Protein AF-A0A4V5NCV6-F1 (afdb_monomer)

Organism: NCBI:txid329884

Nearest PDB structures (foldseek):
  1dob-assembly1_A-2  TM=6.420E-01  e=1.462E-09  Pseudomonas aeruginosa
  6aio-assembly2_B  TM=6.677E-01  e=2.764E-09  Pseudomonas putida
  1pxc-assembly1_A  TM=6.414E-01  e=1.907E-09  Pseudomonas aeruginosa
  6aio-assembly1_A  TM=6.813E-01  e=8.884E-09  Pseudomonas putida
  8y2s-assembly1_A  TM=6.457E-01  e=1.358E-08  Pseudomonas aeruginosa

InterPro domains:
  IPR002938 FAD-binding domain [PF01494] (222-279)
  IPR036188 FAD/NAD(P)-binding domain superfamily [G3DSA:3.50.50.60] (24-85)
  IPR036188 FAD/NAD(P)-binding domain superfamily [G3DSA:3.50.50.60] (89-297)
  IPR036188 FAD/NAD(P)-binding domain superfamily [SSF51905] (24-339)
  IPR050631 PheA/TfdB FAD monooxygenase [PTHR43476] (141-435)

Structure (mmCIF, N/CA/C/O backbone):
data_AF-A0A4V5NCV6-F1
#
_entry.id   AF-A0A4V5NCV6-F1
#
loop_
_atom_site.group_PDB
_atom_site.id
_atom_site.type_symbol
_atom_site.label_atom_id
_atom_site.label_alt_id
_atom_site.label_comp_id
_atom_site.label_asym_id
_atom_site.label_entity_id
_atom_site.label_seq_id
_atom_site.pdbx_PDB_ins_code
_atom_site.Cartn_x
_atom_site.Cartn_y
_atom_site.Cartn_z
_atom_site.occupancy
_atom_site.B_iso_or_equiv
_atom_site.auth_seq_id
_atom_site.auth_comp_id
_atom_site.auth_asym_id
_atom_site.auth_atom_id
_atom_site.pdbx_PDB_model_num
ATOM 1 N N . MET A 1 1 ? 13.538 28.358 -4.215 1.00 24.34 1 MET A N 1
ATOM 2 C CA . MET A 1 1 ? 12.989 29.716 -4.429 1.00 24.34 1 MET A CA 1
ATOM 3 C C . MET A 1 1 ? 11.551 29.633 -4.976 1.00 24.34 1 MET A C 1
ATOM 5 O O . MET A 1 1 ? 11.257 30.224 -6.001 1.00 24.34 1 MET A O 1
ATOM 9 N N . TYR A 1 2 ? 10.649 28.896 -4.308 1.00 25.19 2 TYR A N 1
ATOM 10 C CA . TYR A 1 2 ? 9.294 28.574 -4.811 1.00 25.19 2 TYR A CA 1
ATOM 11 C C . TYR A 1 2 ? 8.187 28.970 -3.817 1.00 25.19 2 TYR A C 1
ATOM 13 O O . TYR A 1 2 ? 7.282 28.200 -3.530 1.00 25.19 2 TYR A O 1
ATOM 21 N N . PHE A 1 3 ? 8.270 30.179 -3.264 1.00 26.02 3 PHE A N 1
ATOM 22 C CA . PHE A 1 3 ? 7.189 30.779 -2.474 1.00 26.02 3 PHE A CA 1
ATOM 23 C C . PHE A 1 3 ? 7.068 32.256 -2.841 1.00 26.02 3 PHE A C 1
ATOM 25 O O . PHE A 1 3 ? 7.408 33.141 -2.063 1.00 26.02 3 PHE A O 1
ATOM 32 N N . LYS A 1 4 ? 6.630 32.543 -4.065 1.00 24.52 4 LYS A N 1
ATOM 33 C CA . LYS A 1 4 ? 6.089 33.859 -4.400 1.00 24.52 4 LYS A CA 1
ATOM 34 C C . LYS A 1 4 ? 4.805 33.650 -5.187 1.00 24.52 4 LYS A C 1
ATOM 36 O O . LYS A 1 4 ? 4.799 32.924 -6.174 1.00 24.52 4 LYS A O 1
ATOM 41 N N . THR A 1 5 ? 3.768 34.333 -4.710 1.00 28.39 5 THR A N 1
ATOM 42 C CA . THR A 1 5 ? 2.450 34.535 -5.329 1.00 28.39 5 THR A CA 1
ATOM 43 C C . THR A 1 5 ? 1.374 33.504 -4.976 1.00 28.39 5 THR A C 1
ATOM 45 O O . THR A 1 5 ? 1.089 32.613 -5.756 1.00 28.39 5 THR A O 1
ATOM 48 N N . PHE A 1 6 ? 0.699 33.695 -3.836 1.00 31.56 6 PHE A N 1
ATOM 49 C CA . PHE A 1 6 ? -0.704 33.283 -3.663 1.00 31.56 6 PHE A CA 1
ATOM 50 C C . PHE A 1 6 ? -1.428 34.300 -2.770 1.00 31.56 6 PHE A C 1
ATOM 52 O O . PHE A 1 6 ? -1.508 34.164 -1.553 1.00 31.56 6 PHE A O 1
ATOM 59 N N . SER A 1 7 ? -1.924 35.367 -3.396 1.00 27.92 7 SER A N 1
ATOM 60 C CA . SER A 1 7 ? -2.826 36.350 -2.795 1.00 27.92 7 SER A CA 1
ATOM 61 C C . SER A 1 7 ? -3.961 36.584 -3.774 1.00 27.92 7 SER A C 1
ATOM 63 O O . SER A 1 7 ? -3.787 37.348 -4.713 1.00 27.92 7 SER A O 1
ATOM 65 N N . LEU A 1 8 ? -5.081 35.901 -3.556 1.00 29.62 8 LEU A N 1
ATOM 66 C CA . LEU A 1 8 ? -6.450 36.294 -3.905 1.00 29.62 8 LEU A CA 1
ATOM 67 C C . LEU A 1 8 ? -7.317 35.069 -3.612 1.00 29.62 8 LEU A C 1
ATOM 69 O O . LEU A 1 8 ? -7.063 34.019 -4.181 1.00 29.62 8 LEU A O 1
ATOM 73 N N . ILE A 1 9 ? -8.244 35.185 -2.652 1.00 34.25 9 ILE A N 1
ATOM 74 C CA . ILE A 1 9 ? -9.545 34.487 -2.524 1.00 34.25 9 ILE A CA 1
ATOM 75 C C . ILE A 1 9 ? -10.047 34.694 -1.074 1.00 34.25 9 ILE A C 1
ATOM 77 O O . ILE A 1 9 ? -9.416 34.259 -0.105 1.00 34.25 9 ILE A O 1
ATOM 81 N N . SER A 1 10 ? -11.189 35.387 -0.973 1.00 32.47 10 SER A N 1
ATOM 82 C CA . SER A 1 10 ? -12.020 35.783 0.187 1.00 32.47 10 SER A CA 1
ATOM 83 C C . SER A 1 10 ? -11.757 35.105 1.546 1.00 32.47 10 SER A C 1
ATOM 85 O O . SER A 1 10 ? -11.764 33.883 1.650 1.00 32.47 10 SER A O 1
ATOM 87 N N . ARG A 1 11 ? -11.626 35.896 2.624 1.00 39.28 11 ARG A N 1
ATOM 88 C CA . ARG A 1 11 ? -11.422 35.451 4.024 1.00 39.28 11 ARG A CA 1
ATOM 89 C C . ARG A 1 11 ? -12.625 34.725 4.670 1.00 39.28 11 ARG A C 1
ATOM 91 O O . ARG A 1 11 ? -12.479 34.234 5.781 1.00 39.28 11 ARG A O 1
ATOM 98 N N . ASN A 1 12 ? -13.774 34.613 3.995 1.00 35.44 12 ASN A N 1
ATOM 99 C CA . ASN A 1 12 ? -15.045 34.192 4.616 1.00 35.44 12 ASN A CA 1
ATOM 100 C C . ASN A 1 12 ? -15.497 32.746 4.328 1.00 35.44 12 ASN A C 1
ATOM 102 O O . ASN A 1 12 ? -16.623 32.381 4.652 1.00 35.44 12 ASN A O 1
ATOM 106 N N . ALA A 1 13 ? -14.660 31.903 3.722 1.00 39.34 13 ALA A N 1
ATOM 107 C CA . ALA A 1 13 ? -15.074 30.561 3.308 1.00 39.34 13 ALA A CA 1
ATOM 108 C C . ALA A 1 13 ? -14.634 29.484 4.332 1.00 39.34 13 ALA A C 1
ATOM 110 O O . ALA A 1 13 ? -13.436 29.320 4.564 1.00 39.34 13 ALA A O 1
ATOM 111 N N . LYS A 1 14 ? -15.587 28.736 4.920 1.00 48.22 14 LYS A N 1
ATOM 112 C CA . LYS A 1 14 ? -15.362 27.598 5.848 1.00 48.22 14 LYS A CA 1
ATOM 113 C C . LYS A 1 14 ? -14.830 26.342 5.121 1.00 48.22 14 LYS A C 1
ATOM 115 O O . LYS A 1 14 ? -15.447 25.283 5.180 1.00 48.22 14 LYS A O 1
ATOM 120 N N . PHE A 1 15 ? -13.707 26.446 4.415 1.00 46.56 15 PHE A N 1
ATOM 121 C CA . PHE A 1 15 ? -13.070 25.305 3.742 1.00 46.56 15 PHE A CA 1
ATOM 122 C C . PHE A 1 15 ? -11.685 25.047 4.318 1.00 46.56 15 PHE A C 1
ATOM 124 O O . PHE A 1 15 ? -10.934 25.992 4.584 1.00 46.56 15 PHE A O 1
ATOM 131 N N . LEU A 1 16 ? -11.314 23.771 4.443 1.00 50.00 16 LEU A N 1
ATOM 132 C CA . LEU A 1 16 ? -9.915 23.417 4.619 1.00 50.00 16 LEU A CA 1
ATOM 133 C C . LEU A 1 16 ? -9.212 23.694 3.280 1.00 50.00 16 LEU A C 1
ATOM 135 O O . LEU A 1 16 ? -9.393 22.969 2.301 1.00 50.00 16 LEU A O 1
ATOM 139 N N . ARG A 1 17 ? -8.450 24.791 3.200 1.00 52.00 17 ARG A N 1
ATOM 140 C CA . ARG A 1 17 ? -7.651 25.100 2.005 1.00 52.00 17 ARG A CA 1
ATOM 141 C C . ARG A 1 17 ? -6.399 24.242 2.011 1.00 52.00 17 ARG A C 1
ATOM 143 O O . ARG A 1 17 ? -5.392 24.613 2.607 1.00 52.00 17 ARG A O 1
ATOM 150 N N . MET A 1 18 ? -6.482 23.095 1.355 1.00 50.41 18 MET A N 1
ATOM 151 C CA . MET A 1 18 ? -5.334 22.237 1.129 1.00 50.41 18 MET A CA 1
ATOM 152 C C . MET A 1 18 ? -4.724 22.568 -0.231 1.00 50.41 18 MET A C 1
ATOM 154 O O . MET A 1 18 ? -5.331 22.344 -1.268 1.00 50.41 18 MET A O 1
ATOM 158 N N . TYR A 1 19 ? -3.509 23.104 -0.237 1.00 47.44 19 TYR A N 1
ATOM 159 C CA . TYR A 1 19 ? -2.747 23.262 -1.472 1.00 47.44 19 TYR A CA 1
ATOM 160 C C . TYR A 1 19 ? -1.999 21.957 -1.710 1.00 47.44 19 TYR A C 1
ATOM 162 O O . TYR A 1 19 ? -0.898 21.761 -1.202 1.00 47.44 19 TYR A O 1
ATOM 170 N N . SER A 1 20 ? -2.640 21.032 -2.416 1.00 49.12 20 SER A N 1
ATOM 171 C CA . SER A 1 20 ? -2.007 19.790 -2.838 1.00 49.12 20 SER A CA 1
ATOM 172 C C . SER A 1 20 ? -1.888 19.789 -4.353 1.00 49.12 20 SER A C 1
ATOM 174 O O . SER A 1 20 ? -2.893 19.943 -5.039 1.00 49.12 20 SER A O 1
ATOM 176 N N . VAL A 1 21 ? -0.660 19.626 -4.844 1.00 55.72 21 VAL A N 1
ATOM 177 C CA . VAL A 1 21 ? -0.391 19.239 -6.234 1.00 55.72 21 VAL A CA 1
ATOM 178 C C . VAL A 1 21 ? -0.994 17.839 -6.415 1.00 55.72 21 VAL A C 1
ATOM 180 O O . VAL A 1 21 ? -0.779 16.984 -5.550 1.00 55.72 21 VAL A O 1
ATOM 183 N N . VAL A 1 22 ? -1.744 17.591 -7.493 1.00 62.59 22 VAL A N 1
ATOM 184 C CA . VAL A 1 22 ? -2.325 16.291 -7.892 1.00 62.59 22 VAL A CA 1
ATOM 185 C C . VAL A 1 22 ? -1.202 15.334 -8.294 1.00 62.59 22 VAL A C 1
ATOM 187 O O . VAL A 1 22 ? -1.005 14.920 -9.432 1.00 62.59 22 VAL A O 1
ATOM 190 N N . ARG A 1 23 ? -0.442 14.933 -7.285 1.00 81.25 23 ARG A N 1
ATOM 191 C CA . ARG A 1 23 ? 0.344 13.707 -7.263 1.00 81.25 23 ARG A CA 1
ATOM 192 C C . ARG A 1 23 ? -0.467 12.634 -6.535 1.00 81.25 23 ARG A C 1
ATOM 194 O O . ARG A 1 23 ? -1.403 12.981 -5.809 1.00 81.25 23 ARG A O 1
ATOM 201 N N . PRO A 1 24 ? -0.109 11.343 -6.659 1.00 88.25 24 PRO A N 1
ATOM 202 C CA . PRO A 1 24 ? -0.879 10.254 -6.057 1.00 88.25 24 PRO A CA 1
ATOM 203 C C . PRO A 1 24 ? -1.228 10.480 -4.576 1.00 88.25 24 PRO A C 1
ATOM 205 O O . PRO A 1 24 ? -2.366 10.260 -4.175 1.00 88.25 24 PRO A O 1
ATOM 208 N N . THR A 1 25 ? -0.287 10.998 -3.778 1.00 91.19 25 THR A N 1
ATOM 209 C CA . THR A 1 25 ? -0.503 11.339 -2.361 1.00 91.19 25 THR A CA 1
ATOM 210 C C . THR A 1 25 ? -1.607 12.376 -2.148 1.00 91.19 25 THR A C 1
ATOM 212 O O . THR A 1 25 ? -2.458 12.200 -1.280 1.00 91.19 25 THR A O 1
ATOM 215 N N . GLY A 1 26 ? -1.603 13.455 -2.936 1.00 90.50 26 GLY A N 1
ATOM 216 C CA . GLY A 1 26 ? -2.589 14.531 -2.841 1.00 90.50 26 GLY A CA 1
ATOM 217 C C . GLY A 1 26 ? -3.985 14.087 -3.262 1.00 90.50 26 GLY A C 1
ATOM 218 O O . GLY A 1 26 ? -4.964 14.377 -2.573 1.00 90.50 26 GLY A O 1
ATOM 219 N N . ALA A 1 27 ? -4.059 13.315 -4.350 1.00 91.06 27 ALA A N 1
ATOM 220 C CA . ALA A 1 27 ? -5.299 12.713 -4.826 1.00 91.06 27 ALA A CA 1
ATOM 221 C C . ALA A 1 27 ? -5.897 11.752 -3.786 1.00 91.06 27 ALA A C 1
ATOM 223 O O . ALA A 1 27 ? -7.088 11.835 -3.485 1.00 91.06 27 ALA A O 1
ATOM 224 N N . LEU A 1 28 ? -5.069 10.890 -3.182 1.00 93.31 28 LEU A N 1
ATOM 225 C CA . LEU A 1 28 ? -5.516 9.991 -2.120 1.00 93.31 28 LEU A CA 1
ATOM 226 C C . LEU A 1 28 ? -6.018 10.769 -0.899 1.00 93.31 28 LEU A C 1
ATOM 228 O O . LEU A 1 28 ? -7.102 10.481 -0.400 1.00 93.31 28 LEU A O 1
ATOM 232 N N . LEU A 1 29 ? -5.261 11.766 -0.430 1.00 94.25 29 LEU A N 1
ATOM 233 C CA . LEU A 1 29 ? -5.665 12.586 0.712 1.00 94.25 29 LEU A CA 1
ATOM 234 C C . LEU A 1 29 ? -7.011 13.276 0.457 1.00 94.25 29 LEU A C 1
ATOM 236 O O . LEU A 1 29 ? -7.884 13.239 1.318 1.00 94.25 29 LEU A O 1
ATOM 240 N N . SER A 1 30 ? -7.207 13.852 -0.731 1.00 92.94 30 SER A N 1
ATOM 241 C CA . SER A 1 30 ? -8.480 14.469 -1.120 1.00 92.94 30 SER A CA 1
ATOM 242 C C . SER A 1 30 ? -9.640 13.467 -1.119 1.00 92.94 30 SER A C 1
ATOM 244 O O . SER A 1 30 ? -10.702 13.768 -0.570 1.00 92.94 30 SER A O 1
ATOM 246 N N . ALA A 1 31 ? -9.429 12.258 -1.653 1.00 93.19 31 ALA A N 1
ATOM 247 C CA . ALA A 1 31 ? -10.435 11.198 -1.648 1.00 93.19 31 ALA A CA 1
ATOM 248 C C . ALA A 1 31 ? -10.821 10.774 -0.219 1.00 93.19 31 ALA A C 1
ATOM 250 O O . ALA A 1 31 ? -12.008 10.687 0.097 1.00 93.19 31 ALA A O 1
ATOM 251 N N . LEU A 1 32 ? -9.833 10.580 0.662 1.00 93.31 32 LEU A N 1
ATOM 252 C CA . LEU A 1 32 ? -10.060 10.236 2.070 1.00 93.31 32 LEU A CA 1
ATOM 253 C C . LEU A 1 32 ? -10.787 11.361 2.824 1.00 93.31 32 LEU A C 1
ATOM 255 O O . LEU A 1 32 ? -11.728 11.103 3.570 1.00 93.31 32 LEU A O 1
ATOM 259 N N . LEU A 1 33 ? -10.404 12.622 2.596 1.00 92.56 33 LEU A N 1
ATOM 260 C CA . LEU A 1 33 ? -11.105 13.780 3.158 1.00 92.56 33 LEU A CA 1
ATOM 261 C C . LEU A 1 33 ? -12.559 13.849 2.676 1.00 92.56 33 LEU A C 1
ATOM 263 O O . LEU A 1 33 ? -13.447 14.128 3.476 1.00 92.56 33 LEU A O 1
ATOM 267 N N . GLY A 1 34 ? -12.815 13.544 1.400 1.00 91.00 34 GLY A N 1
ATOM 268 C CA . GLY A 1 34 ? -14.167 13.458 0.848 1.00 91.00 34 GLY A CA 1
ATOM 269 C C . GLY A 1 34 ? -15.025 12.392 1.535 1.00 91.00 34 GLY A C 1
ATOM 270 O O . GLY A 1 34 ? -16.172 12.663 1.881 1.00 91.00 34 GLY A O 1
ATOM 271 N N . GLN A 1 35 ? -14.468 11.208 1.811 1.00 89.38 35 GLN A N 1
ATOM 272 C CA . GLN A 1 35 ? -15.169 10.150 2.557 1.00 89.38 35 GLN A CA 1
ATOM 273 C C . GLN A 1 35 ? -15.494 10.545 4.005 1.00 89.38 35 GLN A C 1
ATOM 275 O O . GLN A 1 35 ? -16.549 10.181 4.535 1.00 89.38 35 GLN A O 1
ATOM 280 N N . LEU A 1 36 ? -14.599 11.322 4.619 1.00 89.44 36 LEU A N 1
ATOM 281 C CA . LEU A 1 36 ? -14.749 11.890 5.958 1.00 89.44 36 LEU A CA 1
ATOM 282 C C . LEU A 1 36 ? -15.601 13.173 5.987 1.00 89.44 36 LEU A C 1
ATOM 284 O O . LEU A 1 36 ? -15.709 13.798 7.044 1.00 89.44 36 LEU A O 1
ATOM 288 N N . GLU A 1 37 ? -16.202 13.555 4.852 1.00 90.00 37 GLU A N 1
ATOM 289 C CA . GLU A 1 37 ? -17.057 14.740 4.686 1.00 90.00 37 GLU A CA 1
ATOM 290 C C . GLU A 1 37 ? -16.346 16.058 5.024 1.00 90.00 37 GLU A C 1
ATOM 292 O O . GLU A 1 37 ? -16.953 17.014 5.502 1.00 90.00 37 GLU A O 1
ATOM 297 N N . VAL A 1 38 ? -15.040 16.124 4.757 1.00 90.75 38 VAL A N 1
ATOM 298 C CA . VAL A 1 38 ? -14.230 17.332 4.928 1.00 90.75 38 VAL A CA 1
ATOM 299 C C . VAL A 1 38 ? -14.135 18.071 3.589 1.00 90.75 38 VAL A C 1
ATOM 301 O O . VAL A 1 38 ? -13.462 17.591 2.666 1.00 90.75 38 VAL A O 1
ATOM 304 N N . PRO A 1 39 ? -14.753 19.262 3.459 1.00 91.62 39 PRO A N 1
ATOM 305 C CA . PRO A 1 39 ? -14.677 20.052 2.238 1.00 91.62 39 PRO A CA 1
ATOM 306 C C . PRO A 1 39 ? -13.232 20.456 1.940 1.00 91.62 39 PRO A C 1
ATOM 308 O O . PRO A 1 39 ? -12.573 21.103 2.760 1.00 91.62 39 PRO A O 1
ATOM 311 N N . ASN A 1 40 ? -12.750 20.094 0.754 1.00 88.94 40 ASN A N 1
ATOM 312 C CA . ASN A 1 40 ? -11.390 20.369 0.306 1.00 88.94 40 ASN A CA 1
ATOM 313 C C . ASN A 1 40 ? -11.364 20.754 -1.180 1.00 88.94 40 ASN A C 1
ATOM 315 O O . ASN A 1 40 ? -12.279 20.435 -1.936 1.00 88.94 40 ASN A O 1
ATOM 319 N N . VAL A 1 41 ? -10.317 21.475 -1.574 1.00 88.00 41 VAL A N 1
ATOM 320 C CA . VAL A 1 41 ? -10.039 21.877 -2.958 1.00 88.00 41 VAL A CA 1
ATOM 321 C C . VAL A 1 41 ? -8.644 21.381 -3.298 1.00 88.00 41 VAL A C 1
ATOM 323 O O . VAL A 1 41 ? -7.758 21.455 -2.451 1.00 88.00 41 VAL A O 1
ATOM 326 N N . VAL A 1 42 ? -8.451 20.896 -4.520 1.00 84.81 42 VAL A N 1
ATOM 327 C CA . VAL A 1 42 ? -7.152 20.446 -5.024 1.00 84.81 42 VAL A CA 1
ATOM 328 C C . VAL A 1 42 ? -6.749 21.334 -6.195 1.00 84.81 42 VAL A C 1
ATOM 330 O O . VAL A 1 42 ? -7.588 21.667 -7.028 1.00 84.81 42 VAL A O 1
ATOM 333 N N . LEU A 1 43 ? -5.481 21.748 -6.235 1.00 84.44 43 LEU A N 1
ATOM 334 C CA . LEU A 1 43 ? -4.952 22.646 -7.258 1.00 84.44 43 LEU A CA 1
ATOM 335 C C . LEU A 1 43 ? -3.777 21.967 -7.959 1.00 84.44 43 LEU A C 1
ATOM 337 O O . LEU A 1 43 ? -2.726 21.762 -7.354 1.00 84.44 43 LEU A O 1
ATOM 341 N N . GLU A 1 44 ? -3.952 21.651 -9.238 1.00 83.62 44 GLU A N 1
ATOM 342 C CA . GLU A 1 44 ? -2.901 21.101 -10.093 1.00 83.62 44 GLU A CA 1
ATOM 343 C C . GLU A 1 44 ? -2.419 22.152 -11.085 1.00 83.62 44 GLU A C 1
ATOM 345 O O . GLU A 1 44 ? -3.203 22.954 -11.591 1.00 83.62 44 GLU A O 1
ATOM 350 N N . ARG A 1 45 ? -1.109 22.158 -11.329 1.00 84.88 45 ARG A N 1
ATOM 351 C CA . ARG A 1 45 ? -0.479 23.007 -12.331 1.00 84.88 45 ARG A CA 1
ATOM 352 C C . ARG A 1 45 ? -0.742 22.473 -13.736 1.00 84.88 45 ARG A C 1
ATOM 354 O O . ARG A 1 45 ? -1.005 23.266 -14.635 1.00 84.88 45 ARG A O 1
ATOM 361 N N . GLU A 1 46 ? -0.597 21.167 -13.922 1.00 86.00 46 GLU A N 1
ATOM 362 C CA . GLU A 1 46 ? -0.753 20.526 -15.224 1.00 86.00 46 GLU A CA 1
ATOM 363 C C . GLU A 1 46 ? -2.241 20.293 -15.560 1.00 86.00 46 GLU A C 1
ATOM 365 O O . GLU A 1 46 ? -3.015 19.854 -14.710 1.00 86.00 46 GLU A O 1
ATOM 370 N N . PRO A 1 47 ? -2.686 20.568 -16.797 1.00 86.12 47 PRO A N 1
ATOM 371 C CA . PRO A 1 47 ? -4.092 20.399 -17.167 1.00 86.12 47 PRO A CA 1
ATOM 372 C C . PRO A 1 47 ? -4.517 18.925 -17.275 1.00 86.12 47 PRO A C 1
ATOM 374 O O . PRO A 1 47 ? -5.707 18.625 -17.217 1.00 86.12 47 PRO A O 1
ATOM 377 N N . GLU A 1 48 ? -3.558 18.009 -17.429 1.00 88.06 48 GLU A N 1
ATOM 378 C CA . GLU A 1 48 ? -3.788 16.582 -17.652 1.00 88.06 48 GLU A CA 1
ATOM 379 C C . GLU A 1 48 ? -2.970 15.715 -16.687 1.00 88.06 48 GLU A C 1
ATOM 381 O O . GLU A 1 48 ? -1.943 16.130 -16.142 1.00 88.06 48 GLU A O 1
ATOM 386 N N . ILE A 1 49 ? -3.416 14.470 -16.490 1.00 85.06 49 ILE A N 1
ATOM 387 C CA . ILE A 1 49 ? -2.668 13.488 -15.702 1.00 85.06 49 ILE A CA 1
ATOM 388 C C . ILE A 1 49 ? -1.404 13.045 -16.444 1.00 85.06 49 ILE A C 1
ATOM 390 O O . ILE A 1 49 ? -1.393 12.856 -17.657 1.00 85.06 49 ILE A O 1
ATOM 394 N N . THR A 1 50 ? -0.329 12.793 -15.699 1.00 80.06 50 THR A N 1
ATOM 395 C CA . THR A 1 50 ? 0.840 12.112 -16.266 1.00 80.06 50 THR A CA 1
ATOM 396 C C . THR A 1 50 ? 0.503 10.638 -16.504 1.00 80.06 50 THR A C 1
ATOM 398 O O . THR A 1 50 ? 0.248 9.908 -15.550 1.00 80.06 50 THR A O 1
ATOM 401 N N . THR A 1 51 ? 0.549 10.191 -17.759 1.00 79.25 51 THR A N 1
ATOM 402 C CA . THR A 1 51 ? 0.297 8.792 -18.168 1.00 79.25 51 THR A CA 1
ATOM 403 C C . THR A 1 51 ? 1.544 7.905 -18.130 1.00 79.25 51 THR A C 1
ATOM 405 O O . THR A 1 51 ? 1.463 6.691 -18.284 1.00 79.25 51 THR A O 1
ATOM 408 N N . ASP A 1 52 ? 2.706 8.506 -17.896 1.00 75.44 52 ASP A N 1
ATOM 409 C CA . ASP A 1 52 ? 4.003 7.843 -17.844 1.00 75.44 52 ASP A CA 1
ATOM 410 C C . ASP A 1 52 ? 4.182 7.040 -16.529 1.00 75.44 52 ASP A C 1
ATOM 412 O O . ASP A 1 52 ? 4.210 7.639 -15.443 1.00 75.44 52 ASP A O 1
ATOM 416 N N . PRO A 1 53 ? 4.322 5.698 -16.589 1.00 74.81 53 PRO A N 1
ATOM 417 C CA . PRO A 1 53 ? 4.400 4.849 -15.405 1.00 74.81 53 PRO A CA 1
ATOM 418 C C . PRO A 1 53 ? 5.762 4.989 -14.709 1.00 74.81 53 PRO A C 1
ATOM 420 O O . PRO A 1 53 ? 6.781 4.428 -15.122 1.00 74.81 53 PRO A O 1
ATOM 423 N N . ARG A 1 54 ? 5.776 5.757 -13.610 1.00 79.25 54 ARG A N 1
ATOM 424 C CA . ARG A 1 54 ? 6.975 6.037 -12.794 1.00 79.25 54 ARG A CA 1
ATOM 425 C C . ARG A 1 54 ? 7.191 5.022 -11.678 1.00 79.25 54 ARG A C 1
ATOM 427 O O . ARG A 1 54 ? 8.312 4.546 -11.522 1.00 79.25 54 ARG A O 1
ATOM 434 N N . GLY A 1 55 ? 6.133 4.694 -10.941 1.00 76.75 55 GLY A N 1
ATOM 435 C CA . GLY A 1 55 ? 6.108 3.619 -9.950 1.00 76.75 55 GLY A CA 1
ATOM 436 C C . GLY A 1 55 ? 5.398 2.398 -10.523 1.00 76.75 55 GLY A C 1
ATOM 437 O O . GLY A 1 55 ? 4.347 2.541 -11.140 1.00 76.75 55 GLY A O 1
ATOM 438 N N . ILE A 1 56 ? 5.977 1.217 -10.328 1.00 76.38 56 ILE A N 1
ATOM 439 C CA . ILE A 1 56 ? 5.483 -0.045 -10.911 1.00 76.38 56 ILE A CA 1
ATOM 440 C C . ILE A 1 56 ? 4.983 -1.048 -9.863 1.00 76.38 56 ILE A C 1
ATOM 442 O O . ILE A 1 56 ? 4.521 -2.126 -10.220 1.00 76.38 56 ILE A O 1
ATOM 446 N N . ALA A 1 57 ? 5.084 -0.712 -8.575 1.00 78.69 57 ALA A N 1
ATOM 447 C CA . ALA A 1 57 ? 4.687 -1.585 -7.479 1.00 78.69 57 ALA A CA 1
ATOM 448 C C . ALA A 1 57 ? 4.110 -0.785 -6.305 1.00 78.69 57 ALA A C 1
ATOM 450 O O . ALA A 1 57 ? 4.535 0.339 -6.033 1.00 78.69 57 ALA A O 1
ATOM 451 N N . LEU A 1 58 ? 3.169 -1.414 -5.604 1.00 78.81 58 LEU A N 1
ATOM 452 C CA . LEU A 1 58 ? 2.628 -1.001 -4.313 1.00 78.81 58 LEU A CA 1
ATOM 453 C C . LEU A 1 58 ? 2.738 -2.188 -3.361 1.00 78.81 58 LEU A C 1
ATOM 455 O O . LEU A 1 58 ? 2.511 -3.326 -3.775 1.00 78.81 58 LEU A O 1
ATOM 459 N N . ASP A 1 59 ? 3.082 -1.928 -2.103 1.00 79.94 59 ASP A N 1
ATOM 460 C CA . ASP A 1 59 ? 3.045 -2.965 -1.072 1.00 79.94 59 ASP A CA 1
ATOM 461 C C . ASP A 1 59 ? 1.626 -3.146 -0.495 1.00 79.94 59 ASP A C 1
ATOM 463 O O . ASP A 1 59 ? 0.671 -2.476 -0.907 1.00 79.94 59 ASP A O 1
ATOM 467 N N . GLU A 1 60 ? 1.481 -4.079 0.452 1.00 80.12 60 GLU A N 1
ATOM 468 C CA . GLU A 1 60 ? 0.194 -4.405 1.080 1.00 80.12 60 GLU A CA 1
ATOM 469 C C . GLU A 1 60 ? -0.474 -3.170 1.718 1.00 80.12 60 GLU A C 1
ATOM 471 O O . GLU A 1 60 ? -1.682 -2.980 1.557 1.00 80.12 60 GLU A O 1
ATOM 476 N N . ASP A 1 61 ? 0.289 -2.279 2.361 1.00 84.62 61 ASP A N 1
ATOM 477 C CA . ASP A 1 61 ? -0.265 -1.053 2.947 1.00 84.62 61 ASP A CA 1
ATOM 478 C C . ASP A 1 61 ? -0.719 -0.071 1.866 1.00 84.62 61 ASP A C 1
ATOM 480 O O . ASP A 1 61 ? -1.768 0.561 2.005 1.00 84.62 61 ASP A O 1
ATOM 484 N N . GLY A 1 62 ? 0.047 0.059 0.780 1.00 88.00 62 GLY A N 1
ATOM 485 C CA . GLY A 1 62 ? -0.308 0.919 -0.349 1.00 88.00 62 GLY A CA 1
ATOM 486 C C . GLY A 1 62 ? -1.646 0.513 -0.963 1.00 88.00 62 GLY A C 1
ATOM 487 O O . GLY A 1 62 ? -2.520 1.356 -1.174 1.00 88.00 62 GLY A O 1
ATOM 488 N N . ILE A 1 63 ? -1.848 -0.791 -1.162 1.00 88.06 63 ILE A N 1
ATOM 489 C CA . ILE A 1 63 ? -3.123 -1.349 -1.628 1.00 88.06 63 ILE A CA 1
ATOM 490 C C . ILE A 1 63 ? -4.246 -1.101 -0.616 1.00 88.06 63 ILE A C 1
ATOM 492 O O . ILE A 1 63 ? -5.331 -0.656 -1.000 1.00 88.06 63 ILE A O 1
ATOM 496 N N . ARG A 1 64 ? -3.984 -1.310 0.678 1.00 90.75 64 ARG A N 1
ATOM 497 C CA . ARG A 1 64 ? -4.938 -1.027 1.761 1.00 90.75 64 ARG A CA 1
ATOM 498 C C . ARG A 1 64 ? -5.328 0.453 1.836 1.00 90.75 64 ARG A C 1
ATOM 500 O O . ARG A 1 64 ? -6.466 0.753 2.200 1.00 90.75 64 ARG A O 1
ATOM 507 N N . CYS A 1 65 ? -4.437 1.383 1.494 1.00 92.31 65 CYS A N 1
ATOM 508 C CA . CYS A 1 65 ? -4.756 2.813 1.418 1.00 92.31 65 CYS A CA 1
ATOM 509 C C . CYS A 1 65 ? -5.716 3.111 0.257 1.00 92.31 65 CYS A C 1
ATOM 511 O O . CYS A 1 65 ? -6.684 3.853 0.422 1.00 92.31 65 CYS A O 1
ATOM 513 N N . ILE A 1 66 ? -5.507 2.488 -0.907 1.00 91.75 66 ILE A N 1
ATOM 514 C CA . ILE A 1 66 ? -6.421 2.654 -2.044 1.00 91.75 66 ILE A CA 1
ATOM 515 C C . ILE A 1 66 ? -7.787 2.003 -1.772 1.00 91.75 66 ILE A C 1
ATOM 517 O O . ILE A 1 66 ? -8.830 2.523 -2.182 1.00 91.75 66 ILE A O 1
ATOM 521 N N . GLN A 1 67 ? -7.796 0.884 -1.045 1.00 92.44 67 GLN A N 1
ATOM 522 C CA . GLN A 1 67 ? -9.026 0.276 -0.551 1.00 92.44 67 GLN A CA 1
ATOM 523 C C . GLN A 1 67 ? -9.788 1.209 0.384 1.00 92.44 67 GLN A C 1
ATOM 525 O O . GLN A 1 67 ? -10.990 1.367 0.191 1.00 92.44 67 GLN A O 1
ATOM 530 N N . ALA A 1 68 ? -9.100 1.884 1.314 1.00 92.06 68 ALA A N 1
ATOM 531 C CA . ALA A 1 68 ? -9.731 2.875 2.183 1.00 92.06 68 ALA A CA 1
ATOM 532 C C . ALA A 1 68 ? -10.431 3.963 1.354 1.00 92.06 68 ALA A C 1
ATOM 534 O O . ALA A 1 68 ? -11.602 4.233 1.581 1.00 92.06 68 ALA A O 1
ATOM 535 N N . ALA A 1 69 ? -9.800 4.458 0.283 1.00 91.44 69 ALA A N 1
ATOM 536 C CA . ALA A 1 69 ? -10.412 5.398 -0.665 1.00 91.44 69 ALA A CA 1
ATOM 537 C C . ALA A 1 69 ? -11.558 4.812 -1.527 1.00 91.44 69 ALA A C 1
ATOM 539 O O . ALA A 1 69 ? -12.124 5.503 -2.375 1.00 91.44 69 ALA A O 1
ATOM 540 N N . GLY A 1 70 ? -11.941 3.549 -1.321 1.00 89.81 70 GLY A N 1
ATOM 541 C CA . GLY A 1 70 ? -13.081 2.907 -1.971 1.00 89.81 70 GLY A CA 1
ATOM 542 C C . GLY A 1 70 ? -12.840 2.526 -3.431 1.00 89.81 70 GLY A C 1
ATOM 543 O O . GLY A 1 70 ? -13.808 2.310 -4.161 1.00 89.81 70 GLY A O 1
ATOM 544 N N . MET A 1 71 ? -11.578 2.454 -3.864 1.00 88.88 71 MET A N 1
ATOM 545 C CA . MET A 1 71 ? -11.212 2.194 -5.261 1.00 88.88 71 MET A CA 1
ATOM 546 C C . MET A 1 71 ? -10.772 0.752 -5.529 1.00 88.88 71 MET A C 1
ATOM 548 O O . MET A 1 71 ? -10.572 0.400 -6.690 1.00 88.88 71 MET A O 1
ATOM 552 N N . TYR A 1 72 ? -10.658 -0.094 -4.500 1.00 87.38 72 TYR A N 1
ATOM 553 C CA . TYR A 1 72 ? -10.175 -1.473 -4.641 1.00 87.38 72 TYR A CA 1
ATOM 554 C C . TYR A 1 72 ? -10.923 -2.267 -5.719 1.00 87.38 72 TYR A C 1
ATOM 556 O O . TYR A 1 72 ? -10.297 -2.807 -6.626 1.00 87.38 72 TYR A O 1
ATOM 564 N N . ASP A 1 73 ? -12.259 -2.247 -5.698 1.00 83.56 73 ASP A N 1
ATOM 565 C CA . ASP A 1 73 ? -13.104 -2.937 -6.683 1.00 83.56 73 ASP A CA 1
ATOM 566 C C . ASP A 1 73 ? -12.780 -2.560 -8.138 1.00 83.56 73 ASP A C 1
ATOM 568 O O . ASP A 1 73 ? -12.935 -3.387 -9.030 1.00 83.56 73 ASP A O 1
ATOM 572 N N . ARG A 1 74 ? -12.289 -1.341 -8.390 1.00 82.94 74 ARG A N 1
ATOM 573 C CA . ARG A 1 74 ? -11.927 -0.877 -9.738 1.00 82.94 74 ARG A CA 1
ATOM 574 C C . ARG A 1 74 ? -10.514 -1.272 -10.152 1.00 82.94 74 ARG A C 1
ATOM 576 O O . ARG A 1 74 ? -10.273 -1.467 -11.336 1.00 82.94 74 ARG A O 1
ATOM 583 N N . ILE A 1 75 ? -9.589 -1.355 -9.196 1.00 81.00 75 ILE A N 1
ATOM 584 C CA . ILE A 1 75 ? -8.160 -1.518 -9.494 1.00 81.00 75 ILE A CA 1
ATOM 585 C C . ILE A 1 75 ? -7.645 -2.936 -9.261 1.00 81.00 75 ILE A C 1
ATOM 587 O O . ILE A 1 75 ? -6.612 -3.303 -9.804 1.00 81.00 75 ILE A O 1
ATOM 591 N N . HIS A 1 76 ? -8.327 -3.749 -8.452 1.00 78.81 76 HIS A N 1
ATOM 592 C CA . HIS A 1 76 ? -7.810 -5.047 -8.017 1.00 78.81 76 HIS A CA 1
ATOM 593 C C . HIS A 1 76 ? -7.577 -6.021 -9.189 1.00 78.81 76 HIS A C 1
ATOM 595 O O . HIS A 1 76 ? -6.667 -6.847 -9.099 1.00 78.81 76 HIS A O 1
ATOM 601 N N . SER A 1 77 ? -8.348 -5.890 -10.274 1.00 75.38 77 SER A N 1
ATOM 602 C CA . SER A 1 77 ? -8.201 -6.629 -11.534 1.00 75.38 77 SER A CA 1
ATOM 603 C C . SER A 1 77 ? -7.181 -6.013 -12.498 1.00 75.38 77 SER A C 1
ATOM 605 O O . SER A 1 77 ? -6.755 -6.683 -13.431 1.00 75.38 77 SER A O 1
ATOM 607 N N . GLN A 1 78 ? -6.779 -4.760 -12.270 1.00 75.12 78 GLN A N 1
ATOM 608 C CA . GLN A 1 78 ? -5.766 -4.029 -13.044 1.00 75.12 78 GLN A CA 1
ATOM 609 C C . GLN A 1 78 ? -4.372 -4.107 -12.403 1.00 75.12 78 GLN A C 1
ATOM 611 O O . GLN A 1 78 ? -3.374 -3.726 -13.008 1.00 75.12 78 GLN A O 1
ATOM 616 N N . ILE A 1 79 ? -4.287 -4.603 -11.167 1.00 72.00 79 ILE A N 1
ATOM 617 C CA . ILE A 1 79 ? -3.025 -4.853 -10.478 1.00 72.00 79 ILE A CA 1
ATOM 618 C C . ILE A 1 79 ? -2.531 -6.237 -10.878 1.00 72.00 79 ILE A C 1
ATOM 620 O O . ILE A 1 79 ? -3.076 -7.256 -10.446 1.00 72.00 79 ILE A O 1
ATOM 624 N N . ALA A 1 80 ? -1.463 -6.274 -11.668 1.00 61.31 80 ALA A N 1
ATOM 625 C CA . ALA A 1 80 ? -0.760 -7.517 -11.910 1.00 61.31 80 ALA A CA 1
ATOM 626 C C . ALA A 1 80 ? -0.118 -8.034 -10.625 1.00 61.31 80 ALA A C 1
ATOM 628 O O . ALA A 1 80 ? 0.470 -7.294 -9.833 1.00 61.31 80 ALA A O 1
ATOM 629 N N . LEU A 1 81 ? -0.224 -9.341 -10.430 1.00 58.22 81 LEU A N 1
ATOM 630 C CA . LEU A 1 81 ? 0.421 -10.005 -9.318 1.00 58.22 81 LEU A CA 1
ATOM 631 C C . LEU A 1 81 ? 1.868 -10.289 -9.681 1.00 58.22 81 LEU A C 1
ATOM 633 O O . LEU A 1 81 ? 2.161 -11.058 -10.600 1.00 58.22 81 LEU A O 1
ATOM 637 N N . CYS A 1 82 ? 2.777 -9.722 -8.898 1.00 51.25 82 CYS A N 1
ATOM 638 C CA . CYS A 1 82 ? 4.142 -10.208 -8.853 1.00 51.25 82 CYS A CA 1
ATOM 639 C C . CYS A 1 82 ? 4.110 -11.586 -8.172 1.00 51.25 82 CYS A C 1
ATOM 641 O O . CYS A 1 82 ? 4.137 -11.687 -6.947 1.00 51.25 82 CYS A O 1
ATOM 643 N N . HIS A 1 83 ? 3.963 -12.649 -8.974 1.00 40.19 83 HIS A N 1
ATOM 644 C CA . HIS A 1 83 ? 3.786 -14.025 -8.492 1.00 40.19 83 HIS A CA 1
ATOM 645 C C . HIS A 1 83 ? 4.952 -14.454 -7.594 1.00 40.19 83 HIS A C 1
ATOM 647 O O . HIS A 1 83 ? 4.745 -15.171 -6.615 1.00 40.19 83 HIS A O 1
ATOM 653 N N . LYS A 1 84 ? 6.159 -13.971 -7.917 1.00 41.06 84 LYS A N 1
ATOM 654 C CA . LYS A 1 84 ? 7.365 -13.949 -7.089 1.00 41.06 84 LYS A CA 1
ATOM 655 C C . LYS A 1 84 ? 8.218 -12.772 -7.567 1.00 41.06 84 LYS A C 1
ATOM 657 O O . LYS A 1 84 ? 8.525 -12.695 -8.753 1.00 41.06 84 LYS A O 1
ATOM 662 N N . MET A 1 85 ? 8.703 -11.906 -6.680 1.00 39.38 85 MET A N 1
ATOM 663 C CA . MET A 1 85 ? 9.999 -11.289 -6.980 1.00 39.38 85 MET A CA 1
ATOM 664 C C . MET A 1 85 ? 10.985 -12.451 -6.916 1.00 39.38 85 MET A C 1
ATOM 666 O O . MET A 1 85 ? 11.144 -13.065 -5.860 1.00 39.38 85 MET A O 1
ATOM 670 N N . PHE A 1 86 ? 11.583 -12.827 -8.050 1.00 3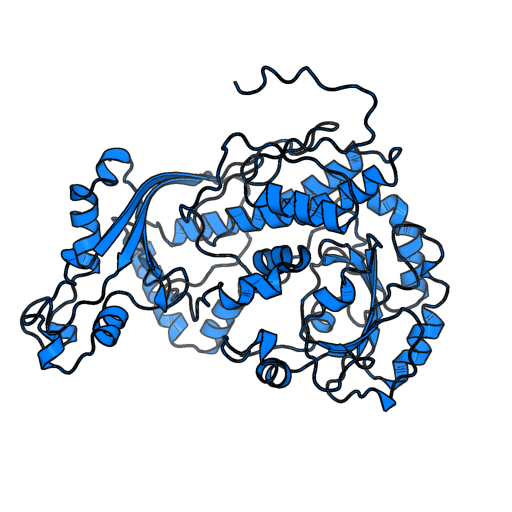0.16 86 PHE A N 1
ATOM 671 C CA . PHE A 1 86 ? 12.703 -13.763 -8.024 1.00 30.16 86 PHE A CA 1
ATOM 672 C C . PHE A 1 86 ? 13.898 -12.971 -7.517 1.00 30.16 86 PHE A C 1
ATOM 674 O O . PHE A 1 86 ? 14.743 -12.461 -8.248 1.00 30.16 86 PHE A O 1
ATOM 681 N N . PHE A 1 87 ? 13.892 -12.825 -6.206 1.00 42.50 87 PHE A N 1
ATOM 682 C CA . PHE A 1 87 ? 15.019 -12.426 -5.428 1.00 42.50 87 PHE A CA 1
ATOM 683 C C . PHE A 1 87 ? 16.064 -13.522 -5.591 1.00 42.50 87 PHE A C 1
ATOM 685 O O . PHE A 1 87 ? 15.962 -14.583 -4.979 1.00 42.50 87 PHE A O 1
ATOM 692 N N . ILE A 1 88 ? 17.107 -13.264 -6.380 1.00 32.38 88 ILE A N 1
ATOM 693 C CA . ILE A 1 88 ? 18.380 -13.891 -6.030 1.00 32.38 88 ILE A CA 1
ATOM 694 C C . ILE A 1 88 ? 18.711 -13.450 -4.595 1.00 32.38 88 ILE A C 1
ATOM 696 O O . ILE A 1 88 ? 19.216 -14.257 -3.851 1.00 32.38 88 ILE A O 1
ATOM 700 N N . SER A 1 89 ? 18.264 -12.274 -4.139 1.00 32.28 89 SER A N 1
ATOM 701 C CA . SER A 1 89 ? 18.575 -11.620 -2.867 1.00 32.28 89 SER A CA 1
ATOM 702 C C . SER A 1 89 ? 17.432 -11.548 -1.837 1.00 32.28 89 SER A C 1
ATOM 704 O O . SER A 1 89 ? 16.504 -10.758 -2.002 1.00 32.28 89 SER A O 1
ATOM 706 N N . ALA A 1 90 ? 17.511 -12.292 -0.732 1.00 30.22 90 ALA A N 1
ATOM 707 C CA . ALA A 1 90 ? 16.623 -12.105 0.419 1.00 30.22 90 ALA A CA 1
ATOM 708 C C . ALA A 1 90 ? 16.546 -10.623 0.843 1.00 30.22 90 ALA A C 1
ATOM 710 O O . ALA A 1 90 ? 17.580 -9.983 1.031 1.00 30.22 90 ALA A O 1
ATOM 711 N N . PHE A 1 91 ? 15.335 -10.089 1.031 1.00 35.50 91 PHE A N 1
ATOM 712 C CA . PHE A 1 91 ? 15.140 -8.818 1.730 1.00 35.50 91 PHE A CA 1
ATOM 713 C C . PHE A 1 91 ? 15.693 -8.989 3.150 1.00 35.50 91 PHE A C 1
ATOM 715 O O . PHE A 1 91 ? 15.138 -9.737 3.959 1.00 35.50 91 PHE A O 1
ATOM 722 N N . LEU A 1 92 ? 16.808 -8.328 3.457 1.00 34.69 92 LEU A N 1
ATOM 723 C CA . LEU A 1 92 ? 17.310 -8.236 4.823 1.00 34.69 92 LEU A CA 1
ATOM 724 C C . LEU A 1 92 ? 16.452 -7.211 5.565 1.00 34.69 92 LEU A C 1
ATOM 726 O O . LEU A 1 92 ? 16.835 -6.054 5.723 1.00 34.69 92 LEU A O 1
ATOM 730 N N . VAL A 1 93 ? 15.281 -7.643 6.035 1.00 37.59 93 VAL A N 1
ATOM 731 C CA . VAL A 1 93 ? 14.507 -6.895 7.032 1.00 37.59 93 VAL A CA 1
ATOM 732 C C . VAL A 1 93 ? 15.164 -7.137 8.389 1.00 37.59 93 VAL A C 1
ATOM 734 O O . VAL A 1 93 ? 14.748 -7.976 9.179 1.00 37.59 93 VAL A O 1
ATOM 737 N N . GLY A 1 94 ? 16.281 -6.449 8.601 1.00 34.34 94 GLY A N 1
ATOM 738 C CA . GLY A 1 94 ? 16.925 -6.290 9.896 1.00 34.34 94 GLY A CA 1
ATOM 739 C C . GLY A 1 94 ? 17.156 -4.803 10.103 1.00 34.34 94 GLY A C 1
ATOM 740 O O . GLY A 1 94 ? 18.038 -4.223 9.464 1.00 34.34 94 GLY A O 1
ATOM 741 N N . ALA A 1 95 ? 16.329 -4.184 10.939 1.00 37.03 95 ALA A N 1
ATOM 742 C CA . ALA A 1 95 ? 16.330 -2.752 11.205 1.00 37.03 95 ALA A CA 1
ATOM 743 C C . ALA A 1 95 ? 17.275 -2.389 12.360 1.00 37.03 95 ALA A C 1
ATOM 745 O O . ALA A 1 95 ? 16.880 -1.706 13.291 1.00 37.03 95 ALA A O 1
ATOM 746 N N . ASP A 1 96 ? 18.535 -2.809 12.265 1.00 37.91 96 ASP A N 1
ATOM 747 C CA . ASP A 1 96 ? 19.600 -2.320 13.146 1.00 37.91 96 ASP A CA 1
ATOM 748 C C . ASP A 1 96 ? 20.562 -1.478 12.299 1.00 37.91 96 ASP A C 1
ATOM 750 O O . ASP A 1 96 ? 21.677 -1.885 11.974 1.00 37.91 96 ASP A O 1
ATOM 754 N N . GLY A 1 97 ? 20.074 -0.331 11.822 1.00 35.31 97 GLY A N 1
ATOM 755 C CA . GLY A 1 97 ? 20.818 0.590 10.965 1.00 35.31 97 GLY A CA 1
ATOM 756 C C . GLY A 1 97 ? 20.854 1.985 11.573 1.00 35.31 97 GLY A C 1
ATOM 757 O O . GLY A 1 97 ? 19.815 2.551 11.897 1.00 35.31 97 GLY A O 1
ATOM 758 N N . LYS A 1 98 ? 22.058 2.543 11.733 1.00 36.12 98 LYS A N 1
ATOM 759 C CA . LYS A 1 98 ? 22.275 3.914 12.213 1.00 36.12 98 LYS A CA 1
ATOM 760 C C . LYS A 1 98 ? 21.529 4.916 11.323 1.00 36.12 98 LYS A C 1
ATOM 762 O O . LYS A 1 98 ? 21.659 4.882 10.102 1.00 36.12 98 LYS A O 1
ATOM 767 N N . THR A 1 99 ? 20.806 5.845 11.940 1.00 40.22 99 THR A N 1
ATOM 768 C CA . THR A 1 99 ? 20.221 7.015 11.273 1.00 40.22 99 THR A CA 1
ATOM 769 C C . THR A 1 99 ? 21.337 7.870 10.660 1.00 40.22 99 THR A C 1
ATOM 771 O O . THR A 1 99 ? 22.198 8.346 11.402 1.00 40.22 99 THR A O 1
ATOM 774 N N . GLY A 1 100 ? 21.332 8.076 9.337 1.00 49.09 100 GLY A N 1
ATOM 775 C CA . GLY A 1 100 ? 22.225 9.043 8.675 1.00 49.09 100 GLY A CA 1
ATOM 776 C C . GLY A 1 100 ? 23.076 8.542 7.503 1.00 49.09 100 GLY A C 1
ATOM 777 O O . GLY A 1 100 ? 24.148 9.096 7.277 1.00 49.09 100 GLY A O 1
ATOM 778 N N . THR A 1 101 ? 22.652 7.530 6.746 1.00 53.22 101 THR A N 1
ATOM 779 C CA . THR A 1 101 ? 23.315 7.185 5.477 1.00 53.22 101 THR A CA 1
ATOM 780 C C . THR A 1 101 ? 22.718 7.995 4.322 1.00 53.22 101 THR A C 1
ATOM 782 O O . THR A 1 101 ? 21.508 8.003 4.102 1.00 53.22 101 THR A O 1
ATOM 785 N N . ASN A 1 102 ? 23.571 8.713 3.587 1.00 67.88 102 ASN A N 1
ATOM 786 C CA . ASN A 1 102 ? 23.177 9.402 2.360 1.00 67.88 102 ASN A CA 1
ATOM 787 C C . ASN A 1 102 ? 23.209 8.392 1.211 1.00 67.88 102 ASN A C 1
ATOM 789 O O . ASN A 1 102 ? 24.267 7.851 0.902 1.00 67.88 102 ASN A O 1
ATOM 793 N N . TYR A 1 103 ? 22.064 8.156 0.579 1.00 79.12 103 TYR A N 1
ATOM 794 C CA . TYR A 1 103 ? 22.004 7.508 -0.728 1.00 79.12 103 TYR A CA 1
ATOM 795 C C . TYR A 1 103 ? 21.820 8.588 -1.791 1.00 79.12 103 TYR A C 1
ATOM 797 O O . TYR A 1 103 ? 20.905 9.409 -1.677 1.00 79.12 103 TYR A O 1
ATOM 805 N N . GLU A 1 104 ? 22.691 8.582 -2.793 1.00 85.94 104 GLU A N 1
ATOM 806 C CA . GLU A 1 104 ? 22.644 9.467 -3.952 1.00 85.94 104 GLU A CA 1
ATOM 807 C C . GLU A 1 104 ? 23.212 8.712 -5.154 1.00 85.94 104 GLU A C 1
ATOM 809 O O . GLU A 1 104 ? 24.420 8.515 -5.264 1.00 85.94 104 GLU A O 1
ATOM 814 N N . GLU A 1 105 ? 22.331 8.253 -6.039 1.00 87.69 105 GLU A N 1
ATOM 815 C CA . GLU A 1 105 ? 22.713 7.574 -7.276 1.00 87.69 105 GLU A CA 1
ATOM 816 C C . GLU A 1 105 ? 21.806 8.029 -8.416 1.00 87.69 105 GLU A C 1
ATOM 818 O O . GLU A 1 105 ? 20.620 8.313 -8.230 1.00 87.69 105 GLU A O 1
ATOM 823 N N . THR A 1 106 ? 22.359 8.064 -9.626 1.00 91.44 106 THR A N 1
ATOM 824 C CA . THR A 1 106 ? 21.578 8.313 -10.838 1.00 91.44 106 THR A CA 1
ATOM 825 C C . THR A 1 106 ? 21.353 7.009 -11.580 1.00 91.44 106 THR A C 1
ATOM 827 O O . THR A 1 106 ? 22.279 6.227 -11.769 1.00 91.44 106 THR A O 1
ATOM 830 N N . TRP A 1 107 ? 20.119 6.781 -12.009 1.00 92.81 107 TRP A N 1
ATOM 831 C CA . TRP A 1 107 ? 19.707 5.604 -12.762 1.00 92.81 107 TRP A CA 1
ATOM 832 C C . TRP A 1 107 ? 19.085 6.034 -14.080 1.00 92.81 107 TRP A C 1
ATOM 834 O O . TRP A 1 107 ? 18.362 7.025 -14.122 1.00 92.81 107 TRP A O 1
ATOM 844 N N . VAL A 1 108 ? 19.302 5.279 -15.149 1.00 94.56 108 VAL A N 1
ATOM 845 C CA . VAL A 1 108 ? 18.453 5.372 -16.341 1.00 94.56 108 VAL A CA 1
ATOM 846 C C . VAL A 1 108 ? 17.349 4.345 -16.187 1.00 94.56 108 VAL A C 1
ATOM 848 O O . VAL A 1 108 ? 17.644 3.187 -15.909 1.00 94.56 108 VAL A O 1
ATOM 851 N N . ALA A 1 109 ? 16.095 4.754 -16.375 1.00 92.75 109 ALA A N 1
ATOM 852 C CA . ALA A 1 109 ? 14.966 3.833 -16.423 1.00 92.75 109 ALA A CA 1
ATOM 853 C C . ALA A 1 109 ? 14.265 3.902 -17.782 1.00 92.75 109 ALA A C 1
ATOM 855 O O . ALA A 1 109 ? 13.936 4.985 -18.288 1.00 92.75 109 ALA A O 1
ATOM 856 N N . LEU A 1 110 ? 14.036 2.716 -18.337 1.00 93.06 110 LEU A N 1
ATOM 857 C CA . LEU A 1 110 ? 13.403 2.470 -19.614 1.00 93.06 110 LEU A CA 1
ATOM 858 C C . LEU A 1 110 ? 12.109 1.696 -19.424 1.00 93.06 110 LEU A C 1
ATOM 860 O O . LEU A 1 110 ? 12.055 0.742 -18.645 1.00 93.06 110 LEU A O 1
ATOM 864 N N . ASN A 1 111 ? 11.100 2.082 -20.196 1.00 93.81 111 ASN A N 1
ATOM 865 C CA . ASN A 1 111 ? 9.857 1.338 -20.326 1.00 93.81 111 ASN A CA 1
ATOM 866 C C . ASN A 1 111 ? 9.690 0.942 -21.790 1.00 93.81 111 ASN A C 1
ATOM 868 O O . ASN A 1 111 ? 9.729 1.801 -22.674 1.00 93.81 111 ASN A O 1
ATOM 872 N N . TRP A 1 112 ? 9.485 -0.345 -22.024 1.00 93.94 112 TRP A N 1
ATOM 873 C CA . TRP A 1 112 ? 9.289 -0.933 -23.338 1.00 93.94 112 TRP A CA 1
ATOM 874 C C . TRP A 1 112 ? 7.893 -1.523 -23.459 1.00 93.94 112 TRP A C 1
ATOM 876 O O . TRP A 1 112 ? 7.376 -2.093 -22.497 1.00 93.94 112 TRP A O 1
ATOM 886 N N . HIS A 1 113 ? 7.321 -1.422 -24.652 1.00 95.44 113 HIS A N 1
ATOM 887 C CA . HIS A 1 113 ? 6.202 -2.243 -25.084 1.00 95.44 113 HIS A CA 1
ATOM 888 C C . HIS A 1 113 ? 6.728 -3.306 -26.051 1.00 95.44 113 HIS A C 1
ATOM 890 O O . HIS A 1 113 ? 7.465 -2.995 -26.989 1.00 95.44 113 HIS A O 1
ATOM 896 N N . ILE A 1 114 ? 6.396 -4.571 -25.789 1.00 96.50 114 ILE A N 1
ATOM 897 C CA . ILE A 1 114 ? 6.909 -5.705 -26.558 1.00 96.50 114 ILE A CA 1
ATOM 898 C C . ILE A 1 114 ? 5.821 -6.237 -27.489 1.00 96.50 114 ILE A C 1
ATOM 900 O O . ILE A 1 114 ? 4.757 -6.680 -27.049 1.00 96.50 114 ILE A O 1
ATOM 904 N N . THR A 1 115 ? 6.119 -6.249 -28.784 1.00 97.31 115 THR A N 1
ATOM 905 C CA . THR A 1 115 ? 5.328 -6.961 -29.790 1.00 97.31 115 THR A CA 1
ATOM 906 C C . THR A 1 115 ? 5.860 -8.384 -29.937 1.00 97.31 115 THR A C 1
ATOM 908 O O . THR A 1 115 ? 7.059 -8.625 -29.837 1.00 97.31 115 THR A O 1
ATOM 911 N N . LEU A 1 116 ? 4.974 -9.359 -30.137 1.00 96.88 116 LEU A N 1
ATOM 912 C CA . LEU A 1 116 ? 5.393 -10.753 -30.255 1.00 96.88 116 LEU A CA 1
ATOM 913 C C . LEU A 1 116 ? 5.912 -11.040 -31.674 1.00 96.88 116 LEU A C 1
ATOM 915 O O . LEU A 1 116 ? 5.158 -10.841 -32.634 1.00 96.88 116 LEU A O 1
ATOM 919 N N . PRO A 1 117 ? 7.151 -11.541 -31.840 1.00 97.12 117 PRO A N 1
ATOM 920 C CA . PRO A 1 117 ? 7.589 -12.052 -33.127 1.00 97.12 117 PRO A CA 1
ATOM 921 C C . PRO A 1 117 ? 6.789 -13.311 -33.464 1.00 97.12 117 PRO A C 1
ATOM 923 O O . PRO A 1 117 ? 6.442 -14.104 -32.591 1.00 97.12 117 PRO A O 1
ATOM 926 N N . THR A 1 118 ? 6.498 -13.512 -34.745 1.00 97.12 118 THR A N 1
ATOM 927 C CA . THR A 1 118 ? 5.738 -14.672 -35.226 1.00 97.12 118 THR A CA 1
ATOM 928 C C . THR A 1 118 ? 6.500 -15.367 -36.349 1.00 97.12 118 THR A C 1
ATOM 930 O O . THR A 1 118 ? 7.309 -14.713 -37.011 1.00 97.12 118 THR A O 1
ATOM 933 N N . PRO A 1 119 ? 6.190 -16.635 -36.672 1.00 96.88 119 PRO A N 1
ATOM 934 C CA . PRO A 1 119 ? 6.751 -17.300 -37.850 1.00 96.88 119 PRO A CA 1
ATOM 935 C C . PRO A 1 119 ? 6.489 -16.568 -39.177 1.00 96.88 119 PRO A C 1
ATOM 937 O O . PRO A 1 119 ? 7.173 -16.821 -40.160 1.00 96.88 119 PRO A O 1
ATOM 940 N N . LYS A 1 120 ? 5.504 -15.657 -39.226 1.00 96.25 120 LYS A N 1
ATOM 941 C CA . LYS A 1 120 ? 5.222 -14.827 -40.407 1.00 96.25 120 LYS A CA 1
ATOM 942 C 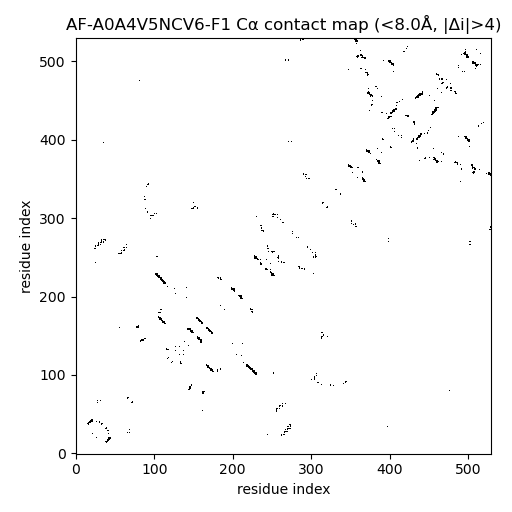C . LYS A 1 120 ? 6.086 -13.569 -40.467 1.00 96.25 120 LYS A C 1
ATOM 944 O O . LYS A 1 120 ? 6.515 -13.193 -41.548 1.00 96.25 120 LYS A O 1
ATOM 949 N N . THR A 1 121 ? 6.298 -12.901 -39.331 1.00 96.94 121 THR A N 1
ATOM 950 C CA . THR A 1 121 ? 7.076 -11.650 -39.273 1.00 96.94 121 THR A CA 1
ATOM 951 C C . THR A 1 121 ? 8.579 -11.907 -39.191 1.00 96.94 121 THR A C 1
ATOM 953 O O . THR A 1 121 ? 9.352 -11.153 -39.763 1.00 96.94 121 THR A O 1
ATOM 956 N N . HIS A 1 122 ? 8.979 -12.990 -38.521 1.00 97.69 122 HIS A N 1
ATOM 957 C CA . HIS A 1 122 ? 10.368 -13.377 -38.269 1.00 97.69 122 HIS A CA 1
ATOM 958 C C . HIS A 1 122 ? 10.567 -14.867 -38.593 1.00 97.69 122 HIS A C 1
ATOM 960 O O . HIS A 1 122 ? 10.785 -15.660 -37.674 1.00 97.69 122 HIS A O 1
ATOM 966 N N . PRO A 1 123 ? 10.445 -15.286 -39.866 1.00 96.62 123 PRO A N 1
ATOM 967 C CA . PRO A 1 123 ? 10.461 -16.704 -40.246 1.00 96.62 123 PRO A CA 1
ATOM 968 C C . PRO A 1 123 ? 11.758 -17.424 -39.857 1.00 96.62 123 PRO A C 1
ATOM 970 O O . PRO A 1 123 ? 11.724 -18.601 -39.503 1.00 96.62 123 PRO A O 1
ATOM 973 N N . ASP A 1 124 ? 12.879 -16.702 -39.840 1.00 94.94 124 ASP A N 1
ATOM 974 C CA . ASP A 1 124 ? 14.208 -17.257 -39.570 1.00 94.94 124 ASP A CA 1
ATOM 975 C C . ASP A 1 124 ? 14.556 -17.339 -38.073 1.00 94.94 124 ASP A C 1
ATOM 977 O O . ASP A 1 124 ? 15.672 -17.723 -37.714 1.00 94.94 124 ASP A O 1
ATOM 981 N N . PHE A 1 125 ? 13.636 -16.975 -37.168 1.00 96.31 125 PHE A N 1
ATOM 982 C CA . PHE A 1 125 ? 13.922 -17.024 -35.735 1.00 96.31 125 PHE A CA 1
ATOM 983 C C . PHE A 1 125 ? 14.088 -18.487 -35.261 1.00 96.31 125 PHE A C 1
ATOM 985 O O . PHE A 1 125 ? 13.151 -19.283 -35.383 1.00 96.31 125 PHE A O 1
ATOM 992 N N . PRO A 1 126 ? 15.243 -18.877 -34.679 1.00 95.00 126 PRO A N 1
ATOM 993 C CA . PRO A 1 126 ? 15.588 -20.294 -34.516 1.00 95.00 126 PRO A CA 1
ATOM 994 C C . PRO A 1 126 ? 14.640 -21.109 -33.628 1.00 95.00 126 PRO A C 1
ATOM 996 O O . PRO A 1 126 ? 14.500 -22.316 -33.820 1.00 95.00 126 PRO A O 1
ATOM 999 N N . LEU A 1 127 ? 13.975 -20.473 -32.655 1.00 96.06 127 LEU A N 1
ATOM 1000 C CA . LEU A 1 127 ? 13.119 -21.186 -31.700 1.00 96.06 127 LEU A CA 1
ATOM 1001 C C . LEU A 1 127 ? 11.837 -21.748 -32.337 1.00 96.06 127 LEU A C 1
ATOM 1003 O O . LEU A 1 127 ? 11.267 -22.695 -31.794 1.00 96.06 127 LEU A O 1
ATOM 1007 N N . TRP A 1 128 ? 11.424 -21.259 -33.513 1.00 97.12 128 TRP A N 1
ATOM 1008 C CA . TRP A 1 128 ? 10.289 -21.832 -34.250 1.00 97.12 128 TRP A CA 1
ATOM 1009 C C . TRP A 1 128 ? 10.534 -23.286 -34.646 1.00 97.12 128 TRP A C 1
ATOM 1011 O O . TRP A 1 128 ? 9.635 -24.116 -34.540 1.00 97.12 128 TRP A O 1
ATOM 1021 N N . GLN A 1 129 ? 11.769 -23.619 -35.032 1.00 93.50 129 GLN A N 1
ATOM 1022 C CA . GLN A 1 129 ? 12.152 -24.986 -35.400 1.00 93.50 129 GLN A CA 1
ATOM 1023 C C . GLN A 1 129 ? 12.133 -25.940 -34.196 1.00 93.50 129 GLN A C 1
ATOM 1025 O O . GLN A 1 129 ? 12.049 -27.152 -34.370 1.00 93.50 129 GLN A O 1
ATOM 1030 N N . LEU A 1 130 ? 12.178 -25.391 -32.978 1.00 94.81 130 LEU A N 1
ATOM 1031 C CA . LEU A 1 130 ? 12.087 -26.128 -31.718 1.00 94.81 130 LEU A CA 1
ATOM 1032 C C . LEU A 1 130 ? 10.648 -26.196 -31.175 1.00 94.81 130 LEU A C 1
ATOM 1034 O O . LEU A 1 130 ? 10.441 -26.688 -30.069 1.00 94.81 130 LEU A O 1
ATOM 1038 N N . GLY A 1 131 ? 9.660 -25.703 -31.931 1.00 95.62 131 GLY A N 1
ATOM 1039 C CA . GLY A 1 131 ? 8.243 -25.760 -31.569 1.00 95.62 131 GLY A CA 1
ATOM 1040 C C . GLY A 1 131 ? 7.777 -24.685 -30.586 1.00 95.62 131 GLY A C 1
ATOM 1041 O O . GLY A 1 131 ? 6.685 -24.818 -30.041 1.00 95.62 131 GLY A O 1
ATOM 1042 N N . TYR A 1 132 ? 8.567 -23.632 -30.351 1.00 97.12 132 TYR A N 1
ATOM 1043 C CA . TYR A 1 132 ? 8.147 -22.521 -29.492 1.00 97.12 132 TYR A CA 1
ATOM 1044 C C . TYR A 1 132 ? 7.006 -21.729 -30.139 1.00 97.12 132 TYR A C 1
ATOM 1046 O O . TYR A 1 132 ? 7.035 -21.436 -31.335 1.00 97.12 132 TYR A O 1
ATOM 1054 N N . THR A 1 133 ? 6.031 -21.319 -29.333 1.00 97.44 133 THR A N 1
ATOM 1055 C CA . THR A 1 133 ? 5.024 -20.322 -29.720 1.00 97.44 133 THR A CA 1
ATOM 1056 C C . THR A 1 133 ? 5.555 -18.891 -29.533 1.00 97.44 133 THR A C 1
ATOM 1058 O O . THR A 1 133 ? 6.548 -18.691 -28.823 1.00 97.44 133 THR A O 1
ATOM 1061 N N . PRO A 1 134 ? 4.932 -17.865 -30.147 1.00 97.19 134 PRO A N 1
ATOM 1062 C CA . PRO A 1 134 ? 5.259 -16.461 -29.872 1.00 97.19 134 PRO A CA 1
ATOM 1063 C C . PRO A 1 134 ? 5.252 -16.117 -28.376 1.00 97.19 134 PRO A C 1
ATOM 1065 O O . PRO A 1 134 ? 6.132 -15.402 -27.891 1.00 97.19 134 PRO A O 1
ATOM 1068 N N . GLU A 1 135 ? 4.294 -16.668 -27.635 1.00 95.44 135 GLU A N 1
ATOM 1069 C CA . GLU A 1 135 ? 4.172 -16.536 -26.188 1.00 95.44 135 GLU A CA 1
ATOM 1070 C C . GLU A 1 135 ? 5.333 -17.220 -25.454 1.00 95.44 135 GLU A C 1
ATOM 1072 O O . GLU A 1 135 ? 5.932 -16.598 -24.577 1.00 95.44 135 GLU A O 1
ATOM 1077 N N . ASP A 1 136 ? 5.728 -18.437 -25.851 1.00 95.75 136 ASP A N 1
ATOM 1078 C CA . ASP A 1 136 ? 6.879 -19.130 -25.249 1.00 95.75 136 ASP A CA 1
ATOM 1079 C C . ASP A 1 136 ? 8.181 -18.349 -25.453 1.00 95.75 136 ASP A C 1
ATOM 1081 O O . ASP A 1 136 ? 9.029 -18.286 -24.559 1.00 95.75 136 ASP A O 1
ATOM 1085 N N . VAL A 1 137 ? 8.356 -17.734 -26.627 1.00 96.00 137 VAL A N 1
ATOM 1086 C CA . VAL A 1 137 ? 9.502 -16.854 -26.891 1.00 96.00 137 VAL A CA 1
ATOM 1087 C C . VAL A 1 137 ? 9.451 -15.646 -25.960 1.00 96.00 137 VAL A C 1
ATOM 1089 O O . VAL A 1 137 ? 10.440 -15.344 -25.292 1.00 96.00 137 VAL A O 1
ATOM 1092 N N . TYR A 1 138 ? 8.307 -14.979 -25.838 1.00 95.25 138 TYR A N 1
ATOM 1093 C CA . TYR A 1 138 ? 8.168 -13.846 -24.925 1.00 95.25 138 TYR A CA 1
ATOM 1094 C C . TYR A 1 138 ? 8.432 -14.215 -23.461 1.00 95.25 138 TYR A C 1
ATOM 1096 O O . TYR A 1 138 ? 9.181 -13.519 -22.773 1.00 95.25 138 TYR A O 1
ATOM 1104 N N . ASP A 1 139 ? 7.893 -15.334 -22.985 1.00 93.31 139 ASP A N 1
ATOM 1105 C CA . ASP A 1 139 ? 8.125 -15.853 -21.635 1.00 93.31 139 ASP A CA 1
ATOM 1106 C C . ASP A 1 139 ? 9.580 -16.265 -21.397 1.00 93.31 139 ASP A C 1
ATOM 1108 O O . ASP A 1 139 ? 10.110 -16.059 -20.298 1.00 93.31 139 ASP A O 1
ATOM 1112 N N . ALA A 1 140 ? 10.265 -16.768 -22.425 1.00 93.50 140 ALA A N 1
ATOM 1113 C CA . ALA A 1 140 ? 11.670 -17.127 -22.326 1.00 93.50 140 ALA A CA 1
ATOM 1114 C C . ALA A 1 140 ? 12.585 -15.902 -22.159 1.00 93.50 140 ALA A C 1
ATOM 1116 O O . ALA A 1 140 ? 13.510 -15.965 -21.341 1.00 93.50 140 ALA A O 1
ATOM 1117 N N . PHE A 1 141 ? 12.361 -14.833 -22.935 1.00 94.56 141 PHE A N 1
ATOM 1118 C CA . PHE A 1 141 ? 13.202 -13.621 -22.965 1.00 94.56 141 PHE A CA 1
ATOM 1119 C C . PHE A 1 141 ? 12.805 -12.571 -21.924 1.00 94.56 141 PHE A C 1
ATOM 1121 O O . PHE A 1 141 ? 13.674 -11.928 -21.338 1.00 94.56 141 PHE A O 1
ATOM 1128 N N . PHE A 1 142 ? 11.516 -12.441 -21.622 1.00 93.56 142 PHE A N 1
ATOM 1129 C CA . PHE A 1 142 ? 10.985 -11.437 -20.702 1.00 93.56 142 PHE A CA 1
ATOM 1130 C C . PHE A 1 142 ? 10.218 -12.096 -19.564 1.00 93.56 142 PHE A C 1
ATOM 1132 O O . PHE A 1 142 ? 9.024 -11.904 -19.473 1.00 93.56 142 PHE A O 1
ATOM 1139 N N . PRO A 1 143 ? 10.828 -12.889 -18.686 1.00 88.81 143 PRO A N 1
ATOM 1140 C CA . PRO A 1 143 ? 10.110 -13.719 -17.716 1.00 88.81 143 PRO A CA 1
ATOM 1141 C C . PRO A 1 143 ? 9.225 -12.913 -16.742 1.00 88.81 143 PRO A C 1
ATOM 1143 O O . PRO A 1 143 ? 9.533 -11.763 -16.431 1.00 88.81 143 PRO A O 1
ATOM 1146 N N . PRO A 1 144 ? 8.160 -13.517 -16.178 1.00 79.38 144 PRO A N 1
ATOM 1147 C CA . PRO A 1 144 ? 7.125 -12.796 -15.423 1.00 79.38 144 PRO A CA 1
ATOM 1148 C C . PRO A 1 144 ? 7.580 -12.217 -14.077 1.00 79.38 144 PRO A C 1
ATOM 1150 O O . PRO A 1 144 ? 6.879 -11.400 -13.487 1.00 79.38 144 PRO A O 1
ATOM 1153 N N . ASN A 1 145 ? 8.735 -12.641 -13.568 1.00 76.94 145 ASN A N 1
ATOM 1154 C CA . ASN A 1 145 ? 9.236 -12.196 -12.274 1.00 76.94 145 ASN A CA 1
ATOM 1155 C C . ASN A 1 145 ? 10.117 -10.956 -12.430 1.00 76.94 145 ASN A C 1
ATOM 1157 O O . ASN A 1 145 ? 10.974 -10.911 -13.312 1.00 76.94 145 ASN A O 1
ATOM 1161 N N . PHE A 1 146 ? 9.977 -10.008 -11.506 1.00 80.25 146 PHE A N 1
ATOM 1162 C CA . PHE A 1 146 ? 10.882 -8.866 -11.391 1.00 80.25 146 PHE A CA 1
ATOM 1163 C C . PHE A 1 146 ? 12.247 -9.310 -10.833 1.00 80.25 146 PHE A C 1
ATOM 1165 O O . PHE A 1 146 ? 12.298 -10.132 -9.910 1.00 80.25 146 PHE A O 1
ATOM 1172 N N . ARG A 1 147 ? 13.348 -8.802 -11.400 1.00 83.44 147 ARG A N 1
ATOM 1173 C CA . ARG A 1 147 ? 14.723 -9.276 -11.173 1.00 83.44 147 ARG A CA 1
ATOM 1174 C C . ARG A 1 147 ? 15.672 -8.132 -10.859 1.00 83.44 147 ARG A C 1
ATOM 1176 O O . ARG A 1 147 ? 15.780 -7.191 -11.635 1.00 83.44 147 ARG A O 1
ATOM 1183 N N . PHE A 1 148 ? 16.439 -8.285 -9.785 1.00 82.56 148 PHE A N 1
ATOM 1184 C CA . PHE A 1 148 ? 17.617 -7.461 -9.517 1.00 82.56 148 PHE A CA 1
ATOM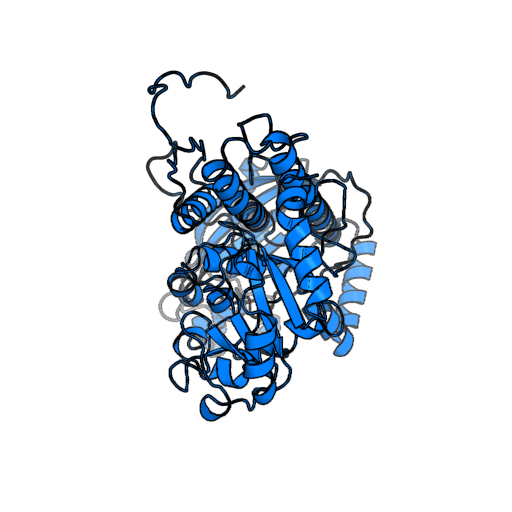 1185 C C . PHE A 1 148 ? 18.857 -8.158 -10.074 1.00 82.56 148 PHE A C 1
ATOM 1187 O O . PHE A 1 148 ? 19.164 -9.295 -9.716 1.00 82.56 148 PHE A O 1
ATOM 1194 N N . LEU A 1 149 ? 19.544 -7.473 -10.978 1.00 84.50 149 LEU A N 1
ATOM 1195 C CA . LEU A 1 149 ? 20.757 -7.911 -11.648 1.00 84.50 149 LEU A CA 1
ATOM 1196 C C . LEU A 1 149 ? 21.939 -7.275 -10.917 1.00 84.50 149 LEU A C 1
ATOM 1198 O O . LEU A 1 149 ? 22.368 -6.161 -11.219 1.00 84.50 149 LEU A O 1
ATOM 1202 N N . CYS A 1 150 ? 22.454 -7.984 -9.919 1.00 82.94 150 CYS A N 1
ATOM 1203 C CA . CYS A 1 150 ? 23.483 -7.480 -9.015 1.00 82.94 150 CYS A CA 1
ATOM 1204 C C . CYS A 1 150 ? 24.905 -7.561 -9.610 1.00 82.94 150 CYS A C 1
ATOM 1206 O O . CYS A 1 150 ? 25.830 -8.052 -8.954 1.00 82.94 150 CYS A O 1
ATOM 1208 N N . ASN A 1 151 ? 25.058 -7.128 -10.865 1.00 82.44 151 ASN A N 1
ATOM 1209 C CA . ASN A 1 151 ? 26.333 -7.043 -11.571 1.00 82.44 151 ASN A CA 1
ATOM 1210 C C . ASN A 1 151 ? 27.198 -5.936 -10.933 1.00 82.44 151 ASN A C 1
ATOM 1212 O O . ASN A 1 151 ? 26.794 -4.774 -10.997 1.00 82.44 151 ASN A O 1
ATOM 1216 N N . PRO A 1 152 ? 28.387 -6.247 -10.378 1.00 78.88 152 PRO A N 1
ATOM 1217 C CA . PRO A 1 152 ? 29.232 -5.256 -9.704 1.00 78.88 152 PRO A CA 1
ATOM 1218 C C . PRO A 1 152 ? 29.655 -4.070 -10.580 1.00 78.88 152 PRO A C 1
ATOM 1220 O O . PRO A 1 152 ? 29.904 -2.988 -10.058 1.00 78.88 152 PRO A O 1
ATOM 1223 N N . ALA A 1 153 ? 29.743 -4.261 -11.901 1.00 83.62 153 ALA A N 1
ATOM 1224 C CA . ALA A 1 153 ? 30.111 -3.203 -12.841 1.00 83.62 153 ALA A CA 1
ATOM 1225 C C . ALA A 1 153 ? 28.918 -2.325 -13.250 1.00 83.62 153 ALA A C 1
ATOM 1227 O O . ALA A 1 153 ? 29.097 -1.161 -13.602 1.00 83.62 153 ALA A O 1
ATOM 1228 N N . ARG A 1 154 ? 27.705 -2.889 -13.249 1.00 88.50 154 ARG A N 1
ATOM 1229 C CA . ARG A 1 154 ? 26.480 -2.203 -13.677 1.00 88.50 154 ARG A CA 1
ATOM 1230 C C . ARG A 1 154 ? 25.251 -2.799 -12.991 1.00 88.50 154 ARG A C 1
ATOM 1232 O O . ARG A 1 154 ? 24.529 -3.588 -13.612 1.00 88.50 154 ARG A O 1
ATOM 1239 N N . PRO A 1 155 ? 24.990 -2.443 -11.726 1.00 89.12 155 PRO A N 1
ATOM 1240 C CA . PRO A 1 155 ? 23.779 -2.880 -11.057 1.00 89.12 155 PRO A CA 1
ATOM 1241 C C . PRO A 1 155 ? 22.560 -2.455 -11.871 1.00 89.12 155 PRO A C 1
ATOM 1243 O O . PRO A 1 155 ? 22.472 -1.313 -12.328 1.00 89.12 155 PRO A O 1
ATOM 1246 N N . SER A 1 156 ? 21.665 -3.404 -12.115 1.00 90.38 156 SER A N 1
ATOM 1247 C CA . SER A 1 156 ? 20.494 -3.195 -12.961 1.00 90.38 156 SER A CA 1
ATOM 1248 C C . SER A 1 156 ? 19.282 -3.902 -12.370 1.00 90.38 156 SER A C 1
ATOM 1250 O O . SER A 1 156 ? 19.404 -4.787 -11.522 1.00 90.38 156 SER A O 1
ATOM 1252 N N . VAL A 1 157 ? 18.092 -3.531 -12.814 1.00 88.62 157 VAL A N 1
ATOM 1253 C CA . VAL A 1 157 ? 16.843 -4.173 -12.417 1.00 88.62 157 VAL A CA 1
ATOM 1254 C C . VAL A 1 157 ? 15.914 -4.237 -13.617 1.00 88.62 157 VAL A C 1
ATOM 1256 O O . VAL A 1 157 ? 15.862 -3.308 -14.417 1.00 88.62 157 VAL A O 1
ATOM 1259 N N . CYS A 1 158 ? 15.200 -5.344 -13.783 1.00 90.38 158 CYS A N 1
ATOM 1260 C CA . CYS A 1 158 ? 14.281 -5.492 -14.899 1.00 90.38 158 CYS A CA 1
ATOM 1261 C C . CYS A 1 158 ? 13.109 -6.418 -14.591 1.00 90.38 158 CYS A C 1
ATOM 1263 O O . CYS A 1 158 ? 13.190 -7.289 -13.724 1.00 90.38 158 CYS A O 1
ATOM 1265 N N . GLY A 1 159 ? 12.007 -6.244 -15.312 1.00 90.31 159 GLY A N 1
ATOM 1266 C CA . GLY A 1 159 ? 10.860 -7.134 -15.190 1.00 90.31 159 GLY A CA 1
ATOM 1267 C C . GLY A 1 159 ? 9.602 -6.621 -15.871 1.00 90.31 159 GLY A C 1
ATOM 1268 O O . GLY A 1 159 ? 9.518 -5.460 -16.277 1.00 90.31 159 GLY A O 1
ATOM 1269 N N . ARG A 1 160 ? 8.605 -7.507 -15.963 1.00 89.44 160 ARG A N 1
ATOM 1270 C CA . ARG A 1 160 ? 7.264 -7.149 -16.434 1.00 89.44 160 ARG A CA 1
ATOM 1271 C C . ARG A 1 160 ? 6.574 -6.217 -15.444 1.00 89.44 160 ARG A C 1
ATOM 1273 O O . ARG A 1 160 ? 6.740 -6.356 -14.232 1.00 89.44 160 ARG A O 1
ATOM 1280 N N . PHE A 1 161 ? 5.758 -5.314 -15.970 1.00 86.69 161 PHE A N 1
ATOM 1281 C CA . PHE A 1 161 ? 4.790 -4.540 -15.198 1.00 86.69 161 PHE A CA 1
ATOM 1282 C C . PHE A 1 161 ? 3.499 -4.377 -16.008 1.00 86.69 161 PHE A C 1
ATOM 1284 O O . PHE A 1 161 ? 3.470 -4.710 -17.189 1.00 86.69 161 PHE A O 1
ATOM 1291 N N . GLY A 1 162 ? 2.428 -3.898 -15.374 1.00 84.19 162 GLY A N 1
ATOM 1292 C CA . GLY A 1 162 ? 1.100 -3.915 -15.998 1.00 84.19 162 GLY A CA 1
ATOM 1293 C C . GLY A 1 162 ? 0.540 -5.333 -16.128 1.00 84.19 162 GLY A C 1
ATOM 1294 O O . GLY A 1 162 ? 1.134 -6.297 -15.638 1.00 84.19 162 GLY A O 1
ATOM 1295 N N . LEU A 1 163 ? -0.633 -5.462 -16.744 1.00 84.12 163 LEU A N 1
ATOM 1296 C CA . LEU A 1 163 ? -1.284 -6.752 -16.951 1.00 84.12 163 LEU A CA 1
ATOM 1297 C C . LEU A 1 163 ? -0.461 -7.637 -17.898 1.00 84.12 163 LEU A C 1
ATOM 1299 O O . LEU A 1 163 ? 0.230 -7.121 -18.775 1.00 84.12 163 LEU A O 1
ATOM 1303 N N . PRO A 1 164 ? -0.559 -8.979 -17.791 1.00 81.31 164 PRO A N 1
ATOM 1304 C CA . PRO A 1 164 ? 0.188 -9.885 -18.667 1.00 81.31 164 PRO A CA 1
ATOM 1305 C C . PRO A 1 164 ? 0.008 -9.597 -20.167 1.00 81.31 164 PRO A C 1
ATOM 1307 O O . PRO A 1 164 ? 0.955 -9.750 -20.934 1.00 81.31 164 PRO A O 1
ATOM 1310 N N . GLY A 1 165 ? -1.186 -9.148 -20.574 1.00 85.88 165 GLY A N 1
ATOM 1311 C CA . GLY A 1 165 ? -1.495 -8.781 -21.958 1.00 85.88 165 GLY A CA 1
ATOM 1312 C C . GLY A 1 165 ? -0.914 -7.439 -22.417 1.00 85.88 165 GLY A C 1
ATOM 1313 O O . GLY A 1 165 ? -0.762 -7.247 -23.620 1.00 85.88 165 GLY A O 1
ATOM 1314 N N . ASP A 1 166 ? -0.542 -6.546 -21.493 1.00 89.69 166 ASP A N 1
ATOM 1315 C CA . ASP A 1 166 ? 0.014 -5.226 -21.829 1.00 89.69 166 ASP A CA 1
ATOM 1316 C C . ASP A 1 166 ? 1.434 -5.344 -22.397 1.00 89.69 166 ASP A C 1
ATOM 1318 O O . ASP A 1 166 ? 1.916 -4.434 -23.065 1.00 89.69 166 ASP A O 1
ATOM 1322 N N . ARG A 1 167 ? 2.120 -6.465 -22.118 1.00 92.94 167 ARG A N 1
ATOM 1323 C CA . ARG A 1 167 ? 3.485 -6.770 -22.578 1.00 92.94 167 ARG A CA 1
ATOM 1324 C C . ARG A 1 167 ? 4.490 -5.648 -22.302 1.00 92.94 167 ARG A C 1
ATOM 1326 O O . ARG A 1 167 ? 5.412 -5.414 -23.087 1.00 92.94 167 ARG A O 1
ATOM 1333 N N . LEU A 1 168 ? 4.335 -4.975 -21.164 1.00 92.50 168 LEU A N 1
ATOM 1334 C CA . LEU A 1 168 ? 5.241 -3.915 -20.746 1.00 92.50 168 LEU A CA 1
ATOM 1335 C C . LEU A 1 168 ? 6.442 -4.492 -19.999 1.00 92.50 168 LEU A C 1
ATOM 1337 O O . LEU A 1 168 ? 6.319 -5.392 -19.162 1.00 92.50 168 LEU A O 1
ATOM 1341 N N . TRP A 1 169 ? 7.616 -3.944 -20.285 1.00 92.69 169 TRP A N 1
ATOM 1342 C CA . TRP A 1 169 ? 8.872 -4.342 -19.667 1.00 92.69 169 TRP A CA 1
ATOM 1343 C C . TRP A 1 169 ? 9.625 -3.121 -19.160 1.00 92.69 169 TRP A C 1
ATOM 1345 O O . TRP A 1 169 ? 9.790 -2.140 -19.883 1.00 92.69 169 TRP A O 1
ATOM 1355 N N . ARG A 1 170 ? 10.083 -3.174 -17.911 1.00 92.56 170 ARG A N 1
ATOM 1356 C CA . ARG A 1 170 ? 10.920 -2.133 -17.320 1.00 92.56 170 ARG A CA 1
ATOM 1357 C C . ARG A 1 170 ? 12.352 -2.613 -17.221 1.00 92.56 170 ARG A C 1
ATOM 1359 O O . ARG A 1 170 ? 12.590 -3.753 -16.823 1.00 92.56 170 ARG A O 1
ATOM 1366 N N . PHE A 1 171 ? 13.288 -1.730 -17.538 1.00 92.88 171 PHE A N 1
ATOM 1367 C CA . PHE A 1 171 ? 14.712 -1.942 -17.322 1.00 92.88 171 PHE A CA 1
ATOM 1368 C C . PHE A 1 171 ? 15.318 -0.682 -16.712 1.00 92.88 171 PHE A C 1
ATOM 1370 O O . PHE A 1 171 ? 15.108 0.412 -17.225 1.00 92.88 171 PHE A O 1
ATOM 1377 N N . GLU A 1 172 ? 16.075 -0.817 -15.632 1.00 92.81 172 GLU A N 1
ATOM 1378 C CA . GLU A 1 172 ? 16.820 0.288 -15.038 1.00 92.81 172 GLU A CA 1
ATOM 1379 C C . GLU A 1 172 ? 18.261 -0.121 -14.764 1.00 92.81 172 GLU A C 1
ATOM 1381 O O . GLU A 1 172 ? 18.529 -1.278 -14.439 1.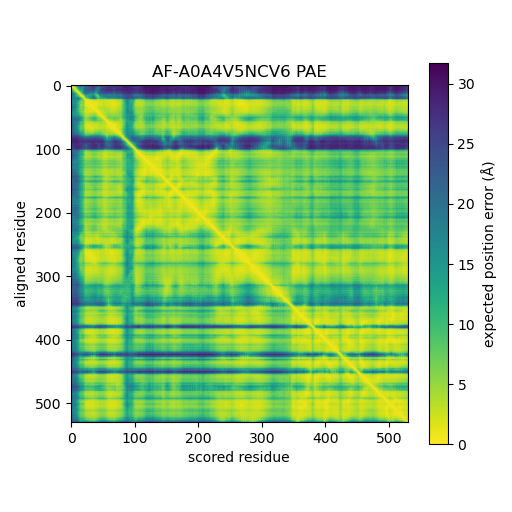00 92.81 172 GLU A O 1
ATOM 1386 N N . PHE A 1 173 ? 19.186 0.828 -14.864 1.00 92.88 173 PHE A N 1
ATOM 1387 C CA . PHE A 1 173 ? 20.590 0.609 -14.528 1.00 92.88 173 PHE A CA 1
ATOM 1388 C C . PHE A 1 173 ? 21.234 1.848 -13.915 1.00 92.88 173 PHE A C 1
ATOM 1390 O O . PHE A 1 173 ? 20.872 2.980 -14.245 1.00 92.88 173 PHE A O 1
ATOM 1397 N N . VAL A 1 174 ? 22.223 1.619 -13.051 1.00 92.12 174 VAL A N 1
ATOM 1398 C CA . VAL A 1 174 ? 23.031 2.677 -12.430 1.00 92.12 174 VAL A CA 1
ATOM 1399 C C . VAL A 1 174 ? 23.918 3.360 -13.474 1.00 92.12 174 VAL A C 1
ATOM 1401 O O . VAL A 1 174 ? 24.620 2.704 -14.252 1.00 92.12 174 VAL A O 1
ATOM 1404 N N . VAL A 1 175 ? 23.929 4.690 -13.455 1.00 92.88 175 VAL A N 1
ATOM 1405 C CA . VAL A 1 175 ? 24.873 5.533 -14.198 1.00 92.88 175 VAL A CA 1
ATOM 1406 C C . VAL A 1 175 ? 26.148 5.683 -13.374 1.00 92.88 175 VAL A C 1
ATOM 1408 O O . VAL A 1 175 ? 26.102 6.024 -12.192 1.00 92.88 175 VAL A O 1
ATOM 1411 N N . GLY A 1 176 ? 27.293 5.409 -13.993 1.00 89.88 176 GLY A N 1
ATOM 1412 C CA . GLY A 1 176 ? 28.598 5.555 -13.363 1.00 89.88 176 GLY A CA 1
ATOM 1413 C C . GLY A 1 176 ? 28.908 7.021 -13.069 1.00 89.88 176 GLY A C 1
ATOM 1414 O O . GLY A 1 176 ? 28.497 7.916 -13.800 1.00 89.88 176 GLY A O 1
ATOM 1415 N N . SER A 1 177 ? 29.685 7.287 -12.019 1.00 86.38 177 SER A N 1
ATOM 1416 C CA . SER A 1 177 ? 29.961 8.656 -11.551 1.00 86.38 177 SER A CA 1
ATOM 1417 C C . SER A 1 177 ? 30.666 9.562 -12.570 1.00 86.38 177 SER A C 1
ATOM 1419 O O . SER A 1 177 ? 30.638 10.778 -12.415 1.00 86.38 177 SER A O 1
ATOM 1421 N N . ALA A 1 178 ? 31.325 8.984 -13.580 1.00 90.44 178 ALA A N 1
ATOM 1422 C CA . ALA A 1 178 ? 32.014 9.706 -14.653 1.00 90.44 178 ALA A CA 1
ATOM 1423 C C . ALA A 1 178 ? 31.220 9.749 -15.974 1.00 90.44 178 ALA A C 1
ATOM 1425 O O . ALA A 1 178 ? 31.711 10.279 -16.968 1.00 90.44 178 ALA A O 1
ATOM 1426 N N . GLU A 1 179 ? 30.024 9.163 -16.012 1.00 93.50 179 GLU A N 1
ATOM 1427 C CA . GLU A 1 179 ? 29.185 9.107 -17.206 1.00 93.50 179 GLU A CA 1
ATOM 1428 C C . GLU A 1 179 ? 28.164 10.244 -17.206 1.00 93.50 179 GLU A C 1
ATOM 1430 O O . GLU A 1 179 ? 27.682 10.667 -16.157 1.00 93.50 179 GLU A O 1
ATOM 1435 N N . ASP A 1 180 ? 27.798 10.719 -18.397 1.00 95.19 180 ASP A N 1
ATOM 1436 C CA . ASP A 1 180 ? 26.698 11.669 -18.547 1.00 95.19 180 ASP A CA 1
ATOM 1437 C C . ASP A 1 180 ? 25.348 10.926 -18.529 1.00 95.19 180 ASP A C 1
ATOM 1439 O O . ASP A 1 180 ? 25.076 10.145 -19.449 1.00 95.19 180 ASP A O 1
ATOM 1443 N N . PRO A 1 181 ? 24.462 11.177 -17.544 1.00 94.69 181 PRO A N 1
ATOM 1444 C CA . PRO A 1 181 ? 23.166 10.511 -17.466 1.00 94.69 181 PRO A CA 1
ATOM 1445 C C . PRO A 1 181 ? 22.276 10.718 -18.694 1.00 94.69 181 PRO A C 1
ATOM 1447 O O . PRO A 1 181 ? 21.500 9.826 -19.037 1.00 94.69 181 PRO A O 1
ATOM 1450 N N . ALA A 1 182 ? 22.357 11.881 -19.350 1.00 95.25 182 ALA A N 1
ATOM 1451 C CA . ALA A 1 182 ? 21.540 12.168 -20.526 1.00 95.25 182 ALA A CA 1
ATOM 1452 C C . ALA A 1 182 ? 22.004 11.334 -21.725 1.00 95.25 182 ALA A C 1
ATOM 1454 O O . ALA A 1 182 ? 21.185 10.681 -22.374 1.00 95.25 182 ALA A O 1
ATOM 1455 N N . ARG A 1 183 ? 23.321 11.280 -21.962 1.00 95.88 183 ARG A N 1
ATOM 1456 C CA . ARG A 1 183 ? 23.923 10.385 -22.954 1.00 95.88 183 ARG A CA 1
ATOM 1457 C C . ARG A 1 183 ? 23.615 8.916 -22.667 1.00 95.88 183 ARG A C 1
ATOM 1459 O O . ARG A 1 183 ? 23.227 8.197 -23.583 1.00 95.88 183 ARG A O 1
ATOM 1466 N N . MET A 1 184 ? 23.723 8.473 -21.414 1.00 96.06 184 MET A N 1
ATOM 1467 C CA . MET A 1 184 ? 23.429 7.083 -21.041 1.00 96.06 184 MET A CA 1
ATOM 1468 C C . MET A 1 184 ? 21.967 6.683 -21.278 1.00 96.06 184 MET A C 1
ATOM 1470 O O . MET A 1 184 ? 21.684 5.497 -21.379 1.00 96.06 184 MET A O 1
ATOM 1474 N N . ALA A 1 185 ? 21.043 7.642 -21.390 1.00 95.69 185 ALA A N 1
ATOM 1475 C CA . ALA A 1 185 ? 19.642 7.391 -21.720 1.00 95.69 185 ALA A CA 1
ATOM 1476 C C . ALA A 1 185 ? 19.356 7.324 -23.234 1.00 95.69 185 ALA A C 1
ATOM 1478 O O . ALA A 1 185 ? 18.217 7.061 -23.622 1.00 95.69 185 ALA A O 1
ATOM 1479 N N . THR A 1 186 ? 20.353 7.556 -24.093 1.00 95.50 186 THR A N 1
ATOM 1480 C CA . THR A 1 186 ? 20.204 7.442 -25.553 1.00 95.50 186 THR A CA 1
ATOM 1481 C C . THR A 1 186 ? 20.068 5.993 -26.009 1.00 95.50 186 THR A C 1
ATOM 1483 O O . THR A 1 186 ? 20.551 5.069 -25.354 1.00 95.50 186 THR A O 1
ATOM 1486 N N . ASP A 1 187 ? 19.438 5.791 -27.165 1.00 92.62 187 ASP A N 1
ATOM 1487 C CA . ASP A 1 187 ? 19.282 4.464 -27.768 1.00 92.62 187 ASP A CA 1
ATOM 1488 C C . ASP A 1 187 ? 20.634 3.760 -27.989 1.00 92.62 187 ASP A C 1
ATOM 1490 O O . ASP A 1 187 ? 20.775 2.574 -27.705 1.00 92.62 187 ASP A O 1
ATOM 1494 N N . GLU A 1 188 ? 21.670 4.511 -28.378 1.00 93.81 188 GLU A N 1
ATOM 1495 C CA . GLU A 1 188 ? 23.012 3.972 -28.616 1.00 93.81 188 GLU A CA 1
ATOM 1496 C C . GLU A 1 188 ? 23.633 3.354 -27.350 1.00 93.81 188 GLU A C 1
ATOM 1498 O O . GLU A 1 188 ? 24.098 2.212 -27.375 1.00 93.81 188 GLU A O 1
ATOM 1503 N N . GLU A 1 189 ? 23.653 4.090 -26.232 1.00 94.56 189 GLU A N 1
ATOM 1504 C CA . GLU A 1 189 ? 24.266 3.598 -24.990 1.00 94.56 189 GLU A CA 1
ATOM 1505 C C . GLU A 1 189 ? 23.387 2.548 -24.300 1.00 94.56 189 GLU A C 1
ATOM 1507 O O . GLU A 1 189 ? 23.888 1.532 -23.809 1.00 94.56 189 GLU A O 1
ATOM 1512 N N . THR A 1 190 ? 22.066 2.741 -24.308 1.00 93.44 190 THR A N 1
ATOM 1513 C CA . THR A 1 190 ? 21.127 1.769 -23.728 1.00 93.44 190 THR A CA 1
ATOM 1514 C C . THR A 1 190 ? 21.168 0.438 -24.478 1.00 93.44 190 THR A C 1
ATOM 1516 O O . THR A 1 190 ? 21.192 -0.612 -23.837 1.00 93.44 190 THR A O 1
ATOM 1519 N N . SER A 1 191 ? 21.307 0.450 -25.807 1.00 91.62 191 SER A N 1
ATOM 1520 C CA . SER A 1 191 ? 21.495 -0.752 -26.628 1.00 91.62 191 SER A CA 1
ATOM 1521 C C . SER A 1 191 ? 22.728 -1.561 -26.219 1.00 91.62 191 SER A C 1
ATOM 1523 O O . SER A 1 191 ? 22.647 -2.785 -26.089 1.00 91.62 191 SER A O 1
ATOM 1525 N N . LYS A 1 192 ? 23.867 -0.902 -25.950 1.00 92.44 192 LYS A N 1
ATOM 1526 C CA . LYS A 1 192 ? 25.103 -1.577 -25.497 1.00 92.44 192 LYS A CA 1
ATOM 1527 C C . LYS A 1 192 ? 24.900 -2.311 -24.170 1.00 92.44 192 LYS A C 1
ATOM 1529 O O . LYS A 1 192 ? 25.505 -3.358 -23.952 1.00 92.44 192 LYS A O 1
ATOM 1534 N N . ILE A 1 193 ? 24.044 -1.773 -23.302 1.00 91.25 193 ILE A N 1
ATOM 1535 C CA . ILE A 1 193 ? 23.741 -2.354 -21.993 1.00 91.25 193 ILE A CA 1
ATOM 1536 C C . ILE A 1 193 ? 22.682 -3.448 -22.106 1.00 91.25 193 ILE A C 1
ATOM 1538 O O . ILE A 1 193 ? 22.858 -4.502 -21.503 1.00 91.25 193 ILE A O 1
ATOM 1542 N N . ILE A 1 194 ? 21.596 -3.226 -22.853 1.00 89.38 194 ILE A N 1
ATOM 1543 C CA . ILE A 1 194 ? 20.401 -4.079 -22.793 1.00 89.38 194 ILE A CA 1
ATOM 1544 C C . ILE A 1 194 ? 20.444 -5.234 -23.801 1.00 89.38 194 ILE A C 1
ATOM 1546 O O . ILE A 1 194 ? 19.974 -6.326 -23.480 1.00 89.38 194 ILE A O 1
ATOM 1550 N N . HIS A 1 195 ? 21.054 -5.062 -24.981 1.00 91.12 195 HIS A N 1
ATOM 1551 C CA . HIS A 1 195 ? 21.152 -6.136 -25.983 1.00 91.12 195 HIS A CA 1
ATOM 1552 C C . HIS A 1 195 ? 21.772 -7.438 -25.450 1.00 91.12 195 HIS A C 1
ATOM 1554 O O . HIS A 1 195 ? 21.250 -8.505 -25.784 1.00 91.12 195 HIS A O 1
ATOM 1560 N N . PRO A 1 196 ? 22.813 -7.406 -24.595 1.00 90.94 196 PRO A N 1
ATOM 1561 C CA . PRO A 1 196 ? 23.302 -8.606 -23.923 1.00 90.94 196 PRO A CA 1
ATOM 1562 C C . PRO A 1 196 ? 22.236 -9.335 -23.089 1.00 90.94 196 PRO A C 1
ATOM 1564 O O . PRO A 1 196 ? 22.220 -10.559 -23.081 1.00 90.94 196 PRO A O 1
ATOM 1567 N N . TYR A 1 197 ? 21.315 -8.623 -22.428 1.00 88.06 197 TYR A N 1
ATOM 1568 C CA . TYR A 1 197 ? 20.279 -9.243 -21.585 1.00 88.06 197 TYR A CA 1
ATOM 1569 C C . TYR A 1 197 ? 19.164 -9.912 -22.386 1.00 88.06 197 TYR A C 1
ATOM 1571 O O . TYR A 1 197 ? 18.577 -10.882 -21.914 1.00 88.06 197 TYR A O 1
ATOM 1579 N N . ILE A 1 198 ? 18.886 -9.414 -23.590 1.00 92.94 198 ILE A N 1
ATOM 1580 C CA . ILE A 1 198 ? 17.938 -10.031 -24.529 1.00 92.94 198 ILE A CA 1
ATOM 1581 C C . ILE A 1 198 ? 18.635 -10.957 -25.536 1.00 92.94 198 ILE A C 1
ATOM 1583 O O . ILE A 1 198 ? 18.025 -11.354 -26.528 1.00 92.94 198 ILE A O 1
ATOM 1587 N N . THR A 1 199 ? 19.907 -11.294 -25.301 1.00 95.69 199 THR A N 1
ATOM 1588 C CA . THR A 1 199 ? 20.660 -12.295 -26.063 1.00 95.69 199 THR A CA 1
ATOM 1589 C C . THR A 1 199 ? 20.884 -13.512 -25.177 1.00 95.69 199 THR A C 1
ATOM 1591 O O . THR A 1 199 ? 21.534 -13.440 -24.139 1.00 95.69 199 THR A O 1
ATOM 1594 N N . HIS A 1 200 ? 20.329 -14.649 -25.572 1.00 95.12 200 HIS A N 1
ATOM 1595 C CA . HIS A 1 200 ? 20.507 -15.903 -24.861 1.00 95.12 200 HIS A CA 1
ATOM 1596 C C . HIS A 1 200 ? 21.584 -16.760 -25.522 1.00 95.12 200 HIS A C 1
ATOM 1598 O O . HIS A 1 200 ? 21.638 -16.815 -26.754 1.00 95.12 200 HIS A O 1
ATOM 1604 N N . PRO A 1 201 ? 22.382 -17.494 -24.726 1.00 95.88 201 PRO A N 1
ATOM 1605 C CA . PRO A 1 201 ? 23.350 -18.418 -25.278 1.00 95.88 201 PRO A CA 1
ATOM 1606 C C . PRO A 1 201 ? 22.634 -19.535 -26.035 1.00 95.88 201 PRO A C 1
ATOM 1608 O O . PRO A 1 201 ? 21.670 -20.113 -25.522 1.00 95.88 201 PRO A O 1
ATOM 1611 N N . GLY A 1 202 ? 23.119 -19.871 -27.231 1.00 94.06 202 GLY A N 1
ATOM 1612 C CA . GLY A 1 202 ? 22.507 -20.915 -28.064 1.00 94.06 202 GLY A CA 1
ATOM 1613 C C . GLY A 1 202 ? 22.404 -22.259 -27.338 1.00 94.06 202 GLY A C 1
ATOM 1614 O O . GLY A 1 202 ? 21.396 -22.960 -27.441 1.00 94.06 202 GLY A O 1
ATOM 1615 N N . SER A 1 203 ? 23.400 -22.566 -26.502 1.00 95.44 203 SER A N 1
ATOM 1616 C CA . SER A 1 203 ? 23.478 -23.787 -25.693 1.00 95.44 203 SER A CA 1
ATOM 1617 C C . SER A 1 203 ? 22.280 -23.996 -24.764 1.00 95.44 203 SER A C 1
ATOM 1619 O O . SER A 1 203 ? 21.901 -25.142 -24.532 1.00 95.44 203 SER A O 1
ATOM 1621 N N . LYS A 1 204 ? 21.622 -22.920 -24.300 1.00 93.38 204 LYS A N 1
ATOM 1622 C CA . LYS A 1 204 ? 20.380 -22.990 -23.503 1.00 93.38 204 LYS A CA 1
ATOM 1623 C C . LYS A 1 204 ? 19.254 -23.720 -24.244 1.00 93.38 204 LYS A C 1
ATOM 1625 O O . LYS A 1 204 ? 18.387 -24.306 -23.606 1.00 93.38 204 LYS A O 1
ATOM 1630 N N . TYR A 1 205 ? 19.281 -23.673 -25.573 1.00 93.81 205 TYR A N 1
ATOM 1631 C CA . TYR A 1 205 ? 18.271 -24.236 -26.465 1.00 93.81 205 TYR A CA 1
ATOM 1632 C C . TYR A 1 205 ? 18.819 -25.366 -27.349 1.00 93.81 205 TYR A C 1
ATOM 1634 O O . TYR A 1 205 ? 18.141 -25.800 -28.273 1.00 93.81 205 TYR A O 1
ATOM 1642 N N . GLY A 1 206 ? 20.054 -25.824 -27.111 1.00 93.62 206 GLY A N 1
ATOM 1643 C CA . GLY A 1 206 ? 20.716 -26.811 -27.972 1.00 93.62 206 GLY A CA 1
ATOM 1644 C C . GLY A 1 206 ? 21.164 -26.268 -29.337 1.00 93.62 206 GLY A C 1
ATOM 1645 O O . GLY A 1 206 ? 21.384 -27.042 -30.265 1.00 93.62 206 GLY A O 1
ATOM 1646 N N . LEU A 1 207 ? 21.307 -24.947 -29.476 1.00 93.69 207 LEU A N 1
ATOM 1647 C CA . LEU A 1 207 ? 21.707 -24.269 -30.709 1.00 93.69 207 LEU A CA 1
ATOM 1648 C C . LEU A 1 207 ? 23.193 -23.877 -30.686 1.00 93.69 207 LEU A C 1
ATOM 1650 O O . LEU A 1 207 ? 23.783 -23.653 -29.630 1.00 93.69 207 LEU A O 1
ATOM 1654 N N . ARG A 1 208 ? 23.811 -23.798 -31.873 1.00 92.62 208 ARG A N 1
ATOM 1655 C CA . ARG A 1 208 ? 25.250 -23.489 -32.027 1.00 92.62 208 ARG A CA 1
ATOM 1656 C C . ARG A 1 208 ? 25.590 -22.013 -31.837 1.00 92.62 208 ARG A C 1
ATOM 1658 O O . ARG A 1 208 ? 26.729 -21.697 -31.509 1.00 92.62 208 ARG A O 1
ATOM 1665 N N . HIS A 1 209 ? 24.627 -21.133 -32.083 1.00 93.62 209 HIS A N 1
ATOM 1666 C CA . HIS A 1 209 ? 24.811 -19.688 -32.049 1.00 93.62 209 HIS A CA 1
ATOM 1667 C C . HIS A 1 209 ? 23.840 -19.057 -31.062 1.00 93.62 209 HIS A C 1
ATOM 1669 O O . HIS A 1 209 ? 22.727 -19.553 -30.870 1.00 93.62 209 HIS A O 1
ATOM 1675 N N . ASP A 1 210 ? 24.279 -17.960 -30.460 1.00 96.19 210 ASP A N 1
ATOM 1676 C CA . ASP A 1 210 ? 23.461 -17.154 -29.567 1.00 96.19 210 ASP A CA 1
ATOM 1677 C C . ASP A 1 210 ? 22.292 -16.524 -30.318 1.00 96.19 210 ASP A C 1
ATOM 1679 O O . ASP A 1 210 ? 22.370 -16.226 -31.511 1.00 96.19 210 ASP A O 1
ATOM 1683 N N . ILE A 1 211 ? 21.192 -16.323 -29.600 1.00 96.00 211 ILE A N 1
ATOM 1684 C CA . ILE A 1 211 ? 19.929 -15.865 -30.170 1.00 96.00 211 ILE A CA 1
ATOM 1685 C C . ILE A 1 211 ? 19.524 -14.599 -29.447 1.00 96.00 211 ILE A C 1
ATOM 1687 O O . ILE A 1 211 ? 19.399 -14.591 -28.221 1.00 96.00 211 ILE A O 1
ATOM 1691 N N . ARG A 1 212 ? 19.277 -13.537 -30.207 1.00 96.38 212 ARG A N 1
ATOM 1692 C CA . ARG A 1 212 ? 18.769 -12.274 -29.680 1.00 96.38 212 ARG A CA 1
ATOM 1693 C C . ARG A 1 212 ? 17.294 -12.122 -29.995 1.00 96.38 212 ARG A C 1
ATOM 1695 O O . ARG A 1 212 ? 16.877 -12.439 -31.105 1.00 96.38 212 ARG A O 1
ATOM 1702 N N . PHE A 1 213 ? 16.528 -11.609 -29.038 1.00 97.06 213 PHE A N 1
ATOM 1703 C CA . PHE A 1 213 ? 15.158 -11.189 -29.303 1.00 97.06 213 PHE A CA 1
ATOM 1704 C C . PHE A 1 213 ? 15.135 -10.091 -30.389 1.00 97.06 213 PHE A C 1
ATOM 1706 O O . PHE A 1 213 ? 15.965 -9.179 -30.318 1.00 97.06 213 PHE A O 1
ATOM 1713 N N . PRO A 1 214 ? 14.229 -10.147 -31.381 1.00 96.25 214 PRO A N 1
ATOM 1714 C CA . PRO A 1 214 ? 14.180 -9.147 -32.447 1.00 96.25 214 PRO A CA 1
ATOM 1715 C C . PRO A 1 214 ? 13.953 -7.732 -31.902 1.00 96.25 214 PRO A C 1
ATOM 1717 O O . PRO A 1 214 ? 13.008 -7.486 -31.154 1.00 96.25 214 PRO A O 1
ATOM 1720 N N . THR A 1 215 ? 14.839 -6.795 -32.236 1.00 94.75 215 THR A N 1
ATOM 1721 C CA . THR A 1 215 ? 14.820 -5.436 -31.666 1.00 94.75 215 THR A CA 1
ATOM 1722 C C . THR A 1 215 ? 13.733 -4.553 -32.269 1.00 94.75 215 THR A C 1
ATOM 1724 O O . THR A 1 215 ? 13.249 -3.647 -31.607 1.00 94.75 215 THR A O 1
ATOM 1727 N N . ASP A 1 216 ? 13.299 -4.836 -33.495 1.00 95.50 216 ASP A N 1
ATOM 1728 C CA . ASP A 1 216 ? 12.154 -4.197 -34.156 1.00 95.50 216 ASP A CA 1
ATOM 1729 C C . ASP A 1 216 ? 10.805 -4.574 -33.513 1.00 95.50 216 ASP A C 1
ATOM 1731 O O . ASP A 1 216 ? 9.804 -3.891 -33.714 1.00 95.50 216 ASP A O 1
ATOM 1735 N N . CYS A 1 217 ? 10.784 -5.616 -32.675 1.00 96.69 217 CYS A N 1
ATOM 1736 C CA . CYS A 1 217 ? 9.647 -5.966 -31.825 1.00 96.69 217 CYS A CA 1
ATOM 1737 C C . CYS A 1 217 ? 9.608 -5.185 -30.495 1.00 96.69 217 CYS A C 1
ATOM 1739 O O . CYS A 1 217 ? 8.725 -5.437 -29.670 1.00 96.69 217 CYS A O 1
ATOM 1741 N N . ILE A 1 218 ? 10.556 -4.273 -30.258 1.00 95.69 218 ILE A N 1
ATOM 1742 C CA . ILE A 1 218 ? 10.683 -3.508 -29.015 1.00 95.69 218 ILE A CA 1
ATOM 1743 C C . ILE A 1 218 ? 10.401 -2.033 -29.296 1.00 95.69 218 ILE A C 1
ATOM 1745 O O . ILE A 1 218 ? 11.158 -1.357 -29.987 1.00 95.69 218 ILE A O 1
ATOM 1749 N N . GLU A 1 219 ? 9.332 -1.512 -28.704 1.00 95.12 219 GLU A N 1
ATOM 1750 C CA . GLU A 1 219 ? 9.012 -0.089 -28.747 1.00 95.12 219 GLU A CA 1
ATOM 1751 C C . GLU A 1 219 ? 9.444 0.586 -27.441 1.00 95.12 219 GLU A C 1
ATOM 1753 O O . GLU A 1 219 ? 8.934 0.271 -26.360 1.00 95.12 219 GLU A O 1
ATOM 1758 N N . THR A 1 220 ? 10.368 1.546 -27.525 1.00 93.38 220 THR A N 1
ATOM 1759 C CA . THR A 1 220 ? 10.772 2.342 -26.360 1.00 93.38 220 THR A CA 1
ATOM 1760 C C . THR A 1 220 ? 9.744 3.432 -26.074 1.00 93.38 220 THR A C 1
ATOM 1762 O O . THR A 1 220 ? 9.763 4.499 -26.679 1.00 93.38 220 THR A O 1
ATOM 1765 N N . LEU A 1 221 ? 8.886 3.194 -25.081 1.00 92.00 221 LEU A N 1
ATOM 1766 C CA . LEU A 1 221 ? 7.920 4.181 -24.588 1.00 92.00 221 LEU A CA 1
ATOM 1767 C C . LEU A 1 221 ? 8.616 5.331 -23.848 1.00 92.00 221 LEU A C 1
ATOM 1769 O O . LEU A 1 221 ? 8.145 6.468 -23.829 1.00 92.00 221 LEU A O 1
ATOM 1773 N N . ARG A 1 222 ? 9.732 5.019 -23.180 1.00 90.38 222 ARG A N 1
ATOM 1774 C CA . ARG A 1 222 ? 10.522 5.975 -22.404 1.00 90.38 222 ARG A CA 1
ATOM 1775 C C . ARG A 1 222 ? 11.946 5.479 -22.194 1.00 90.38 222 ARG A C 1
ATOM 1777 O O . ARG A 1 222 ? 12.139 4.308 -21.897 1.00 90.38 222 ARG A O 1
ATOM 1784 N N . SER A 1 223 ? 12.898 6.411 -22.186 1.00 93.50 223 SER A N 1
ATOM 1785 C CA . SER A 1 223 ? 14.231 6.252 -21.593 1.00 93.50 223 SER A CA 1
ATOM 1786 C C . SER A 1 223 ? 14.661 7.578 -20.964 1.00 93.50 223 SER A C 1
ATOM 1788 O O . SER A 1 223 ? 14.721 8.592 -21.663 1.00 93.50 223 SER A O 1
ATOM 1790 N N . ARG A 1 224 ? 14.854 7.635 -19.637 1.00 92.12 224 ARG A N 1
ATOM 1791 C CA . ARG A 1 224 ? 15.236 8.884 -18.941 1.00 92.12 224 ARG A CA 1
ATOM 1792 C C . ARG A 1 224 ? 16.132 8.634 -17.727 1.00 92.12 224 ARG A C 1
ATOM 1794 O O . ARG A 1 224 ? 15.897 7.654 -17.017 1.00 92.12 224 ARG A O 1
ATOM 1801 N N . PRO A 1 225 ? 17.071 9.551 -17.430 1.00 93.31 225 PRO A N 1
ATOM 1802 C CA . PRO A 1 225 ? 17.803 9.531 -16.176 1.00 93.31 225 PRO A CA 1
ATOM 1803 C C . PRO A 1 225 ? 16.938 10.034 -15.012 1.00 93.31 225 PRO A C 1
ATOM 1805 O O . PRO A 1 225 ? 16.110 10.938 -15.161 1.00 93.31 225 PRO A O 1
ATOM 1808 N N . PHE A 1 226 ? 17.171 9.466 -13.836 1.00 88.75 226 PHE A N 1
ATOM 1809 C CA . PHE A 1 226 ? 16.548 9.804 -12.567 1.00 88.75 226 PHE A CA 1
ATOM 1810 C C . PHE A 1 226 ? 17.608 9.868 -11.481 1.00 88.75 226 PHE A C 1
ATOM 1812 O O . PHE A 1 226 ? 18.353 8.912 -11.286 1.00 88.75 226 PHE A O 1
ATOM 1819 N N . ASN A 1 227 ? 17.644 10.979 -10.753 1.00 88.19 227 ASN A N 1
ATOM 1820 C CA . ASN A 1 227 ? 18.467 11.097 -9.559 1.00 88.19 227 ASN A CA 1
ATOM 1821 C C . ASN A 1 227 ? 17.646 10.643 -8.347 1.00 88.19 227 ASN A C 1
ATOM 1823 O O . ASN A 1 227 ? 16.600 11.228 -8.044 1.00 88.19 227 ASN A O 1
ATOM 1827 N N . PHE A 1 228 ? 18.115 9.591 -7.686 1.00 86.31 228 PHE A N 1
ATOM 1828 C CA . PHE A 1 228 ? 17.511 9.044 -6.487 1.00 86.31 228 PHE A CA 1
ATOM 1829 C C . PHE A 1 228 ? 18.303 9.466 -5.257 1.00 86.31 228 PHE A C 1
ATOM 1831 O O . PHE A 1 228 ? 19.499 9.207 -5.139 1.00 86.31 228 PHE A O 1
ATOM 1838 N N . LEU A 1 229 ? 17.590 10.079 -4.316 1.00 84.88 229 LEU A N 1
ATOM 1839 C CA . LEU A 1 229 ? 18.131 10.632 -3.083 1.00 84.88 229 LEU A CA 1
ATOM 1840 C C . LEU A 1 229 ? 17.382 10.043 -1.889 1.00 84.88 229 LEU A C 1
ATOM 1842 O O . LEU A 1 229 ? 16.168 9.855 -1.951 1.00 84.88 229 LEU A O 1
ATOM 1846 N N . ALA A 1 230 ? 18.084 9.835 -0.778 1.00 86.00 230 ALA A N 1
ATOM 1847 C CA . ALA A 1 230 ? 17.470 9.636 0.532 1.00 86.00 230 ALA A CA 1
ATOM 1848 C C . ALA A 1 230 ? 17.503 10.955 1.314 1.00 86.00 230 ALA A C 1
ATOM 1850 O O . ALA A 1 230 ? 18.538 11.330 1.864 1.00 86.00 230 ALA A O 1
ATOM 1851 N N . ARG A 1 231 ? 16.388 11.698 1.340 1.00 85.25 231 ARG A N 1
ATOM 1852 C CA . ARG A 1 231 ? 16.289 12.982 2.063 1.00 85.25 231 ARG A CA 1
ATOM 1853 C C . ARG A 1 231 ? 14.910 13.165 2.685 1.00 85.25 231 ARG A C 1
ATOM 1855 O O . ARG A 1 231 ? 13.918 12.667 2.169 1.00 85.25 231 ARG A O 1
ATOM 1862 N N . SER A 1 232 ? 14.853 13.927 3.773 1.00 88.44 232 SER A N 1
ATOM 1863 C CA . SER A 1 232 ? 13.612 14.327 4.438 1.00 88.44 232 SER A CA 1
ATOM 1864 C C . SER A 1 232 ? 13.724 15.762 4.944 1.00 88.44 232 SER A C 1
ATOM 1866 O O . SER A 1 232 ? 14.798 16.200 5.365 1.00 88.44 232 SER A O 1
ATOM 1868 N N . CYS A 1 233 ? 12.620 16.500 4.903 1.00 87.06 233 CYS A N 1
ATOM 1869 C CA . CYS A 1 233 ? 12.503 17.800 5.540 1.00 87.06 233 CYS A CA 1
ATOM 1870 C C . CYS A 1 233 ? 12.558 17.654 7.066 1.00 87.06 233 CYS A C 1
ATOM 1872 O O . CYS A 1 233 ? 11.996 16.731 7.650 1.00 87.06 233 CYS A O 1
ATOM 1874 N N . ASN A 1 234 ? 13.185 18.627 7.720 1.00 83.19 234 ASN A N 1
ATOM 1875 C CA . ASN A 1 234 ? 13.263 18.731 9.177 1.00 83.19 234 ASN A CA 1
ATOM 1876 C C . ASN A 1 234 ? 11.902 18.997 9.847 1.00 83.19 234 ASN A C 1
ATOM 1878 O O . ASN A 1 234 ? 11.702 18.601 10.995 1.00 83.19 234 ASN A O 1
ATOM 1882 N N . TYR A 1 235 ? 10.974 19.640 9.132 1.00 80.25 235 TYR A N 1
ATOM 1883 C CA . TYR A 1 235 ? 9.614 19.917 9.591 1.00 80.25 235 TYR A CA 1
ATOM 1884 C C . TYR A 1 235 ? 8.606 19.592 8.494 1.00 80.25 235 TYR A C 1
ATOM 1886 O O . TYR A 1 235 ? 8.730 20.090 7.378 1.00 80.25 235 TYR A O 1
ATOM 1894 N N . TRP A 1 236 ? 7.599 18.778 8.816 1.00 88.62 236 TRP A N 1
ATOM 1895 C CA . TRP A 1 236 ? 6.527 18.417 7.876 1.00 88.62 236 TRP A CA 1
ATOM 1896 C C . TRP 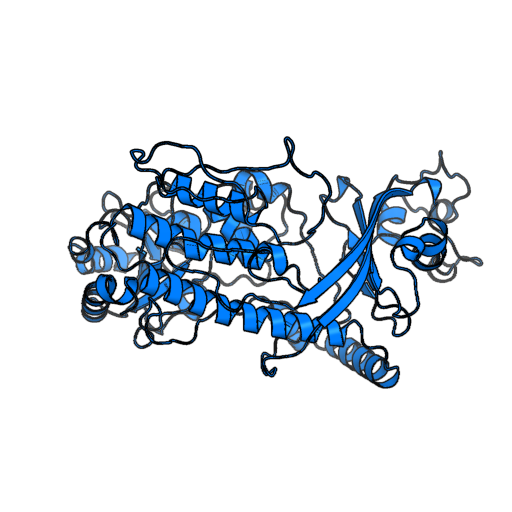A 1 236 ? 5.238 19.207 8.102 1.00 88.62 236 TRP A C 1
ATOM 1898 O O . TRP A 1 236 ? 4.367 19.263 7.237 1.00 88.62 236 TRP A O 1
ATOM 1908 N N . ALA A 1 237 ? 5.128 19.836 9.268 1.00 85.19 237 ALA A N 1
ATOM 1909 C CA . ALA A 1 237 ? 4.018 20.680 9.659 1.00 85.19 237 ALA A CA 1
ATOM 1910 C C . ALA A 1 237 ? 4.569 21.945 10.318 1.00 85.19 237 ALA A C 1
ATOM 1912 O O . ALA A 1 237 ? 5.353 21.867 11.264 1.00 85.19 237 ALA A O 1
ATOM 1913 N N . LEU A 1 238 ? 4.140 23.107 9.832 1.00 81.62 238 LEU A N 1
ATOM 1914 C CA . LEU A 1 238 ? 4.417 24.396 10.450 1.00 81.62 238 LEU A CA 1
ATOM 1915 C C . LEU A 1 238 ? 3.126 25.212 10.479 1.00 81.62 238 LEU A C 1
ATOM 1917 O O . LEU A 1 238 ? 2.611 25.646 9.446 1.00 81.62 238 LEU A O 1
ATOM 1921 N N . ASN A 1 239 ? 2.592 25.432 11.680 1.00 79.62 239 ASN A N 1
ATOM 1922 C CA . ASN A 1 239 ? 1.295 26.072 11.894 1.00 79.62 239 ASN A CA 1
ATOM 1923 C C . ASN A 1 239 ? 0.161 25.365 11.131 1.00 79.62 239 ASN A C 1
ATOM 1925 O O . ASN A 1 239 ? -0.286 24.299 11.543 1.00 79.62 239 ASN A O 1
ATOM 1929 N N . ARG A 1 240 ? -0.330 25.980 10.050 1.00 82.19 240 ARG A N 1
ATOM 1930 C CA . ARG A 1 240 ? -1.431 25.486 9.205 1.00 82.19 240 ARG A CA 1
ATOM 1931 C C . ARG A 1 240 ? -0.955 25.093 7.804 1.00 82.19 240 ARG A C 1
ATOM 1933 O O . ARG A 1 240 ? -1.769 24.961 6.897 1.00 82.19 240 ARG A O 1
ATOM 1940 N N . VAL A 1 241 ? 0.357 24.954 7.623 1.00 84.81 241 VAL A N 1
ATOM 1941 C CA . VAL A 1 241 ? 0.987 24.532 6.370 1.00 84.81 241 VAL A CA 1
ATOM 1942 C C . VAL A 1 241 ? 1.649 23.182 6.598 1.00 84.81 241 VAL A C 1
ATOM 1944 O O . VAL A 1 241 ? 2.354 22.982 7.587 1.00 84.81 241 VAL A O 1
ATOM 1947 N N . LEU A 1 242 ? 1.386 22.257 5.683 1.00 88.94 242 LEU A N 1
ATOM 1948 C CA . LEU A 1 242 ? 1.791 20.860 5.747 1.00 88.94 242 LEU A CA 1
ATOM 1949 C C . LEU A 1 242 ? 2.456 20.473 4.428 1.00 88.94 242 LEU A C 1
ATOM 1951 O O . LEU A 1 242 ? 2.048 20.950 3.369 1.00 88.94 242 LEU A O 1
ATOM 1955 N N . ILE A 1 243 ? 3.438 19.582 4.497 1.00 89.62 243 ILE A N 1
ATOM 1956 C CA . ILE A 1 243 ? 4.047 18.925 3.339 1.00 89.62 243 ILE A CA 1
ATOM 1957 C C . ILE A 1 243 ? 3.947 17.409 3.520 1.00 89.62 243 ILE A C 1
ATOM 1959 O O . ILE A 1 243 ? 4.092 16.906 4.630 1.00 89.62 243 ILE A O 1
ATOM 1963 N N . VAL A 1 244 ? 3.663 16.684 2.435 1.00 90.88 244 VAL A N 1
ATOM 1964 C CA . VAL A 1 244 ? 3.412 15.230 2.435 1.00 90.88 244 VAL A CA 1
ATOM 1965 C C . VAL A 1 244 ? 3.999 14.569 1.186 1.00 90.88 244 VAL A C 1
ATOM 1967 O O . VAL A 1 244 ? 4.129 15.223 0.146 1.00 90.88 244 VAL A O 1
ATOM 1970 N N . GLY A 1 245 ? 4.317 13.272 1.262 1.00 89.75 245 GLY A N 1
ATOM 1971 C CA . GLY A 1 245 ? 4.926 12.519 0.160 1.00 89.75 245 GLY A CA 1
ATOM 1972 C C . GLY A 1 245 ? 6.252 13.127 -0.300 1.00 89.75 245 GLY A C 1
ATOM 1973 O O . GLY A 1 245 ? 6.995 13.670 0.513 1.00 89.75 245 GLY A O 1
ATOM 1974 N N . ASP A 1 246 ? 6.498 13.124 -1.613 1.00 87.31 246 ASP A N 1
ATOM 1975 C CA . ASP A 1 246 ? 7.720 13.661 -2.240 1.00 87.31 246 ASP A CA 1
ATOM 1976 C C . ASP A 1 246 ? 8.065 15.113 -1.862 1.00 87.31 246 ASP A C 1
ATOM 1978 O O . ASP A 1 246 ? 9.207 15.544 -2.014 1.00 87.31 246 ASP A O 1
ATOM 1982 N N . ALA A 1 247 ? 7.084 15.902 -1.406 1.00 87.62 247 ALA A N 1
ATOM 1983 C CA . ALA A 1 247 ? 7.334 17.261 -0.927 1.00 87.62 247 ALA A CA 1
ATOM 1984 C C . ALA A 1 247 ? 8.034 17.288 0.443 1.00 87.62 247 ALA A C 1
ATOM 1986 O O . ALA A 1 247 ? 8.685 18.276 0.770 1.00 87.62 247 ALA A O 1
ATOM 1987 N N . ALA A 1 248 ? 7.873 16.229 1.237 1.00 89.31 248 ALA A N 1
ATOM 1988 C CA . ALA A 1 248 ? 8.414 16.087 2.581 1.00 89.31 248 ALA A CA 1
ATOM 1989 C C . ALA A 1 248 ? 9.619 15.143 2.638 1.00 89.31 248 ALA A C 1
ATOM 1991 O O . ALA A 1 248 ? 10.517 15.351 3.452 1.00 89.31 248 ALA A O 1
ATOM 1992 N N . HIS A 1 249 ? 9.660 14.113 1.795 1.00 88.94 249 HIS A N 1
ATOM 1993 C CA . HIS A 1 249 ? 10.728 13.115 1.784 1.00 88.94 249 HIS A CA 1
ATOM 1994 C C . HIS A 1 249 ? 10.865 12.446 0.422 1.00 88.94 249 HIS A C 1
ATOM 1996 O O . HIS A 1 249 ? 9.909 12.353 -0.333 1.00 88.94 249 HIS A O 1
ATOM 2002 N N . VAL A 1 250 ? 12.067 11.973 0.114 1.00 86.25 250 VAL A N 1
ATOM 2003 C CA . VAL A 1 250 ? 12.384 11.230 -1.109 1.00 86.25 250 VAL A CA 1
ATOM 2004 C C . VAL A 1 250 ? 13.128 9.950 -0.750 1.00 86.25 250 VAL A C 1
ATOM 2006 O O . VAL A 1 250 ? 13.907 9.919 0.209 1.00 86.25 250 VAL A O 1
ATOM 2009 N N . PHE A 1 251 ? 12.856 8.894 -1.516 1.00 81.19 251 PHE A N 1
ATOM 2010 C CA . PHE A 1 251 ? 13.395 7.556 -1.302 1.00 81.19 251 PHE A CA 1
ATOM 2011 C C . PHE A 1 251 ? 14.309 7.119 -2.452 1.00 81.19 251 PHE A C 1
ATOM 2013 O O . PHE A 1 251 ? 14.055 7.473 -3.608 1.00 81.19 251 PHE A O 1
ATOM 2020 N N . PRO A 1 252 ? 15.296 6.251 -2.166 1.00 80.81 252 PRO A N 1
ATOM 2021 C CA . PRO A 1 252 ? 15.907 5.415 -3.192 1.00 80.81 252 PRO A CA 1
ATOM 2022 C C . PRO A 1 252 ? 14.865 4.516 -3.896 1.00 80.81 252 PRO A C 1
ATOM 2024 O O . PRO A 1 252 ? 13.792 4.263 -3.338 1.00 80.81 252 PRO A O 1
ATOM 2027 N N . PRO A 1 253 ? 15.165 3.973 -5.089 1.00 73.38 253 PRO A N 1
ATOM 2028 C CA . PRO A 1 253 ? 14.179 3.276 -5.923 1.00 73.38 253 PRO A CA 1
ATOM 2029 C C . PRO A 1 253 ? 13.780 1.884 -5.401 1.00 73.38 253 PRO A C 1
ATOM 2031 O O . PRO A 1 253 ? 12.905 1.228 -5.971 1.00 73.38 253 PRO A O 1
ATOM 2034 N N . PHE A 1 254 ? 14.400 1.397 -4.325 1.00 73.75 254 PHE A N 1
ATOM 2035 C CA . PHE A 1 254 ? 14.222 0.020 -3.872 1.00 73.75 254 PHE A CA 1
ATOM 2036 C C . PHE A 1 254 ? 12.921 -0.171 -3.075 1.00 73.75 254 PHE A C 1
ATOM 2038 O O . PHE A 1 254 ? 12.562 0.612 -2.199 1.00 73.75 254 PHE A O 1
ATOM 2045 N N . GLY A 1 255 ? 12.197 -1.256 -3.363 1.00 67.06 255 GLY A N 1
ATOM 2046 C CA . GLY A 1 255 ? 11.049 -1.693 -2.559 1.00 67.06 255 GLY A CA 1
ATOM 2047 C C . GLY A 1 255 ? 9.747 -0.905 -2.743 1.00 67.06 255 GLY A C 1
ATOM 2048 O O . GLY A 1 255 ? 8.843 -1.074 -1.928 1.00 67.06 255 GLY A O 1
ATOM 2049 N N . GLY A 1 256 ? 9.629 -0.048 -3.768 1.00 71.00 256 GLY A N 1
ATOM 2050 C CA . GLY A 1 256 ? 8.373 0.656 -4.081 1.00 71.00 256 GLY A CA 1
ATOM 2051 C C . GLY A 1 256 ? 7.872 1.582 -2.961 1.00 71.00 256 GLY A C 1
ATOM 2052 O O . GLY A 1 256 ? 6.672 1.842 -2.849 1.00 71.00 256 GLY A O 1
ATOM 2053 N N . GLN A 1 257 ? 8.777 2.061 -2.100 1.00 76.38 257 GLN A N 1
ATOM 2054 C CA . GLN A 1 257 ? 8.406 2.743 -0.858 1.00 76.38 257 GLN A CA 1
ATOM 2055 C C . GLN A 1 257 ? 7.971 4.200 -1.042 1.00 76.38 257 GLN A C 1
ATOM 2057 O O . GLN A 1 257 ? 7.215 4.690 -0.211 1.00 76.38 257 GLN A O 1
ATOM 2062 N N . GLY A 1 258 ? 8.368 4.888 -2.120 1.00 79.25 258 GLY A N 1
ATOM 2063 C CA . GLY A 1 258 ? 8.055 6.314 -2.312 1.00 79.25 258 GLY A CA 1
ATOM 2064 C C . GLY A 1 258 ? 6.551 6.621 -2.302 1.00 79.25 258 GLY A C 1
ATOM 2065 O O . GLY A 1 258 ? 6.045 7.273 -1.386 1.00 79.25 258 GLY A O 1
ATOM 2066 N N . ILE A 1 259 ? 5.814 6.086 -3.283 1.00 85.25 259 ILE A N 1
ATOM 2067 C CA . ILE A 1 259 ? 4.359 6.292 -3.392 1.00 85.25 259 ILE A CA 1
ATOM 2068 C C . ILE A 1 259 ? 3.612 5.740 -2.171 1.00 85.25 259 ILE A C 1
ATOM 2070 O O . ILE A 1 259 ? 2.713 6.393 -1.644 1.00 85.25 259 ILE A O 1
ATOM 2074 N N . THR A 1 260 ? 4.028 4.577 -1.673 1.00 87.38 260 THR A N 1
ATOM 2075 C CA . THR A 1 260 ? 3.393 3.921 -0.530 1.00 87.38 260 THR A CA 1
ATOM 2076 C C . THR A 1 260 ? 3.579 4.726 0.757 1.00 87.38 260 THR A C 1
ATOM 2078 O O . THR A 1 260 ? 2.631 4.922 1.513 1.00 87.38 260 THR A O 1
ATOM 2081 N N . SER A 1 261 ? 4.777 5.257 1.009 1.00 89.56 261 SER A N 1
ATOM 2082 C CA . SER A 1 261 ? 5.033 6.142 2.147 1.00 89.56 261 SER A CA 1
ATOM 2083 C C . SER A 1 261 ? 4.175 7.405 2.062 1.00 89.56 261 SER A C 1
ATOM 2085 O O . SER A 1 261 ? 3.529 7.768 3.044 1.00 89.56 261 SER A O 1
ATOM 2087 N N . GLY A 1 262 ? 4.056 7.999 0.869 1.00 91.69 262 GLY A N 1
ATOM 2088 C CA . GLY A 1 262 ? 3.126 9.100 0.621 1.00 91.69 262 GLY A CA 1
ATOM 2089 C C . GLY A 1 262 ? 1.668 8.739 0.930 1.00 91.69 262 GLY A C 1
ATOM 2090 O O . GLY A 1 262 ? 0.959 9.515 1.568 1.00 91.69 262 GLY A O 1
ATOM 2091 N N . PHE A 1 263 ? 1.211 7.542 0.560 1.00 93.25 263 PHE A N 1
ATOM 2092 C CA . PHE A 1 263 ? -0.144 7.094 0.893 1.00 93.25 263 PHE A CA 1
ATOM 2093 C C . PHE A 1 263 ? -0.384 6.943 2.395 1.00 93.25 263 PHE A C 1
ATOM 2095 O O . PHE A 1 263 ? -1.453 7.301 2.897 1.00 93.25 263 PHE A O 1
ATOM 2102 N N . ARG A 1 264 ? 0.621 6.471 3.128 1.00 92.62 264 ARG A N 1
ATOM 2103 C CA . ARG A 1 264 ? 0.568 6.382 4.589 1.00 92.62 264 ARG A CA 1
ATOM 2104 C C . ARG A 1 264 ? 0.566 7.771 5.238 1.00 92.62 264 ARG A C 1
ATOM 2106 O O . ARG A 1 264 ? -0.164 7.975 6.207 1.00 92.62 264 ARG A O 1
ATOM 2113 N N . ASP A 1 265 ? 1.299 8.739 4.677 1.00 94.12 265 ASP A N 1
ATOM 2114 C CA . ASP A 1 265 ? 1.235 10.144 5.108 1.00 94.12 265 ASP A CA 1
ATOM 2115 C C . ASP A 1 265 ? -0.192 10.684 4.994 1.00 94.12 265 ASP A C 1
ATOM 2117 O O . ASP A 1 265 ? -0.727 11.219 5.967 1.00 94.12 265 ASP A O 1
ATOM 2121 N N . ALA A 1 266 ? -0.812 10.503 3.820 1.00 94.62 266 ALA A N 1
ATOM 2122 C CA . ALA A 1 266 ? -2.180 10.926 3.541 1.00 94.62 266 ALA A CA 1
ATOM 2123 C C . ALA A 1 266 ? -3.186 10.262 4.490 1.00 94.62 266 ALA A C 1
ATOM 2125 O O . ALA A 1 266 ? -4.025 10.942 5.073 1.00 94.62 266 ALA A O 1
ATOM 2126 N N . THR A 1 267 ? -3.068 8.951 4.695 1.00 94.81 267 THR A N 1
ATOM 2127 C CA . THR A 1 267 ? -3.983 8.180 5.547 1.00 94.81 267 THR A CA 1
ATOM 2128 C C . THR A 1 267 ? -3.918 8.632 7.008 1.00 94.81 267 THR A C 1
ATOM 2130 O O . THR A 1 267 ? -4.951 8.929 7.608 1.00 94.81 267 THR A O 1
ATOM 2133 N N . GLY A 1 268 ? -2.711 8.784 7.565 1.00 94.31 268 GLY A N 1
ATOM 2134 C CA . GLY A 1 268 ? -2.532 9.287 8.930 1.00 94.31 268 GLY A CA 1
ATOM 2135 C C . GLY A 1 268 ? -2.924 10.760 9.102 1.00 94.31 268 GLY A C 1
ATOM 2136 O O . GLY A 1 268 ? -3.253 11.187 10.211 1.00 94.31 268 GLY A O 1
ATOM 2137 N N . LEU A 1 269 ? -2.896 11.554 8.027 1.00 94.38 269 LEU A N 1
ATOM 2138 C CA . LEU A 1 269 ? -3.271 12.967 8.058 1.00 94.38 269 LEU A CA 1
ATOM 2139 C C . LEU A 1 269 ? -4.786 13.180 7.906 1.00 94.38 269 LEU A C 1
ATOM 2141 O O . LEU A 1 269 ? -5.336 14.073 8.548 1.00 94.38 269 LEU A O 1
ATOM 2145 N N . ALA A 1 270 ? -5.471 12.370 7.094 1.00 94.62 270 ALA A N 1
ATOM 2146 C CA . ALA A 1 270 ? -6.882 12.556 6.745 1.00 94.62 270 ALA A CA 1
ATOM 2147 C C . ALA A 1 270 ? -7.798 12.622 7.976 1.00 94.62 270 ALA A C 1
ATOM 2149 O O . ALA A 1 270 ? -8.578 13.566 8.123 1.00 94.62 270 ALA A O 1
ATOM 2150 N N . TRP A 1 271 ? -7.660 11.669 8.902 1.00 93.38 271 TRP A N 1
ATOM 2151 C CA . TRP A 1 271 ? -8.484 11.640 10.112 1.00 93.38 271 TRP A CA 1
ATOM 2152 C C . TRP A 1 271 ? -8.179 12.809 11.053 1.00 93.38 271 TRP A C 1
ATOM 2154 O O . TRP A 1 271 ? -9.089 13.356 11.669 1.00 93.38 271 TRP A O 1
ATOM 2164 N N . ARG A 1 272 ? -6.918 13.255 11.119 1.00 93.19 272 ARG A N 1
ATOM 2165 C CA . ARG A 1 272 ? -6.504 14.406 11.936 1.00 93.19 272 ARG A CA 1
ATOM 2166 C C . ARG A 1 272 ? -7.053 15.710 11.389 1.00 93.19 272 ARG A C 1
ATOM 2168 O O . ARG A 1 272 ? -7.519 16.549 12.150 1.00 93.19 272 ARG A O 1
ATOM 2175 N N . LEU A 1 273 ? -7.034 15.880 10.070 1.00 93.12 273 LEU A N 1
ATOM 2176 C CA . LEU A 1 273 ? -7.652 17.034 9.421 1.00 93.12 273 LEU A CA 1
ATOM 2177 C C . LEU A 1 273 ? -9.174 17.022 9.588 1.00 93.12 273 LEU A C 1
ATOM 2179 O O . LEU A 1 273 ? -9.753 18.078 9.829 1.00 93.12 273 LEU A O 1
ATOM 2183 N N . CYS A 1 274 ? -9.810 15.848 9.531 1.00 92.19 274 CYS A N 1
ATOM 2184 C CA . CYS A 1 274 ? -11.221 15.695 9.884 1.00 92.19 274 CYS A CA 1
ATOM 2185 C C . CYS A 1 274 ? -11.483 16.106 11.338 1.00 92.19 274 CYS A C 1
ATOM 2187 O O . CYS A 1 274 ? -12.382 16.908 11.592 1.00 92.19 274 CYS A O 1
ATOM 2189 N N . HIS A 1 275 ? -10.643 15.656 12.274 1.00 90.94 275 HIS A N 1
ATOM 2190 C CA . HIS A 1 275 ? -10.730 16.043 13.681 1.00 90.94 275 HIS A CA 1
ATOM 2191 C C . HIS A 1 275 ? -10.612 17.557 13.876 1.00 90.94 275 HIS A C 1
ATOM 2193 O O . HIS A 1 275 ? -11.466 18.152 14.521 1.00 90.94 275 HIS A O 1
ATOM 2199 N N . LEU A 1 276 ? -9.610 18.200 13.263 1.00 90.50 276 LEU A N 1
ATOM 2200 C CA . LEU A 1 276 ? -9.422 19.658 13.318 1.00 90.50 276 LEU A CA 1
ATOM 2201 C C . LEU A 1 276 ? -10.571 20.432 12.666 1.00 90.50 276 LEU A C 1
ATOM 2203 O O . LEU A 1 276 ? -10.886 21.540 13.096 1.00 90.50 276 LEU A O 1
ATOM 2207 N N . TYR A 1 277 ? -11.177 19.878 11.615 1.00 90.06 277 TYR A N 1
ATOM 2208 C CA . TYR A 1 277 ? -12.328 20.484 10.956 1.00 90.06 277 TYR A CA 1
ATOM 2209 C C . TYR A 1 277 ? -13.569 20.453 11.856 1.00 90.06 277 TYR A C 1
ATOM 2211 O O . TYR A 1 277 ? -14.233 21.478 12.009 1.00 90.06 277 TYR A O 1
ATOM 2219 N N . ARG A 1 278 ? -13.844 19.303 12.488 1.00 88.44 278 ARG A N 1
ATOM 2220 C CA . ARG A 1 278 ? -14.944 19.133 13.453 1.00 88.44 278 ARG A CA 1
ATOM 2221 C C . ARG A 1 278 ? -14.696 19.913 14.749 1.00 88.44 278 ARG A C 1
ATOM 2223 O O . ARG A 1 278 ? -15.631 20.471 15.313 1.00 88.44 278 ARG A O 1
ATOM 2230 N N . ASN A 1 279 ? -13.432 20.038 15.164 1.00 87.81 279 ASN A N 1
ATOM 2231 C CA . ASN A 1 279 ? -13.005 20.675 16.413 1.00 87.81 279 ASN A CA 1
ATOM 2232 C C . ASN A 1 279 ? -11.975 21.802 16.175 1.00 87.81 279 ASN A C 1
ATOM 2234 O O . ASN A 1 279 ? -10.790 21.648 16.480 1.00 87.81 279 ASN A O 1
ATOM 2238 N N . PRO A 1 280 ? -12.389 22.995 15.698 1.00 85.94 280 PRO A N 1
ATOM 2239 C CA . PRO A 1 280 ? -11.456 24.068 15.325 1.00 85.94 280 PRO A CA 1
ATOM 2240 C C . PRO A 1 280 ? -10.606 24.643 16.468 1.00 85.94 280 PRO A C 1
ATOM 2242 O O . PRO A 1 280 ? -9.642 25.364 16.203 1.00 85.94 280 PRO A O 1
ATOM 2245 N N . LYS A 1 281 ? -10.987 24.379 17.727 1.00 87.00 281 LYS A N 1
ATOM 2246 C CA . LYS A 1 281 ? -10.273 24.821 18.936 1.00 87.00 281 LYS A CA 1
ATOM 2247 C C . LYS A 1 281 ? -9.136 23.879 19.344 1.00 87.00 281 LYS A C 1
ATOM 2249 O O . LYS A 1 281 ? -8.344 24.254 20.203 1.00 87.00 281 LYS A O 1
ATOM 2254 N N . THR A 1 282 ? -9.058 22.683 18.760 1.00 87.31 282 THR A N 1
ATOM 2255 C CA . THR A 1 282 ? -7.977 21.730 19.025 1.00 87.31 282 THR A CA 1
ATOM 2256 C C . THR A 1 282 ? -6.623 22.343 18.662 1.00 87.31 282 THR A C 1
ATOM 2258 O O . THR A 1 282 ? -6.482 23.028 17.644 1.00 87.31 282 THR A O 1
ATOM 2261 N N . ASP A 1 283 ? -5.611 22.078 19.489 1.00 88.62 283 ASP A N 1
ATOM 2262 C CA . ASP A 1 283 ? -4.235 22.496 19.235 1.00 88.62 283 ASP A CA 1
ATOM 2263 C C . ASP A 1 283 ? -3.674 21.760 18.007 1.00 88.62 283 ASP A C 1
ATOM 2265 O O . ASP A 1 283 ? -3.207 20.618 18.064 1.00 88.62 283 ASP A O 1
ATOM 2269 N N . HIS A 1 284 ? -3.735 22.435 16.861 1.00 87.81 284 HIS A N 1
ATOM 2270 C CA . HIS A 1 284 ? -3.259 21.892 15.598 1.00 87.81 284 HIS A CA 1
ATOM 2271 C C . HIS A 1 284 ? -1.750 21.630 15.600 1.00 87.81 284 HIS A C 1
ATOM 2273 O O . HIS A 1 284 ? -1.307 20.720 14.903 1.00 87.81 284 HIS A O 1
ATOM 2279 N N . GLN A 1 285 ? -0.947 22.377 16.367 1.00 88.44 285 GLN A N 1
ATOM 2280 C CA . GLN A 1 285 ? 0.495 22.142 16.406 1.00 88.44 285 GLN A CA 1
ATOM 2281 C C . GLN A 1 285 ? 0.811 20.819 17.102 1.00 88.44 285 GLN A C 1
ATOM 2283 O O . GLN A 1 285 ? 1.595 20.035 16.566 1.00 88.44 285 GLN A O 1
ATOM 2288 N N . LYS A 1 286 ? 0.179 20.535 18.247 1.00 88.94 286 LYS A N 1
ATOM 2289 C CA . LYS A 1 286 ? 0.371 19.260 18.956 1.00 88.94 286 LYS A CA 1
ATOM 2290 C C . LYS A 1 286 ? -0.099 18.067 18.132 1.00 88.94 286 LYS A C 1
ATOM 2292 O O . LYS A 1 286 ? 0.679 17.138 17.915 1.00 88.94 286 LYS A O 1
ATOM 2297 N N . LEU A 1 287 ? -1.317 18.130 17.590 1.00 90.12 287 LEU A N 1
ATOM 2298 C CA . LEU A 1 287 ? -1.882 17.043 16.786 1.00 90.12 287 LEU A CA 1
ATOM 2299 C C . LEU A 1 287 ? -1.015 16.713 15.558 1.00 90.12 287 LEU A C 1
ATOM 2301 O O . LEU A 1 287 ? -0.738 15.544 15.271 1.00 90.12 287 LEU A O 1
ATOM 2305 N N . LEU A 1 288 ? -0.570 17.741 14.825 1.00 90.56 288 LEU A N 1
ATOM 2306 C CA . LEU A 1 288 ? 0.242 17.569 13.617 1.00 90.56 288 LEU A CA 1
ATOM 2307 C C . LEU A 1 288 ? 1.696 17.199 13.941 1.00 90.56 288 LEU A C 1
ATOM 2309 O O . LEU A 1 288 ? 2.340 16.505 13.153 1.00 90.56 288 LEU A O 1
ATOM 2313 N N . ARG A 1 289 ? 2.213 17.592 15.112 1.00 89.44 289 ARG A N 1
ATOM 2314 C CA . ARG A 1 289 ? 3.496 17.092 15.617 1.00 89.44 289 ARG A CA 1
ATOM 2315 C C . ARG A 1 289 ? 3.423 15.596 15.910 1.00 89.44 289 ARG A C 1
ATOM 2317 O O . ARG A 1 289 ? 4.334 14.881 15.507 1.00 89.44 289 ARG A O 1
ATOM 2324 N N . GLY A 1 290 ? 2.350 15.122 16.547 1.00 90.62 290 GLY A N 1
ATOM 2325 C CA . GLY A 1 290 ? 2.118 13.692 16.773 1.00 90.62 290 GLY A CA 1
ATOM 2326 C C . GLY A 1 290 ? 2.103 12.905 15.460 1.00 90.62 290 GLY A C 1
ATOM 2327 O O . GLY A 1 290 ? 2.819 11.918 15.327 1.00 90.62 290 GLY A O 1
ATOM 2328 N N . TRP A 1 291 ? 1.387 13.403 14.444 1.00 92.38 291 TRP A N 1
ATOM 2329 C CA . TRP A 1 291 ? 1.427 12.837 13.087 1.00 92.38 291 TRP A CA 1
ATOM 2330 C C . TRP A 1 291 ? 2.849 12.748 12.527 1.00 92.38 291 TRP A C 1
ATOM 2332 O O . TRP A 1 291 ? 3.274 11.677 12.106 1.00 92.38 291 TRP A O 1
ATOM 2342 N N . TYR A 1 292 ? 3.607 13.846 12.559 1.00 91.38 292 TYR A N 1
ATOM 2343 C CA . TYR A 1 292 ? 4.989 13.849 12.084 1.00 91.38 292 TYR A CA 1
ATOM 2344 C C . TYR A 1 292 ? 5.856 12.817 12.817 1.00 91.38 292 TYR A C 1
ATOM 2346 O O . TYR A 1 292 ? 6.636 12.123 12.172 1.00 91.38 292 TYR A O 1
ATOM 2354 N N . LEU A 1 293 ? 5.714 12.678 14.138 1.00 91.81 293 LEU A N 1
ATOM 2355 C CA . LEU A 1 293 ? 6.483 11.710 14.922 1.00 91.81 293 LEU A CA 1
ATOM 2356 C C . LEU A 1 293 ? 6.163 10.258 14.539 1.00 91.81 293 LEU A C 1
ATOM 2358 O O . LEU A 1 293 ? 7.092 9.462 14.413 1.00 91.81 293 LEU A O 1
ATOM 2362 N N . GLU A 1 294 ? 4.894 9.915 14.294 1.00 92.56 294 GLU A N 1
ATO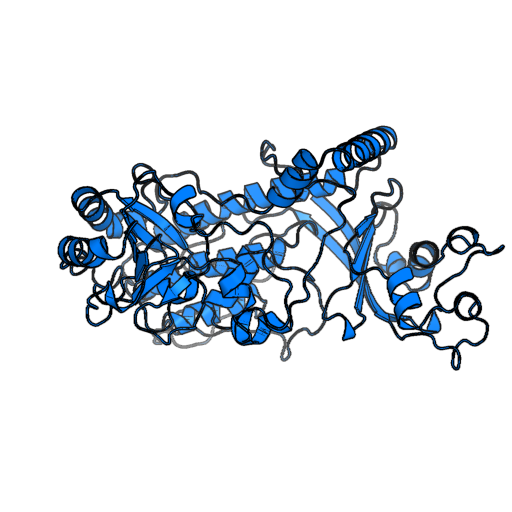M 2363 C CA . GLU A 1 294 ? 4.522 8.593 13.760 1.00 92.56 294 GLU A CA 1
ATOM 2364 C C . GLU A 1 294 ? 5.147 8.366 12.383 1.00 92.56 294 GLU A C 1
ATOM 2366 O O . GLU A 1 294 ? 5.830 7.368 12.143 1.00 92.56 294 GLU A O 1
ATOM 2371 N N . ARG A 1 295 ? 4.962 9.329 11.472 1.00 91.56 295 ARG A N 1
ATOM 2372 C CA . ARG A 1 295 ? 5.473 9.223 10.103 1.00 91.56 295 ARG A CA 1
ATOM 2373 C C . ARG A 1 295 ? 6.992 9.131 10.063 1.00 91.56 295 ARG A C 1
ATOM 2375 O O . ARG A 1 295 ? 7.523 8.351 9.278 1.00 91.56 295 ARG A O 1
ATOM 2382 N N . LYS A 1 296 ? 7.684 9.858 10.940 1.00 90.50 296 LYS A N 1
ATOM 2383 C CA . LYS A 1 296 ? 9.140 9.826 11.069 1.00 90.50 296 LYS A CA 1
ATOM 2384 C C . LYS A 1 296 ? 9.643 8.431 11.436 1.00 90.50 296 LYS A C 1
ATOM 2386 O O . LYS A 1 296 ? 10.564 7.959 10.780 1.00 90.50 296 LYS A O 1
ATOM 2391 N N . GLN A 1 297 ? 9.020 7.751 12.402 1.00 91.44 297 GLN A N 1
ATOM 2392 C CA . GLN A 1 297 ? 9.418 6.384 12.767 1.00 91.44 297 GLN A CA 1
ATOM 2393 C C . GLN A 1 297 ? 9.320 5.430 11.572 1.00 91.44 297 GLN A C 1
ATOM 2395 O O . GLN A 1 297 ? 10.259 4.689 11.276 1.00 91.44 297 GLN A O 1
ATOM 2400 N N . GLN A 1 298 ? 8.204 5.475 10.837 1.00 87.88 298 GLN A N 1
ATOM 2401 C CA . GLN A 1 298 ? 8.042 4.608 9.672 1.00 87.88 298 GLN A CA 1
ATOM 2402 C C . GLN A 1 298 ? 8.978 4.992 8.522 1.00 87.88 298 GLN A C 1
ATOM 2404 O O . GLN A 1 298 ? 9.487 4.110 7.827 1.00 87.88 298 GLN A O 1
ATOM 2409 N N . LEU A 1 299 ? 9.209 6.289 8.315 1.00 86.94 299 LEU A N 1
ATOM 2410 C CA . LEU A 1 299 ? 10.148 6.796 7.322 1.00 86.94 299 LEU A CA 1
ATOM 2411 C C . LEU A 1 299 ? 11.565 6.305 7.606 1.00 86.94 299 LEU A C 1
ATOM 2413 O O . LEU A 1 299 ? 12.207 5.791 6.699 1.00 86.94 299 LEU A O 1
ATOM 2417 N N . GLU A 1 300 ? 12.043 6.432 8.844 1.00 87.12 300 GLU A N 1
ATOM 2418 C CA . GLU A 1 300 ? 13.385 6.000 9.246 1.00 87.12 300 GLU A CA 1
ATOM 2419 C C . GLU A 1 300 ? 13.563 4.495 9.043 1.00 87.12 300 GLU A C 1
ATOM 2421 O O . GLU A 1 300 ? 14.547 4.074 8.435 1.00 87.12 300 GLU A O 1
ATOM 2426 N N . HIS A 1 301 ? 12.573 3.692 9.444 1.00 83.56 301 HIS A N 1
ATOM 2427 C CA . HIS A 1 301 ? 12.583 2.250 9.203 1.00 83.56 301 HIS A CA 1
ATOM 2428 C C . HIS A 1 301 ? 12.613 1.918 7.701 1.00 83.56 301 HIS A C 1
ATOM 2430 O O . HIS A 1 301 ? 13.408 1.093 7.245 1.00 83.56 301 HIS A O 1
ATOM 2436 N N . SER A 1 302 ? 11.770 2.587 6.910 1.00 83.00 302 SER A N 1
ATOM 2437 C CA . SER A 1 302 ? 11.669 2.353 5.466 1.00 83.00 302 SER A CA 1
ATOM 2438 C C . SER A 1 302 ? 12.935 2.796 4.734 1.00 83.00 302 SER A C 1
ATOM 2440 O O . SER A 1 302 ? 13.410 2.078 3.858 1.00 83.00 302 SER A O 1
ATOM 2442 N N . LEU A 1 303 ? 13.519 3.940 5.101 1.00 81.81 303 LEU A N 1
ATOM 2443 C CA . LEU A 1 303 ? 14.782 4.432 4.549 1.00 81.81 303 LEU A CA 1
ATOM 2444 C C . LEU A 1 303 ? 15.933 3.496 4.901 1.00 81.81 303 LEU A C 1
ATOM 2446 O O . LEU A 1 303 ? 16.675 3.110 4.005 1.00 81.81 303 LEU A O 1
ATOM 2450 N N . ALA A 1 304 ? 16.051 3.072 6.162 1.00 80.88 304 ALA A N 1
ATOM 2451 C CA . ALA A 1 304 ? 17.088 2.135 6.580 1.00 80.88 304 ALA A CA 1
ATOM 2452 C C . ALA A 1 304 ? 17.010 0.816 5.792 1.00 80.88 304 ALA A C 1
ATOM 2454 O O . ALA A 1 304 ? 18.021 0.356 5.258 1.00 80.88 304 ALA A O 1
ATOM 2455 N N . ALA A 1 305 ? 15.810 0.244 5.645 1.00 77.56 305 ALA A N 1
ATOM 2456 C CA . ALA A 1 305 ? 15.601 -0.959 4.841 1.00 77.56 305 ALA A CA 1
ATOM 2457 C C . ALA A 1 305 ? 15.930 -0.727 3.356 1.00 77.56 305 ALA A C 1
ATOM 2459 O O . ALA A 1 305 ? 16.610 -1.537 2.729 1.00 77.56 305 ALA A O 1
ATOM 2460 N N . THR A 1 306 ? 15.486 0.398 2.793 1.00 77.25 306 THR A N 1
ATOM 2461 C CA . THR A 1 306 ? 15.686 0.739 1.378 1.00 77.25 306 THR A CA 1
ATOM 2462 C C . THR A 1 306 ? 17.163 0.960 1.051 1.00 77.25 306 THR A C 1
ATOM 2464 O O . THR A 1 306 ? 17.644 0.448 0.043 1.00 77.25 306 THR A O 1
ATOM 2467 N N . ILE A 1 307 ? 17.900 1.672 1.907 1.00 80.12 307 ILE A N 1
ATOM 2468 C CA . ILE A 1 307 ? 19.335 1.923 1.729 1.00 80.12 307 ILE A CA 1
ATOM 2469 C C . ILE A 1 307 ? 20.117 0.619 1.865 1.00 80.12 307 ILE A C 1
ATOM 2471 O O . ILE A 1 307 ? 20.936 0.318 1.003 1.00 80.12 307 ILE A O 1
ATOM 2475 N N . ARG A 1 308 ? 19.810 -0.203 2.877 1.00 78.75 308 ARG A N 1
ATOM 2476 C CA . ARG A 1 308 ? 20.438 -1.521 3.049 1.00 78.75 308 ARG A CA 1
ATOM 2477 C C . ARG A 1 308 ? 20.213 -2.423 1.835 1.00 78.75 308 ARG A C 1
ATOM 2479 O O . ARG A 1 308 ? 21.129 -3.121 1.410 1.00 78.75 308 ARG A O 1
ATOM 2486 N N . ASN A 1 309 ? 19.012 -2.397 1.259 1.00 77.25 309 ASN A N 1
ATOM 2487 C CA . ASN A 1 309 ? 18.717 -3.114 0.019 1.00 77.25 309 ASN A CA 1
ATOM 2488 C C . ASN A 1 309 ? 19.497 -2.548 -1.170 1.00 77.25 309 ASN A C 1
ATOM 2490 O O . ASN A 1 309 ? 20.006 -3.324 -1.975 1.00 77.25 309 ASN A O 1
ATOM 2494 N N . GLY A 1 310 ? 19.625 -1.223 -1.258 1.00 78.69 310 GLY A N 1
ATOM 2495 C CA . GLY A 1 310 ? 20.468 -0.563 -2.249 1.00 78.69 310 GLY A CA 1
ATOM 2496 C C . GLY A 1 310 ? 21.910 -1.042 -2.158 1.00 78.69 310 GLY A C 1
ATOM 2497 O O . GLY A 1 310 ? 22.388 -1.666 -3.093 1.00 78.69 310 GLY A O 1
ATOM 2498 N N . GLU A 1 311 ? 22.552 -0.895 -0.998 1.00 81.69 311 GLU A N 1
ATOM 2499 C CA . GLU A 1 311 ? 23.926 -1.359 -0.744 1.00 81.69 311 GLU A CA 1
ATOM 2500 C C . GLU A 1 311 ? 24.127 -2.853 -1.041 1.00 81.69 311 GLU A C 1
ATOM 2502 O O . GLU A 1 311 ? 25.211 -3.285 -1.441 1.00 81.69 311 GLU A O 1
ATOM 2507 N N . PHE A 1 312 ? 23.091 -3.666 -0.832 1.00 78.25 312 PHE A N 1
ATOM 2508 C CA . PHE A 1 312 ? 23.115 -5.094 -1.123 1.00 78.25 312 PHE A CA 1
ATOM 2509 C C . PHE A 1 312 ? 23.112 -5.386 -2.633 1.00 78.25 312 PHE A C 1
ATOM 2511 O O . PHE A 1 312 ? 23.862 -6.248 -3.111 1.00 78.25 312 PHE A O 1
ATOM 2518 N N . VAL A 1 313 ? 22.258 -4.679 -3.377 1.00 76.94 313 VAL A N 1
ATOM 2519 C CA . VAL A 1 313 ? 22.048 -4.854 -4.820 1.00 76.94 313 VAL A CA 1
ATOM 2520 C C . VAL A 1 313 ? 23.149 -4.173 -5.632 1.00 76.94 313 VAL A C 1
ATOM 2522 O O . VAL A 1 313 ? 23.648 -4.763 -6.590 1.00 76.94 313 VAL A O 1
ATOM 2525 N N . THR A 1 314 ? 23.553 -2.964 -5.242 1.00 79.50 314 THR A N 1
ATOM 2526 C CA . THR A 1 314 ? 24.502 -2.112 -5.974 1.00 79.50 314 THR A CA 1
ATOM 2527 C C . THR A 1 314 ? 25.954 -2.297 -5.542 1.00 79.50 314 THR A C 1
ATOM 2529 O O . THR A 1 314 ? 26.833 -1.545 -5.956 1.00 79.50 314 THR A O 1
ATOM 2532 N N . ASN A 1 315 ? 26.242 -3.326 -4.738 1.00 78.75 315 ASN A N 1
ATOM 2533 C CA . ASN A 1 315 ? 27.589 -3.583 -4.244 1.00 78.75 315 ASN A CA 1
ATOM 2534 C C . ASN A 1 315 ? 28.589 -3.815 -5.388 1.00 78.75 315 ASN A C 1
ATOM 2536 O O . ASN A 1 315 ? 28.533 -4.833 -6.080 1.00 78.75 315 ASN A O 1
ATOM 2540 N N . SER A 1 316 ? 29.550 -2.906 -5.527 1.00 76.69 316 SER A N 1
ATOM 2541 C CA . SER A 1 316 ? 30.603 -2.976 -6.542 1.00 76.69 316 SER A CA 1
ATOM 2542 C C . SER A 1 316 ? 31.777 -3.887 -6.153 1.00 76.69 316 SER A C 1
ATOM 2544 O O . SER A 1 316 ? 32.653 -4.157 -6.974 1.00 76.69 316 SER A O 1
ATOM 2546 N N . ASN A 1 317 ? 31.826 -4.395 -4.914 1.00 82.25 317 ASN A N 1
ATOM 2547 C CA . ASN A 1 317 ? 32.922 -5.247 -4.455 1.00 82.25 317 ASN A CA 1
ATOM 2548 C C . ASN A 1 317 ? 32.709 -6.715 -4.858 1.00 82.25 317 ASN A C 1
ATOM 2550 O O . ASN A 1 317 ? 31.787 -7.380 -4.382 1.00 82.25 317 ASN A O 1
ATOM 2554 N N . PHE A 1 318 ? 33.637 -7.240 -5.659 1.00 80.56 318 PHE A N 1
ATOM 2555 C CA . PHE A 1 318 ? 33.606 -8.611 -6.166 1.00 80.56 318 P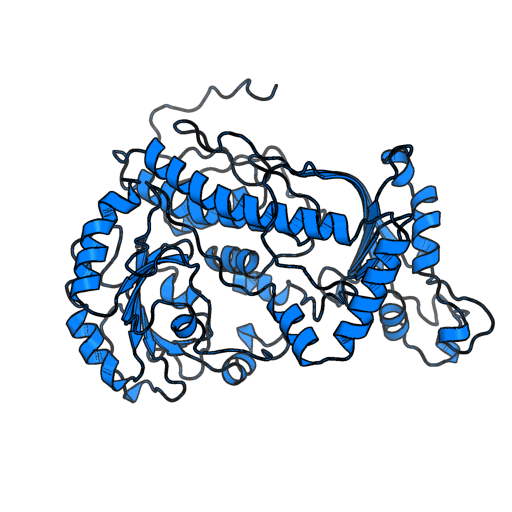HE A CA 1
ATOM 2556 C C . PHE A 1 318 ? 33.502 -9.686 -5.071 1.00 80.56 318 PHE A C 1
ATOM 2558 O O . PHE A 1 318 ? 32.665 -10.578 -5.170 1.00 80.56 318 PHE A O 1
ATOM 2565 N N . PHE A 1 319 ? 34.300 -9.605 -4.000 1.00 83.25 319 PHE A N 1
ATOM 2566 C CA . PHE A 1 319 ? 34.289 -10.619 -2.936 1.00 83.25 319 PHE A CA 1
ATOM 2567 C C . PHE A 1 319 ? 32.984 -10.604 -2.141 1.00 83.25 319 PHE A C 1
ATOM 2569 O O . PHE A 1 319 ? 32.456 -11.661 -1.789 1.00 83.25 319 PHE A O 1
ATOM 2576 N N . LYS A 1 320 ? 32.436 -9.408 -1.888 1.00 81.94 320 LYS A N 1
ATOM 2577 C CA . LYS A 1 320 ? 31.125 -9.274 -1.242 1.00 81.94 320 LYS A CA 1
ATOM 2578 C C . LYS A 1 320 ? 30.022 -9.853 -2.125 1.00 81.94 320 LYS A C 1
ATOM 2580 O O . LYS A 1 320 ? 29.176 -10.577 -1.610 1.00 81.94 320 LYS A O 1
ATOM 2585 N N . ALA A 1 321 ? 30.056 -9.582 -3.431 1.00 80.25 321 ALA A N 1
ATOM 2586 C CA . ALA A 1 321 ? 29.114 -10.144 -4.396 1.00 80.25 321 ALA A CA 1
ATOM 2587 C C . ALA A 1 321 ? 29.213 -11.677 -4.468 1.00 80.25 321 ALA A C 1
ATOM 2589 O O . ALA A 1 321 ? 28.196 -12.354 -4.371 1.00 80.25 321 ALA A O 1
ATOM 2590 N N . PHE A 1 322 ? 30.428 -12.229 -4.521 1.00 83.06 322 PHE A N 1
ATOM 2591 C CA . PHE A 1 322 ? 30.652 -13.674 -4.513 1.00 83.06 322 PHE A CA 1
ATOM 2592 C C . PHE A 1 322 ? 30.046 -14.338 -3.271 1.00 83.06 322 PHE A C 1
ATOM 2594 O O . PHE A 1 322 ? 29.236 -15.254 -3.390 1.00 83.06 322 PHE A O 1
ATOM 2601 N N . PHE A 1 323 ? 30.384 -13.857 -2.069 1.00 84.75 323 PHE A N 1
ATOM 2602 C CA . PHE A 1 323 ? 29.862 -14.443 -0.831 1.00 84.75 323 PHE A CA 1
ATOM 2603 C C . PHE A 1 323 ? 28.339 -14.318 -0.738 1.00 84.75 323 PHE A C 1
ATOM 2605 O O . PHE A 1 323 ? 27.655 -15.274 -0.374 1.00 84.75 323 PHE A O 1
ATOM 2612 N N . ARG A 1 324 ? 27.805 -13.150 -1.110 1.00 84.38 324 ARG A N 1
ATOM 2613 C CA . ARG A 1 324 ? 26.368 -12.897 -1.203 1.00 84.38 324 ARG A CA 1
ATOM 2614 C C . ARG A 1 324 ? 25.685 -13.951 -2.075 1.00 84.38 324 ARG A C 1
ATOM 2616 O O . ARG A 1 324 ? 24.736 -14.578 -1.617 1.00 84.38 324 ARG A O 1
ATOM 2623 N N . ASP A 1 325 ? 26.172 -14.170 -3.292 1.00 81.81 325 ASP A N 1
ATOM 2624 C CA . ASP A 1 325 ? 25.544 -15.077 -4.256 1.00 81.81 325 ASP A CA 1
ATOM 2625 C C . ASP A 1 325 ? 25.566 -16.536 -3.761 1.00 81.81 325 ASP A C 1
ATOM 2627 O O . ASP A 1 325 ? 24.564 -17.244 -3.880 1.00 81.81 325 ASP A O 1
ATOM 2631 N N . TRP A 1 326 ? 26.649 -16.961 -3.101 1.00 84.19 326 TRP A N 1
ATOM 2632 C CA . TRP A 1 326 ? 26.739 -18.282 -2.465 1.00 84.19 326 TRP A CA 1
ATOM 2633 C C . TRP A 1 326 ? 25.782 -18.458 -1.286 1.00 84.19 326 TRP A C 1
ATOM 2635 O O . TRP A 1 326 ? 25.119 -19.492 -1.186 1.00 84.19 326 TRP A O 1
ATOM 2645 N N . VAL A 1 327 ? 25.677 -17.459 -0.405 1.00 83.00 327 VAL A N 1
ATOM 2646 C CA . VAL A 1 327 ? 24.717 -17.483 0.711 1.00 83.00 327 VAL A CA 1
ATOM 2647 C C . VAL A 1 327 ? 23.297 -17.606 0.176 1.00 83.00 327 VAL A C 1
ATOM 2649 O O . VAL A 1 327 ? 22.518 -18.428 0.653 1.00 83.00 327 VAL A O 1
ATOM 2652 N N . LEU A 1 328 ? 22.966 -16.823 -0.846 1.00 77.62 328 LEU A N 1
ATOM 2653 C CA . LEU A 1 328 ? 21.644 -16.820 -1.454 1.00 77.62 328 LEU A CA 1
ATOM 2654 C C . LEU A 1 328 ? 21.316 -18.148 -2.134 1.00 77.62 328 LEU A C 1
ATOM 2656 O O . LEU A 1 328 ? 20.217 -18.670 -1.948 1.00 77.62 328 LEU A O 1
ATOM 2660 N N . TRP A 1 329 ? 22.271 -18.728 -2.859 1.00 82.31 329 TRP A N 1
ATOM 2661 C CA . TRP A 1 329 ? 22.130 -20.067 -3.423 1.00 82.31 329 TRP A CA 1
ATOM 2662 C C . TRP A 1 329 ? 21.881 -21.112 -2.327 1.00 82.31 329 TRP A C 1
ATOM 2664 O O . TRP A 1 329 ? 20.913 -21.869 -2.407 1.00 82.31 329 TRP A O 1
ATOM 2674 N N . ALA A 1 330 ? 22.674 -21.098 -1.251 1.00 82.19 330 ALA A N 1
ATOM 2675 C CA . ALA A 1 330 ? 22.508 -22.023 -0.131 1.00 82.19 330 ALA A CA 1
ATOM 2676 C C . ALA A 1 330 ? 21.143 -21.861 0.564 1.00 82.19 330 ALA A C 1
ATOM 2678 O O . ALA A 1 330 ? 20.499 -22.850 0.916 1.00 82.19 330 ALA A O 1
ATOM 2679 N N . MET A 1 331 ? 20.650 -20.626 0.707 1.00 78.25 331 MET A N 1
ATOM 2680 C CA . MET A 1 331 ? 19.325 -20.351 1.273 1.00 78.25 331 MET A CA 1
ATOM 2681 C C . MET A 1 331 ? 18.181 -20.961 0.453 1.00 78.25 331 MET A C 1
ATOM 2683 O O . MET A 1 331 ? 17.151 -21.320 1.028 1.00 78.25 331 MET A O 1
ATOM 2687 N N . GLN A 1 332 ? 18.346 -21.122 -0.865 1.00 76.25 332 GLN A N 1
ATOM 2688 C CA . GLN A 1 332 ? 17.334 -21.758 -1.716 1.00 76.25 332 GLN A CA 1
ATOM 2689 C C . GLN A 1 332 ? 17.207 -23.269 -1.477 1.00 76.25 332 GLN A C 1
ATOM 2691 O O . GLN A 1 332 ? 16.153 -23.833 -1.778 1.00 76.25 332 GLN A O 1
ATOM 2696 N N . LEU A 1 333 ? 18.229 -23.910 -0.900 1.00 81.00 333 LEU A N 1
ATOM 2697 C CA . LEU A 1 333 ? 18.241 -25.348 -0.612 1.00 81.00 333 LEU A CA 1
ATOM 2698 C C . LEU A 1 333 ? 17.431 -25.713 0.639 1.00 81.00 333 LEU A C 1
ATOM 2700 O O . LEU A 1 333 ? 17.050 -26.869 0.804 1.00 81.00 333 LEU A O 1
ATOM 2704 N N . VAL A 1 334 ? 17.144 -24.742 1.514 1.00 80.94 334 VAL A N 1
ATOM 2705 C CA . VAL A 1 334 ? 16.449 -24.963 2.789 1.00 80.94 334 VAL A CA 1
ATOM 2706 C C . VAL A 1 334 ? 15.038 -24.353 2.738 1.00 80.94 334 VAL A C 1
ATOM 2708 O O . VAL A 1 334 ? 14.876 -23.139 2.901 1.00 80.94 334 VAL A O 1
ATOM 2711 N N . PRO A 1 335 ? 13.966 -25.162 2.583 1.00 75.94 335 PRO A N 1
ATOM 2712 C CA . PRO A 1 335 ? 12.599 -24.651 2.432 1.00 75.94 335 PRO A CA 1
ATOM 2713 C C . PRO A 1 335 ? 12.098 -23.797 3.605 1.00 75.94 335 PRO A C 1
ATOM 2715 O O . PRO A 1 335 ? 11.239 -22.937 3.428 1.00 75.94 335 PRO A O 1
ATOM 2718 N N . SER A 1 336 ? 12.589 -24.018 4.828 1.00 74.69 336 SER A N 1
ATOM 2719 C CA . SER A 1 336 ? 12.234 -23.187 5.989 1.00 74.69 336 SER A CA 1
ATOM 2720 C C . SER A 1 336 ? 12.859 -21.791 5.923 1.00 74.69 336 SER A C 1
ATOM 2722 O O . SER A 1 336 ? 12.200 -20.824 6.300 1.00 74.69 336 SER A O 1
ATOM 2724 N N . TRP A 1 337 ? 14.082 -21.660 5.406 1.00 69.62 337 TRP A N 1
ATOM 2725 C CA . TRP A 1 337 ? 14.754 -20.370 5.231 1.00 69.62 337 TRP A CA 1
ATOM 2726 C C . TRP A 1 337 ? 14.131 -19.585 4.085 1.00 69.62 337 TRP A C 1
ATOM 2728 O O . TRP A 1 337 ? 13.788 -18.422 4.273 1.00 69.62 337 TRP A O 1
ATOM 2738 N N . LYS A 1 338 ? 13.840 -20.262 2.969 1.00 67.44 338 LYS A N 1
ATOM 2739 C CA . LYS A 1 338 ? 13.049 -19.706 1.865 1.00 67.44 338 LYS A CA 1
ATOM 2740 C C . LYS A 1 338 ? 11.682 -19.184 2.333 1.00 67.44 338 LYS A C 1
ATOM 2742 O O . LYS A 1 338 ? 11.284 -18.071 2.012 1.00 67.44 338 LYS A O 1
ATOM 2747 N N . ARG A 1 339 ? 10.983 -19.939 3.191 1.00 64.88 339 ARG A N 1
ATOM 2748 C CA . ARG A 1 339 ? 9.715 -19.482 3.791 1.00 64.88 339 ARG A CA 1
ATOM 2749 C C . ARG A 1 339 ? 9.884 -18.273 4.715 1.00 64.88 339 ARG A C 1
ATOM 2751 O O . ARG A 1 339 ? 8.977 -17.451 4.792 1.00 64.88 339 ARG A O 1
ATOM 2758 N N . ARG A 1 340 ? 11.004 -18.160 5.437 1.00 63.06 340 ARG A N 1
ATOM 2759 C CA . ARG A 1 340 ? 11.292 -16.986 6.281 1.00 63.06 340 ARG A CA 1
ATOM 2760 C C . ARG A 1 340 ? 11.542 -15.740 5.434 1.00 63.06 340 ARG A C 1
ATOM 2762 O O . ARG A 1 340 ? 11.011 -14.690 5.775 1.00 63.06 340 ARG A O 1
ATOM 2769 N N . THR A 1 341 ? 12.267 -15.856 4.323 1.00 59.47 341 THR A N 1
ATOM 2770 C CA . THR A 1 341 ? 12.494 -14.729 3.404 1.00 59.47 341 THR A CA 1
ATOM 2771 C C . THR A 1 341 ? 11.213 -14.271 2.718 1.00 59.47 341 THR A C 1
ATOM 2773 O O . THR A 1 341 ? 10.981 -13.071 2.632 1.00 59.47 341 THR A O 1
ATOM 2776 N N . ASP A 1 342 ? 10.333 -15.202 2.334 1.00 57.16 342 ASP A N 1
ATOM 2777 C CA . ASP A 1 342 ? 9.029 -14.872 1.740 1.00 57.16 342 ASP A CA 1
ATOM 2778 C C . ASP A 1 342 ? 8.093 -14.152 2.737 1.00 57.16 342 ASP A C 1
ATOM 2780 O O . ASP A 1 342 ? 7.228 -13.373 2.339 1.00 57.16 342 ASP A O 1
ATOM 2784 N N . LYS A 1 343 ? 8.263 -14.393 4.047 1.00 51.69 343 LYS A N 1
ATOM 2785 C CA . LYS A 1 343 ? 7.481 -13.754 5.122 1.00 51.69 343 LYS A CA 1
ATOM 2786 C C . LYS A 1 343 ? 8.073 -12.439 5.635 1.00 51.69 343 LYS A C 1
ATOM 2788 O O . LYS A 1 343 ? 7.339 -11.673 6.254 1.00 51.69 343 LYS A O 1
ATOM 2793 N N . ALA A 1 344 ? 9.358 -12.164 5.399 1.00 47.09 344 ALA A N 1
ATOM 2794 C CA . ALA A 1 344 ? 10.066 -11.020 5.986 1.00 47.09 344 ALA A CA 1
ATOM 2795 C C . ALA A 1 344 ? 9.442 -9.655 5.623 1.00 47.09 344 ALA A C 1
ATOM 2797 O O . ALA A 1 344 ? 9.524 -8.722 6.413 1.00 47.09 344 ALA A O 1
ATOM 2798 N N . GLY A 1 345 ? 8.752 -9.550 4.480 1.00 49.81 345 GLY A N 1
ATOM 2799 C CA . GLY A 1 345 ? 8.033 -8.338 4.059 1.00 49.81 345 GLY A CA 1
ATOM 2800 C C . GLY A 1 345 ? 6.630 -8.146 4.654 1.00 49.81 345 GLY A C 1
ATOM 2801 O O . GLY A 1 345 ? 5.992 -7.147 4.348 1.00 49.81 345 GLY A O 1
ATOM 2802 N N . ARG A 1 346 ? 6.129 -9.083 5.474 1.00 55.59 346 ARG A N 1
ATOM 2803 C CA . ARG A 1 346 ? 4.762 -9.056 6.039 1.00 55.59 346 ARG A CA 1
ATOM 2804 C C . ARG A 1 346 ? 4.715 -8.724 7.531 1.00 55.59 346 ARG A C 1
ATOM 2806 O O . ARG A 1 346 ? 3.661 -8.880 8.144 1.00 55.59 346 ARG A O 1
ATOM 2813 N N . ALA A 1 347 ? 5.841 -8.335 8.129 1.00 59.31 347 ALA A N 1
ATOM 2814 C CA . ALA A 1 347 ? 5.898 -7.997 9.546 1.00 59.31 347 ALA A CA 1
ATOM 2815 C C . ALA A 1 347 ? 4.990 -6.800 9.855 1.00 59.31 347 ALA A C 1
ATOM 2817 O O . ALA A 1 347 ? 4.993 -5.792 9.146 1.00 59.31 347 ALA A O 1
ATOM 2818 N N . THR A 1 348 ? 4.208 -6.922 10.919 1.00 70.12 348 THR A N 1
ATOM 2819 C CA . THR A 1 348 ? 3.239 -5.900 11.302 1.00 70.12 348 THR A CA 1
ATOM 2820 C C . THR A 1 348 ? 3.948 -4.676 11.845 1.00 70.12 348 THR A C 1
ATOM 2822 O O . THR A 1 348 ? 4.756 -4.758 12.769 1.00 70.12 348 THR A O 1
ATOM 2825 N N . THR A 1 349 ? 3.648 -3.523 11.251 1.00 84.25 349 THR A N 1
ATOM 2826 C CA . THR A 1 349 ? 4.236 -2.252 11.676 1.00 84.25 349 THR A CA 1
ATOM 2827 C C . THR A 1 349 ? 3.700 -1.879 13.055 1.00 84.25 349 THR A C 1
ATOM 2829 O O . THR A 1 349 ? 2.486 -1.834 13.255 1.00 84.25 349 THR A O 1
ATOM 2832 N N . ARG A 1 350 ? 4.597 -1.579 13.997 1.00 90.94 350 ARG A N 1
ATOM 2833 C CA . ARG A 1 350 ? 4.260 -1.059 15.325 1.00 90.94 350 ARG A CA 1
ATOM 2834 C C . ARG A 1 350 ? 5.062 0.209 15.593 1.00 90.94 350 ARG A C 1
ATOM 2836 O O . ARG A 1 350 ? 6.276 0.209 15.418 1.00 90.94 350 ARG A O 1
ATOM 2843 N N . TYR A 1 351 ? 4.389 1.265 16.032 1.00 93.06 351 TYR A N 1
ATOM 2844 C CA . TYR A 1 351 ? 5.048 2.473 16.514 1.00 93.06 351 TYR A CA 1
ATOM 2845 C C . TYR A 1 351 ? 5.555 2.287 17.940 1.00 93.06 351 TYR A C 1
ATOM 2847 O O . TYR A 1 351 ? 4.870 1.732 18.802 1.00 93.06 351 TYR A O 1
ATOM 2855 N N . HIS A 1 352 ? 6.745 2.812 18.200 1.00 93.00 352 HIS A N 1
ATOM 2856 C CA . HIS A 1 352 ? 7.235 3.028 19.548 1.00 93.00 352 HIS A CA 1
ATOM 2857 C C . HIS A 1 352 ? 6.565 4.273 20.125 1.00 93.00 352 HIS A C 1
ATOM 2859 O O . HIS A 1 352 ? 6.497 5.319 19.474 1.00 93.00 352 HIS A O 1
ATOM 2865 N N . HIS A 1 353 ? 6.046 4.155 21.344 1.00 93.69 353 HIS A N 1
ATOM 2866 C CA . HIS A 1 353 ? 5.364 5.264 21.993 1.00 93.69 353 HIS A CA 1
ATOM 2867 C C . HIS A 1 353 ? 6.339 6.406 22.307 1.00 93.69 353 HIS A C 1
ATOM 2869 O O . HIS A 1 353 ? 7.423 6.186 22.846 1.00 93.69 353 HIS A O 1
ATOM 2875 N N . LEU A 1 354 ? 5.924 7.630 21.991 1.00 92.19 354 LEU A N 1
ATOM 2876 C CA . LEU A 1 354 ? 6.573 8.880 22.374 1.00 92.19 354 LEU A CA 1
ATOM 2877 C C . LEU A 1 354 ? 5.490 9.819 22.921 1.00 92.19 354 LEU A C 1
ATOM 2879 O O . LEU A 1 354 ? 4.337 9.696 22.505 1.00 92.19 354 LEU A O 1
ATOM 2883 N N . PRO A 1 355 ? 5.831 10.780 23.799 1.00 88.19 355 PRO A N 1
ATOM 2884 C CA . PRO A 1 355 ? 4.865 11.768 24.270 1.00 88.19 355 PRO A CA 1
ATOM 2885 C C . PRO A 1 355 ? 4.136 12.464 23.110 1.00 88.19 355 PRO A C 1
ATOM 2887 O O . PRO A 1 355 ? 4.774 12.953 22.170 1.00 88.19 355 PRO A O 1
ATOM 2890 N N . GLY A 1 356 ? 2.804 12.498 23.184 1.00 83.75 356 GLY A N 1
ATOM 2891 C CA . GLY A 1 356 ? 1.924 13.069 22.165 1.00 83.75 356 GLY A CA 1
ATOM 2892 C C . GLY A 1 356 ? 1.570 12.145 20.993 1.00 83.75 356 GLY A C 1
ATOM 2893 O O . GLY A 1 356 ? 0.988 12.616 20.011 1.00 83.75 356 GLY A O 1
ATOM 2894 N N . LEU A 1 357 ? 1.917 10.852 21.052 1.00 91.94 357 LEU A N 1
ATOM 2895 C CA . LEU A 1 357 ? 1.416 9.866 20.094 1.00 91.94 357 LEU A CA 1
ATOM 2896 C C . LEU A 1 357 ? 0.032 9.345 20.512 1.00 91.94 357 LEU A C 1
ATOM 2898 O O . LEU A 1 357 ? -0.131 8.935 21.655 1.00 91.94 357 LEU A O 1
ATOM 2902 N N . PRO A 1 358 ? -0.957 9.308 19.599 1.00 92.31 358 PRO A N 1
ATOM 2903 C CA . PRO A 1 358 ? -2.323 8.974 19.972 1.00 92.31 358 PRO A CA 1
ATOM 2904 C C . PRO A 1 358 ? -2.580 7.461 20.014 1.00 92.31 358 PRO A C 1
ATOM 2906 O O . PRO A 1 358 ? -3.250 6.919 19.128 1.00 92.31 358 PRO A O 1
ATOM 2909 N N . PHE A 1 359 ? -2.006 6.778 21.007 1.00 94.94 359 PHE A N 1
ATOM 2910 C CA . PHE A 1 359 ? -2.295 5.387 21.376 1.00 94.94 359 PHE A CA 1
ATOM 2911 C C . PHE A 1 359 ? -1.763 5.064 22.780 1.00 94.94 359 PHE A C 1
ATOM 2913 O O . PHE A 1 359 ? -0.802 5.679 23.232 1.00 94.94 359 PHE A O 1
ATOM 2920 N N . LEU A 1 360 ? -2.338 4.052 23.434 1.00 95.12 360 LEU A N 1
ATOM 2921 C CA . LEU A 1 360 ? -1.960 3.629 24.784 1.00 95.12 360 LEU A CA 1
ATOM 2922 C C . LEU A 1 360 ? -1.073 2.369 24.739 1.00 95.12 360 LEU A C 1
ATOM 2924 O O . LEU A 1 360 ? -1.570 1.276 24.429 1.00 95.12 360 LEU A O 1
ATOM 2928 N N . PRO A 1 361 ? 0.244 2.474 25.004 1.00 93.94 361 PRO A N 1
ATOM 2929 C CA . PRO A 1 361 ? 1.158 1.335 24.910 1.00 93.94 361 PRO A CA 1
ATOM 2930 C C . PRO A 1 361 ? 0.858 0.226 25.932 1.00 93.94 361 PRO A C 1
ATOM 2932 O O . PRO A 1 361 ? 1.009 -0.951 25.606 1.00 93.94 361 PRO A O 1
ATOM 2935 N N . GLU A 1 362 ? 0.388 0.568 27.132 1.00 94.00 362 GLU A N 1
ATOM 2936 C CA . GLU A 1 362 ? 0.012 -0.366 28.203 1.00 94.00 362 GLU A CA 1
ATOM 2937 C C . GLU A 1 362 ? -1.178 -1.268 27.828 1.00 94.00 362 GLU A C 1
ATOM 2939 O O . GLU A 1 362 ? -1.277 -2.408 28.287 1.00 94.00 362 GLU A O 1
ATOM 2944 N N . TYR A 1 363 ? -2.026 -0.804 26.907 1.00 95.44 363 TYR A N 1
ATOM 2945 C CA . TYR A 1 363 ? -3.115 -1.580 26.312 1.00 95.44 363 TYR A CA 1
ATOM 2946 C C . TYR A 1 363 ? -2.744 -2.118 24.923 1.00 95.44 363 TYR A C 1
ATOM 2948 O O . TYR A 1 363 ? -3.612 -2.413 24.111 1.00 95.44 363 TYR A O 1
ATOM 2956 N N . GLY A 1 364 ? -1.453 -2.255 24.607 1.00 93.81 364 GLY A N 1
ATOM 2957 C CA . GLY A 1 364 ? -0.987 -2.871 23.362 1.00 93.81 364 GLY A CA 1
ATOM 2958 C C . GLY A 1 364 ? -1.161 -2.018 22.099 1.00 93.81 364 GLY A C 1
ATOM 2959 O O . GLY A 1 364 ? -1.027 -2.559 20.996 1.00 93.81 364 GLY A O 1
ATOM 2960 N N . GLY A 1 365 ? -1.422 -0.714 22.244 1.00 95.50 365 GLY A N 1
ATOM 2961 C CA . GLY A 1 365 ? -1.581 0.238 21.145 1.00 95.50 365 GLY A CA 1
ATOM 2962 C C . GLY A 1 365 ? -0.342 0.410 20.255 1.00 95.50 365 GLY A C 1
ATOM 2963 O O . GLY A 1 365 ? 0.743 -0.121 20.511 1.00 95.50 365 GLY A O 1
ATOM 2964 N N . GLY A 1 366 ? -0.522 1.152 19.162 1.00 94.56 366 GLY A N 1
ATOM 2965 C CA . GLY A 1 366 ? 0.529 1.502 18.204 1.00 94.56 366 GLY A CA 1
ATOM 2966 C C . GLY A 1 366 ? 0.781 0.456 17.117 1.00 94.56 366 GLY A C 1
ATOM 2967 O O . GLY A 1 366 ? 1.628 0.678 16.257 1.00 94.56 366 GLY A O 1
ATOM 2968 N N . VAL A 1 367 ? 0.061 -0.669 17.116 1.00 94.75 367 VAL A N 1
ATOM 2969 C CA . VAL A 1 367 ? 0.159 -1.708 16.077 1.00 94.75 367 VAL A CA 1
ATOM 2970 C C . VAL A 1 367 ? -0.779 -1.408 14.905 1.00 94.75 367 VAL A C 1
ATOM 2972 O O . VAL A 1 367 ? -1.928 -1.029 15.115 1.00 94.75 367 VAL A O 1
ATOM 2975 N N . ASN A 1 368 ? -0.306 -1.566 13.668 1.00 94.25 368 ASN A N 1
ATOM 2976 C CA . ASN A 1 368 ? -1.150 -1.533 12.472 1.00 94.25 368 ASN A CA 1
ATOM 2977 C C . ASN A 1 368 ? -2.000 -2.811 12.444 1.00 94.25 368 ASN A C 1
ATOM 2979 O O . ASN A 1 368 ? -1.457 -3.908 12.359 1.00 94.25 368 ASN A O 1
ATOM 2983 N N . LEU A 1 369 ? -3.321 -2.684 12.547 1.00 95.75 369 LEU A N 1
ATOM 2984 C CA . LEU A 1 369 ? -4.231 -3.821 12.603 1.00 95.75 369 LEU A CA 1
ATOM 2985 C C . LEU A 1 369 ? -4.111 -4.670 11.329 1.00 95.75 369 LEU A C 1
ATOM 2987 O O . LEU A 1 369 ? -4.222 -4.150 10.213 1.00 95.75 369 LEU A O 1
ATOM 2991 N N . ALA A 1 370 ? -3.934 -5.983 11.490 1.00 93.69 370 ALA A N 1
ATOM 2992 C CA . ALA A 1 370 ? -3.934 -6.914 10.369 1.00 93.69 370 ALA A CA 1
ATOM 2993 C C . ALA A 1 370 ? -5.274 -6.904 9.622 1.00 93.69 370 ALA A C 1
ATOM 2995 O O . ALA A 1 370 ? -6.344 -6.778 10.216 1.00 93.69 370 ALA A O 1
ATOM 2996 N N . GLN A 1 371 ? -5.218 -7.118 8.311 1.00 93.81 371 GLN A N 1
ATOM 2997 C CA . GLN A 1 371 ? -6.403 -7.394 7.510 1.00 93.81 371 GLN A CA 1
ATOM 2998 C C . GLN A 1 371 ? -6.549 -8.906 7.317 1.00 93.81 371 GLN A C 1
ATOM 3000 O O . GLN A 1 371 ? -5.591 -9.588 6.945 1.00 93.81 371 GLN A O 1
ATOM 3005 N N . VAL A 1 372 ? -7.752 -9.424 7.550 1.00 95.00 372 VAL A N 1
ATOM 3006 C CA . VAL A 1 372 ? -8.120 -10.826 7.309 1.00 95.00 372 VAL A CA 1
ATOM 3007 C C . VAL A 1 372 ? -9.397 -10.888 6.469 1.00 95.00 372 VAL A C 1
ATOM 3009 O O . VAL A 1 372 ? -10.084 -9.880 6.285 1.00 95.00 372 VAL A O 1
ATOM 3012 N N . TYR A 1 373 ? -9.695 -12.061 5.917 1.00 95.25 373 TYR A N 1
ATOM 3013 C CA . TYR A 1 373 ? -10.972 -12.330 5.282 1.00 95.25 373 TYR A CA 1
ATOM 3014 C C . TYR A 1 373 ? -12.026 -12.532 6.358 1.00 95.25 373 TYR A C 1
ATOM 3016 O O . TYR A 1 373 ? -11.780 -13.163 7.389 1.00 95.25 373 TYR A O 1
ATOM 3024 N N . ALA A 1 374 ? -13.206 -11.996 6.103 1.00 95.19 374 ALA A N 1
ATOM 3025 C CA . ALA A 1 374 ? -14.340 -12.111 6.987 1.00 95.19 374 ALA A CA 1
ATOM 3026 C C . ALA A 1 374 ? -15.607 -12.372 6.188 1.00 95.19 374 ALA A C 1
ATOM 3028 O O . ALA A 1 374 ? -15.708 -12.048 5.004 1.00 95.19 374 ALA A O 1
ATOM 3029 N N . ARG A 1 375 ? -16.583 -12.950 6.869 1.00 93.31 375 ARG A N 1
ATOM 3030 C CA . ARG A 1 375 ? -17.905 -13.229 6.341 1.00 93.31 375 ARG A CA 1
ATOM 3031 C C . ARG A 1 375 ? -18.940 -12.606 7.275 1.00 93.31 375 ARG A C 1
ATOM 3033 O O . ARG A 1 375 ? -19.005 -13.025 8.435 1.00 93.31 375 ARG A O 1
ATOM 3040 N N . PRO A 1 376 ? -19.726 -11.624 6.807 1.00 91.56 376 PRO A N 1
ATOM 3041 C CA . PRO A 1 376 ? -20.858 -11.103 7.563 1.00 91.56 376 PRO A CA 1
ATOM 3042 C C . PRO A 1 376 ? -21.840 -12.229 7.901 1.00 91.56 376 PRO A C 1
ATOM 3044 O O . PRO A 1 376 ? -22.144 -13.069 7.053 1.00 91.56 376 PRO A O 1
ATOM 3047 N N . LEU A 1 377 ? -22.309 -12.264 9.145 1.00 88.38 377 LEU A N 1
ATOM 3048 C CA . LEU A 1 377 ? -23.294 -13.239 9.625 1.00 88.38 377 LEU A CA 1
ATOM 3049 C C . LEU A 1 377 ? -24.732 -12.725 9.479 1.00 88.38 377 LEU A C 1
ATOM 3051 O O . LEU A 1 377 ? -25.674 -13.503 9.539 1.00 88.38 377 LEU A O 1
ATOM 3055 N N . ASP A 1 378 ? -24.899 -11.429 9.244 1.00 75.81 378 ASP A N 1
ATOM 3056 C CA . ASP A 1 378 ? -26.153 -10.734 8.949 1.00 75.81 378 ASP A CA 1
ATOM 3057 C C . ASP A 1 378 ? -26.400 -10.538 7.436 1.00 75.81 378 ASP A C 1
ATOM 3059 O O . ASP A 1 378 ? -27.442 -10.021 7.032 1.00 75.81 378 ASP A O 1
ATOM 3063 N N . GLY A 1 379 ? -25.446 -10.949 6.593 1.00 68.38 379 GLY A N 1
ATOM 3064 C CA . GLY A 1 379 ? -25.478 -10.797 5.137 1.00 68.38 379 GLY A CA 1
ATOM 3065 C C . GLY A 1 379 ? -25.742 -12.096 4.359 1.00 68.38 379 GLY A C 1
ATOM 3066 O O . GLY A 1 379 ? -25.958 -13.159 4.943 1.00 68.38 379 GLY A O 1
ATOM 3067 N N . PRO A 1 380 ? -25.714 -12.041 3.011 1.00 63.50 380 PRO A N 1
ATOM 3068 C CA . PRO A 1 380 ? -25.880 -13.213 2.158 1.00 63.50 380 PRO A CA 1
ATOM 3069 C C . PRO A 1 380 ? -24.873 -14.315 2.494 1.00 63.50 380 PRO A C 1
ATOM 3071 O O . PRO A 1 380 ? -23.682 -14.051 2.670 1.00 63.50 380 PRO A O 1
ATOM 3074 N N . ALA A 1 381 ? -25.347 -15.560 2.491 1.00 57.81 381 ALA A N 1
ATOM 3075 C CA . ALA A 1 381 ? -24.619 -16.742 2.934 1.00 57.81 381 ALA A CA 1
ATOM 3076 C C . ALA A 1 381 ? -23.416 -17.159 2.059 1.00 57.81 381 ALA A C 1
ATOM 3078 O O . ALA A 1 381 ? -22.989 -18.298 2.172 1.00 57.81 381 ALA A O 1
ATOM 3079 N N . ASP A 1 382 ? -22.834 -16.290 1.237 1.00 63.22 382 ASP A N 1
ATOM 3080 C CA . ASP A 1 382 ? -21.599 -16.565 0.482 1.00 63.22 382 ASP A CA 1
ATOM 3081 C C . ASP A 1 382 ? -20.672 -15.346 0.349 1.00 63.22 382 ASP A C 1
ATOM 3083 O O . ASP A 1 382 ? -19.602 -15.456 -0.239 1.00 63.22 382 ASP A O 1
ATOM 3087 N N . ALA A 1 383 ? -21.026 -14.192 0.925 1.00 83.62 383 ALA A N 1
ATOM 3088 C CA . ALA A 1 383 ? -20.241 -12.974 0.753 1.00 83.62 383 ALA A CA 1
ATOM 3089 C C . ALA A 1 383 ? -18.985 -12.984 1.643 1.00 83.62 383 ALA A C 1
ATOM 3091 O O . ALA A 1 383 ? -19.061 -12.723 2.846 1.00 83.62 383 ALA A O 1
ATOM 3092 N N . VAL A 1 384 ? -17.817 -13.261 1.055 1.00 91.62 384 VAL A N 1
ATOM 3093 C CA . VAL A 1 384 ? -16.518 -13.049 1.713 1.00 91.62 384 VAL A CA 1
ATOM 3094 C C . VAL A 1 384 ? -16.018 -11.645 1.388 1.00 91.62 384 VAL A C 1
ATOM 3096 O O . VAL A 1 384 ? -16.084 -11.186 0.251 1.00 91.62 384 VAL A O 1
ATOM 3099 N N . THR A 1 385 ? -15.500 -10.949 2.393 1.00 92.69 385 THR A N 1
ATOM 3100 C CA . THR A 1 385 ? -14.973 -9.586 2.276 1.00 92.69 385 THR A CA 1
ATOM 3101 C C . THR A 1 385 ? -13.723 -9.407 3.137 1.00 92.69 385 THR A C 1
ATOM 3103 O O . THR A 1 385 ? -13.272 -10.343 3.800 1.00 92.69 385 THR A O 1
ATOM 3106 N N . PHE A 1 386 ? -13.135 -8.215 3.132 1.00 94.25 386 PHE A N 1
ATOM 3107 C CA . PHE A 1 386 ? -12.018 -7.870 4.003 1.00 94.25 386 PHE A CA 1
ATOM 3108 C C . PHE A 1 386 ? -12.505 -7.237 5.308 1.00 94.25 386 PHE A C 1
ATOM 3110 O O . PHE A 1 386 ? -13.439 -6.436 5.308 1.00 94.25 386 PHE A O 1
ATOM 3117 N N . THR A 1 387 ? -11.821 -7.512 6.421 1.00 96.06 387 THR A N 1
ATOM 3118 C CA . THR A 1 387 ? -12.142 -6.885 7.714 1.00 96.06 387 THR A CA 1
ATOM 3119 C C . THR A 1 387 ? -12.076 -5.363 7.682 1.00 96.06 387 THR A C 1
ATOM 3121 O O . THR A 1 387 ? -12.910 -4.724 8.314 1.00 96.06 387 THR A O 1
ATOM 3124 N N . ASP A 1 388 ? -11.151 -4.768 6.921 1.00 95.69 388 ASP A N 1
ATOM 3125 C CA . ASP A 1 388 ? -11.075 -3.306 6.773 1.00 95.69 388 ASP A CA 1
ATOM 3126 C C . ASP A 1 388 ? -12.391 -2.713 6.231 1.00 95.69 388 ASP A C 1
ATOM 3128 O O . ASP A 1 388 ? -12.816 -1.665 6.711 1.00 95.69 388 ASP A O 1
ATOM 3132 N N . ASP A 1 389 ? -13.062 -3.386 5.286 1.00 93.81 389 ASP A N 1
ATOM 3133 C CA . ASP A 1 389 ? -14.319 -2.899 4.692 1.00 93.81 389 ASP A CA 1
ATOM 3134 C C . ASP A 1 389 ? -15.497 -2.986 5.677 1.00 93.81 389 ASP A C 1
ATOM 3136 O O . ASP A 1 389 ? -16.459 -2.225 5.569 1.00 93.81 389 ASP A O 1
ATOM 3140 N N . LEU A 1 390 ? -15.414 -3.891 6.658 1.00 94.06 390 LEU A N 1
ATOM 3141 C CA . LEU A 1 390 ? -16.389 -4.012 7.743 1.00 94.06 390 LEU A CA 1
ATOM 3142 C C . LEU A 1 390 ? -16.118 -2.990 8.848 1.00 94.06 390 LEU A C 1
ATOM 3144 O O . LEU A 1 390 ? -17.038 -2.321 9.314 1.00 94.06 390 LEU A O 1
ATOM 3148 N N . ILE A 1 391 ? -14.858 -2.852 9.267 1.00 95.25 391 ILE A N 1
ATOM 3149 C CA . ILE A 1 391 ? -14.457 -1.969 10.369 1.00 95.25 391 ILE A CA 1
ATOM 3150 C C . ILE A 1 391 ? -14.603 -0.503 9.954 1.00 95.25 391 ILE A C 1
ATOM 3152 O O . ILE A 1 391 ? -15.149 0.277 10.726 1.00 95.25 391 ILE A O 1
ATOM 3156 N N . PHE A 1 392 ? -14.210 -0.149 8.728 1.00 93.81 392 PHE A N 1
ATOM 3157 C CA . PHE A 1 392 ? -14.191 1.222 8.201 1.00 93.81 392 PHE A CA 1
ATOM 3158 C C . PHE A 1 392 ? -15.172 1.425 7.037 1.00 93.81 392 PHE A C 1
ATOM 3160 O O . PHE A 1 392 ? -14.913 2.206 6.120 1.00 93.81 392 PHE A O 1
ATOM 3167 N N . GLY A 1 393 ? -16.294 0.698 7.043 1.00 89.69 393 GLY A N 1
ATOM 3168 C CA . GLY A 1 393 ? -17.310 0.792 5.995 1.00 89.69 393 GLY A CA 1
ATOM 3169 C C . GLY A 1 393 ? -17.776 2.232 5.744 1.00 89.69 393 GLY A C 1
ATOM 3170 O O . GLY A 1 393 ? -17.834 3.048 6.656 1.00 89.69 393 GLY A O 1
ATOM 3171 N N . ARG A 1 394 ? -18.164 2.551 4.501 1.00 84.50 394 ARG A N 1
ATOM 3172 C CA . ARG A 1 394 ? -18.448 3.931 4.032 1.00 84.50 394 ARG A CA 1
ATOM 3173 C C . ARG A 1 394 ? -19.494 4.708 4.846 1.00 84.50 394 ARG A C 1
ATOM 3175 O O . ARG A 1 394 ? -19.504 5.938 4.816 1.00 84.50 394 ARG A O 1
ATOM 3182 N N . ASN A 1 395 ? -20.387 3.995 5.528 1.00 85.88 395 ASN A N 1
ATOM 3183 C CA . ASN A 1 395 ? -21.446 4.587 6.344 1.00 85.88 395 ASN A CA 1
ATOM 3184 C C . ASN A 1 395 ? -20.958 4.990 7.742 1.00 85.88 395 ASN A C 1
ATOM 3186 O O . ASN A 1 395 ? -21.661 5.717 8.436 1.00 85.88 395 ASN A O 1
ATOM 3190 N N . LYS A 1 396 ? -19.767 4.535 8.142 1.00 88.88 396 LYS A N 1
ATOM 3191 C CA . LYS A 1 396 ? -19.163 4.815 9.438 1.00 88.88 396 LYS A CA 1
ATOM 3192 C C . LYS A 1 396 ? -18.379 6.123 9.389 1.00 88.88 396 LYS A C 1
ATOM 3194 O O . LYS A 1 396 ? -17.691 6.413 8.410 1.00 88.88 396 LYS A O 1
ATOM 3199 N N . LYS A 1 397 ? -18.518 6.944 10.424 1.00 86.81 397 LYS A N 1
ATOM 3200 C CA . LYS A 1 397 ? -18.026 8.330 10.476 1.00 86.81 397 LYS A CA 1
ATOM 3201 C C . LYS A 1 397 ? -17.211 8.631 11.730 1.00 86.81 397 LYS A C 1
ATOM 3203 O O . LYS A 1 397 ? -16.635 9.725 11.806 1.00 86.81 397 LYS A O 1
ATOM 3208 N N . GLY A 1 398 ? -17.166 7.709 12.691 1.00 89.25 398 GLY A N 1
ATOM 3209 C CA . GLY A 1 398 ? -16.264 7.767 13.834 1.00 89.25 398 GLY A CA 1
ATOM 3210 C C . GLY A 1 398 ? -14.805 7.737 13.379 1.00 89.25 398 GLY A C 1
ATOM 3211 O O . GLY A 1 398 ? -14.430 6.972 12.488 1.00 89.25 398 GLY A O 1
ATOM 3212 N N . ILE A 1 399 ? -13.980 8.587 13.989 1.00 90.69 399 ILE A N 1
ATOM 3213 C CA . ILE A 1 399 ? -12.527 8.641 13.754 1.00 90.69 399 ILE A CA 1
ATOM 3214 C C . ILE A 1 399 ? -11.838 7.385 14.308 1.00 90.69 399 ILE A C 1
ATOM 3216 O O . ILE A 1 399 ? -10.807 6.955 13.783 1.00 90.69 399 ILE A O 1
ATOM 3220 N N . VAL A 1 400 ? -12.419 6.795 15.352 1.00 93.94 400 VAL A N 1
ATOM 3221 C CA . VAL A 1 400 ? -11.988 5.558 15.993 1.00 93.94 400 VAL A CA 1
ATOM 3222 C C . VAL A 1 400 ? -13.156 4.577 15.987 1.00 93.94 400 VAL A C 1
ATOM 3224 O O . VAL A 1 400 ? -14.276 4.906 16.368 1.00 93.94 400 VAL A O 1
ATOM 3227 N N . GLN A 1 401 ? -12.885 3.367 15.520 1.00 94.56 401 GLN A N 1
ATOM 3228 C CA . GLN A 1 401 ? -13.843 2.284 15.376 1.00 94.56 401 GLN A CA 1
ATOM 3229 C C . GLN A 1 401 ? -13.648 1.269 16.500 1.00 94.56 401 GLN A C 1
ATOM 3231 O O . GLN A 1 401 ? -12.515 0.918 16.835 1.00 94.56 401 GLN A O 1
ATOM 3236 N N . LEU A 1 402 ? -14.756 0.798 17.072 1.00 94.81 402 LEU A N 1
ATOM 3237 C CA . LEU A 1 402 ? -14.754 -0.272 18.063 1.00 94.81 402 LEU A CA 1
ATOM 3238 C C . LEU A 1 402 ? -14.854 -1.624 17.347 1.00 94.81 402 LEU A C 1
ATOM 3240 O O . LEU A 1 402 ? -15.877 -1.946 16.740 1.00 94.81 402 LEU A O 1
ATOM 3244 N N . LEU A 1 403 ? -13.782 -2.408 17.421 1.00 96.44 403 LEU A N 1
ATOM 3245 C CA . LEU A 1 403 ? -13.735 -3.804 17.001 1.00 96.44 403 LEU A CA 1
ATOM 3246 C C . LEU A 1 403 ? -13.824 -4.695 18.241 1.00 96.44 403 LEU A C 1
ATOM 3248 O O . LEU A 1 403 ? -12.988 -4.609 19.135 1.00 96.44 403 LEU A O 1
ATOM 3252 N N . ILE A 1 404 ? -14.812 -5.575 18.278 1.00 95.62 404 ILE A N 1
ATOM 3253 C CA . ILE A 1 404 ? -15.030 -6.525 19.365 1.00 95.62 404 ILE A CA 1
ATOM 3254 C C . ILE A 1 404 ? -14.685 -7.920 18.854 1.00 95.62 404 ILE A C 1
ATOM 3256 O O . ILE A 1 404 ? -15.214 -8.360 17.836 1.00 95.62 404 ILE A O 1
ATOM 3260 N N . ILE A 1 405 ? -13.791 -8.614 19.544 1.00 96.88 405 ILE A N 1
ATOM 3261 C CA . ILE A 1 405 ? -13.295 -9.932 19.159 1.00 96.88 405 ILE A CA 1
ATOM 3262 C C . ILE A 1 405 ? -13.820 -10.959 20.155 1.00 96.88 405 ILE A C 1
ATOM 3264 O O . ILE A 1 405 ? -13.618 -10.830 21.360 1.00 96.88 405 ILE A O 1
ATOM 3268 N N . VAL A 1 406 ? -14.475 -11.996 19.643 1.00 95.50 406 VAL A N 1
ATOM 3269 C CA . VAL A 1 406 ? -14.964 -13.128 20.441 1.00 95.50 406 VAL A CA 1
ATOM 3270 C C . VAL A 1 406 ? -14.519 -14.441 19.811 1.00 95.50 406 VAL A C 1
ATOM 3272 O O . VAL A 1 406 ? -14.324 -14.514 18.601 1.00 95.50 406 VAL A O 1
ATOM 3275 N N . ASP A 1 407 ? -14.351 -15.493 20.607 1.00 95.00 407 ASP A N 1
ATOM 3276 C CA . ASP A 1 407 ? -13.915 -16.795 20.092 1.00 95.00 407 ASP A CA 1
ATOM 3277 C C . ASP A 1 407 ? -15.077 -17.620 19.537 1.00 95.00 407 ASP A C 1
ATOM 3279 O O . ASP A 1 407 ? -14.867 -18.425 18.638 1.00 95.00 407 ASP A O 1
ATOM 3283 N N . LYS A 1 408 ? -16.298 -17.431 20.053 1.00 92.94 408 LYS A N 1
ATOM 3284 C CA . LYS A 1 408 ? -17.492 -18.192 19.654 1.00 92.94 408 LYS A CA 1
ATOM 3285 C C . LYS A 1 408 ? -18.698 -17.287 19.450 1.00 92.94 408 LYS A C 1
ATOM 3287 O O . LYS A 1 408 ? -18.858 -16.289 20.149 1.00 92.94 408 LYS A O 1
ATOM 3292 N N . ALA A 1 409 ? -19.605 -17.691 18.562 1.00 89.94 409 ALA A N 1
ATOM 3293 C CA . ALA A 1 409 ? -20.843 -16.955 18.300 1.00 89.94 409 ALA A CA 1
ATOM 3294 C C . ALA A 1 409 ? -21.728 -16.799 19.553 1.00 89.94 409 ALA A C 1
ATOM 3296 O O . ALA A 1 409 ? -22.310 -15.740 19.767 1.00 89.94 409 ALA A O 1
ATOM 3297 N N . SER A 1 410 ? -21.721 -17.785 20.459 1.00 90.69 410 SER A N 1
ATOM 3298 C CA . SER A 1 410 ? -22.452 -17.725 21.734 1.00 90.69 410 SER A CA 1
ATOM 3299 C C . SER A 1 410 ? -22.019 -16.578 22.658 1.00 90.69 410 SER A C 1
ATOM 3301 O O . SER A 1 410 ? -22.740 -16.235 23.588 1.00 90.69 410 SER A O 1
ATOM 3303 N N . GLN A 1 411 ? -20.835 -15.996 22.441 1.00 92.19 411 GLN A N 1
ATOM 3304 C CA . GLN A 1 411 ? -20.321 -14.870 23.226 1.00 92.19 411 GLN A CA 1
ATOM 3305 C C . GLN A 1 411 ? -20.759 -13.511 22.666 1.00 92.19 411 GLN A C 1
ATOM 3307 O O . GLN A 1 411 ? -20.533 -12.495 23.320 1.00 92.19 411 GLN A O 1
ATOM 3312 N N . VAL A 1 412 ? -21.371 -13.472 21.476 1.00 90.12 412 VAL A N 1
ATOM 3313 C CA . VAL A 1 412 ? -21.770 -12.223 20.817 1.00 90.12 412 VAL A CA 1
ATOM 3314 C C . VAL A 1 412 ? -22.762 -11.442 21.674 1.00 90.12 412 VAL A C 1
ATOM 3316 O O . VAL A 1 412 ? -22.515 -10.270 21.929 1.00 90.12 412 VAL A O 1
ATOM 3319 N N . GLY A 1 413 ? -23.828 -12.080 22.170 1.00 88.06 413 GLY A N 1
ATOM 3320 C CA . GLY A 1 413 ? -24.838 -11.401 22.995 1.00 88.06 413 GLY A CA 1
ATOM 3321 C C . GLY A 1 413 ? -24.234 -10.747 24.240 1.00 88.06 413 GLY A C 1
ATOM 3322 O O . GLY A 1 413 ? -24.403 -9.552 24.452 1.00 88.06 413 GLY A O 1
ATOM 3323 N N . ILE A 1 414 ? -23.418 -11.504 24.980 1.00 89.25 414 ILE A N 1
ATOM 3324 C CA . ILE A 1 414 ? -22.715 -11.015 26.176 1.00 89.25 414 ILE A CA 1
ATOM 3325 C C . ILE A 1 414 ? -21.790 -9.839 25.829 1.00 89.25 414 ILE A C 1
ATOM 3327 O O . ILE A 1 414 ? -21.761 -8.838 26.534 1.00 89.25 414 ILE A O 1
ATOM 3331 N N . ALA A 1 415 ? -21.033 -9.928 24.731 1.00 90.06 415 ALA A N 1
ATOM 3332 C CA . ALA A 1 415 ? -20.130 -8.854 24.322 1.00 90.06 415 ALA A CA 1
ATOM 3333 C C . ALA A 1 415 ? -20.876 -7.584 23.874 1.00 90.06 415 ALA A C 1
ATOM 3335 O O . ALA A 1 415 ? -20.368 -6.482 24.065 1.00 90.06 415 ALA A O 1
ATOM 3336 N N . VAL A 1 416 ? -22.071 -7.731 23.292 1.00 87.00 416 VAL A N 1
ATOM 3337 C CA . VAL A 1 416 ? -22.951 -6.606 22.953 1.00 87.00 416 VAL A CA 1
ATOM 3338 C C . VAL A 1 416 ? -23.466 -5.921 24.214 1.00 87.00 416 VAL A C 1
ATOM 3340 O O . VAL A 1 416 ? -23.374 -4.702 24.295 1.00 87.00 416 VAL A O 1
ATOM 3343 N N . GLU A 1 417 ? -23.962 -6.680 25.191 1.00 87.25 417 GLU A N 1
ATOM 3344 C CA . GLU A 1 417 ? -24.441 -6.142 26.474 1.00 87.25 417 GLU A CA 1
ATOM 3345 C C . GLU A 1 417 ? -23.315 -5.453 27.260 1.00 87.25 417 GLU A C 1
ATOM 3347 O O . GLU A 1 417 ? -23.499 -4.374 27.819 1.00 87.25 417 GLU A O 1
ATOM 3352 N N . GLU A 1 418 ? -22.116 -6.041 27.272 1.00 87.25 418 GLU A N 1
ATOM 3353 C CA . GLU A 1 418 ? -20.959 -5.455 27.953 1.00 87.25 418 GLU A CA 1
ATOM 3354 C C . GLU A 1 418 ? -20.498 -4.136 27.315 1.00 87.25 418 GLU A C 1
ATOM 3356 O O . GLU A 1 418 ? -20.052 -3.247 28.041 1.00 87.25 418 GLU A O 1
ATOM 3361 N N . ALA A 1 419 ? -20.589 -4.011 25.987 1.00 84.31 419 ALA A N 1
ATOM 3362 C CA . ALA A 1 419 ? -20.165 -2.823 25.244 1.00 84.31 419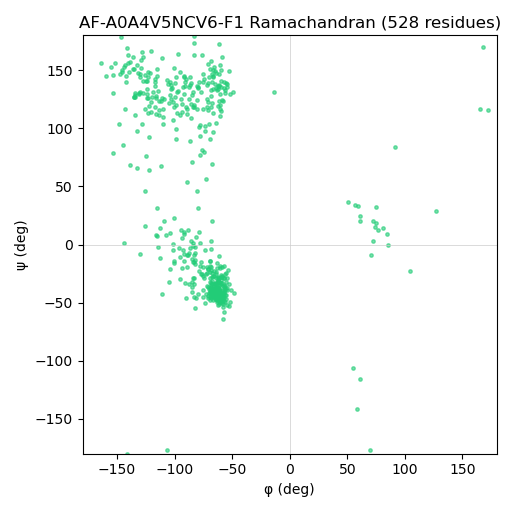 ALA A CA 1
ATOM 3363 C C . ALA A 1 419 ? -21.288 -1.794 25.019 1.00 84.31 419 ALA A C 1
ATOM 3365 O O . ALA A 1 419 ? -21.012 -0.697 24.539 1.00 84.31 419 ALA A O 1
ATOM 3366 N N . GLU A 1 420 ? -22.537 -2.111 25.351 1.00 80.12 420 GLU A N 1
ATOM 3367 C CA . GLU A 1 420 ? -23.667 -1.182 25.281 1.00 80.12 420 GLU A CA 1
ATOM 3368 C C . GLU A 1 420 ? -23.473 0.021 26.218 1.00 80.12 420 GLU A C 1
ATOM 3370 O O . GLU A 1 420 ? -23.024 -0.129 27.358 1.00 80.12 420 GLU A O 1
ATOM 3375 N N . GLY A 1 421 ? -23.777 1.231 25.732 1.00 75.50 421 GLY A N 1
ATOM 3376 C CA . GLY A 1 421 ? -23.645 2.478 26.498 1.00 75.50 421 GLY A CA 1
ATOM 3377 C C . GLY A 1 421 ? -22.205 2.932 26.781 1.00 75.50 421 GLY A C 1
ATOM 3378 O O . GLY A 1 421 ? -21.985 4.060 27.215 1.00 75.50 421 GLY A O 1
ATOM 3379 N N . VAL A 1 422 ? -21.196 2.103 26.496 1.00 68.88 422 VAL A N 1
ATOM 3380 C CA . VAL A 1 422 ? -19.775 2.454 26.659 1.00 68.88 422 VAL A CA 1
ATOM 3381 C C . VAL A 1 422 ? -19.313 3.509 25.622 1.00 68.88 422 VAL A C 1
ATOM 3383 O O . VAL A 1 422 ? -18.574 4.426 25.989 1.00 68.88 422 VAL A O 1
ATOM 3386 N N . PRO A 1 423 ? -19.762 3.473 24.346 1.00 60.09 423 PRO A N 1
ATOM 3387 C CA . PRO A 1 423 ? -19.383 4.462 23.332 1.00 60.09 423 PRO A CA 1
ATOM 3388 C C . PRO A 1 423 ? -20.192 5.767 23.331 1.00 60.09 423 PRO A C 1
ATOM 3390 O O . PRO A 1 423 ? -19.746 6.728 22.703 1.00 60.09 423 PRO A O 1
ATOM 3393 N N . GLU A 1 424 ? -21.354 5.841 23.997 1.00 57.38 424 GLU A N 1
ATOM 3394 C CA . GLU A 1 424 ? -22.220 7.043 23.994 1.00 57.38 424 GLU A CA 1
ATOM 3395 C C . GLU A 1 424 ? -21.534 8.294 24.589 1.00 57.38 424 GLU A C 1
ATOM 3397 O O . GLU A 1 424 ? -22.012 9.416 24.432 1.00 57.38 424 GLU A O 1
ATOM 3402 N N . LEU A 1 425 ? -20.366 8.129 25.215 1.00 53.34 425 LEU A N 1
ATOM 3403 C CA . LEU A 1 425 ? -19.677 9.158 25.991 1.00 53.34 425 LEU A CA 1
ATOM 3404 C C . LEU A 1 425 ? -18.645 10.003 25.211 1.00 53.34 425 LEU A C 1
ATOM 3406 O O . LEU A 1 425 ? -18.116 10.957 25.781 1.00 53.34 425 LEU A O 1
ATOM 3410 N N . PHE A 1 426 ? -18.357 9.723 23.927 1.00 68.12 426 PHE A N 1
ATOM 3411 C CA . PHE A 1 426 ? -17.215 10.360 23.222 1.00 68.12 426 PHE A CA 1
ATOM 3412 C C . PHE A 1 426 ? -17.547 11.073 21.897 1.00 68.12 426 PHE A C 1
ATOM 3414 O O . PHE A 1 426 ? -16.644 11.424 21.128 1.00 68.12 426 PHE A O 1
ATOM 3421 N N . GLY A 1 427 ? -18.831 11.348 21.644 1.00 69.06 427 GLY A N 1
ATOM 3422 C CA . GLY A 1 427 ? -19.298 12.244 20.577 1.00 69.06 427 GLY A CA 1
ATOM 3423 C C . GLY A 1 427 ? -18.911 11.802 19.159 1.00 69.06 427 GLY A C 1
ATOM 3424 O O . GLY A 1 427 ? -19.367 10.777 18.662 1.00 69.06 427 GLY A O 1
ATOM 3425 N N . ASP A 1 428 ? -18.085 12.600 18.476 1.00 76.69 428 ASP A N 1
ATOM 3426 C CA . ASP A 1 428 ? -17.701 12.379 17.071 1.00 76.69 428 ASP A CA 1
ATOM 3427 C C . ASP A 1 428 ? -16.549 11.376 16.877 1.00 76.69 428 ASP A C 1
ATOM 3429 O O . ASP A 1 428 ? -16.222 11.028 15.735 1.00 76.69 428 ASP A O 1
ATOM 3433 N N . LEU A 1 429 ? -15.897 10.955 17.966 1.00 87.31 429 LEU A N 1
ATOM 3434 C CA . LEU A 1 429 ? -14.698 10.116 17.924 1.00 87.31 429 LEU A CA 1
ATOM 3435 C C . LEU A 1 429 ? -15.038 8.637 17.747 1.00 87.31 429 LEU A C 1
ATOM 3437 O O . LEU A 1 429 ? -14.550 8.025 16.800 1.00 87.31 429 LEU A O 1
ATOM 3441 N N . VAL A 1 430 ? -15.889 8.098 18.621 1.00 89.06 430 VAL A N 1
ATOM 3442 C CA . VAL A 1 430 ? -16.406 6.723 18.582 1.00 89.06 430 VAL A CA 1
ATOM 3443 C C . VAL A 1 430 ? -17.926 6.810 18.573 1.00 89.06 430 VAL A C 1
ATOM 3445 O O . VAL A 1 430 ? -18.497 7.576 19.343 1.00 89.06 430 VAL A O 1
ATOM 3448 N N . ARG A 1 431 ? -18.587 6.046 17.700 1.00 87.06 431 ARG A N 1
ATOM 3449 C CA . ARG A 1 431 ? -20.047 6.061 17.554 1.00 87.06 431 ARG A CA 1
ATOM 3450 C C . ARG A 1 431 ? -20.621 4.705 17.929 1.00 87.06 431 ARG A C 1
ATOM 3452 O O . ARG A 1 431 ? -20.198 3.688 17.385 1.00 87.06 431 ARG A O 1
ATOM 3459 N N . GLU A 1 432 ? -21.599 4.698 18.831 1.00 79.44 432 GLU A N 1
ATOM 3460 C CA . GLU A 1 432 ? -22.175 3.466 19.383 1.00 79.44 432 GLU A CA 1
ATOM 3461 C C . GLU A 1 432 ? -22.738 2.548 18.297 1.00 79.44 432 GLU A C 1
ATOM 3463 O O . GLU A 1 432 ? -22.492 1.352 18.322 1.00 79.44 432 GLU A O 1
ATOM 3468 N N . GLY A 1 433 ? -23.405 3.094 17.281 1.00 83.62 433 GLY A N 1
ATOM 3469 C CA . GLY A 1 433 ? -23.968 2.323 16.171 1.00 83.62 433 GLY A CA 1
ATOM 3470 C C . GLY A 1 433 ? -22.971 1.882 15.097 1.00 83.62 433 GLY A C 1
ATOM 3471 O O . GLY A 1 433 ? -23.414 1.465 14.037 1.00 83.62 433 GLY A O 1
ATOM 3472 N N . GLU A 1 434 ? -21.659 2.020 15.307 1.00 89.38 434 GLU A N 1
ATOM 3473 C CA . GLU A 1 434 ? -20.641 1.706 14.292 1.00 89.38 434 GLU A CA 1
ATOM 3474 C C . GLU A 1 434 ? -19.722 0.541 14.686 1.00 89.38 434 GLU A C 1
ATOM 3476 O O . GLU A 1 434 ? -18.765 0.253 13.969 1.00 89.38 434 GLU A O 1
ATOM 3481 N N . ALA A 1 435 ? -19.985 -0.163 15.789 1.00 91.75 435 ALA A N 1
ATOM 3482 C CA . ALA A 1 435 ? -19.135 -1.274 16.211 1.00 91.75 435 ALA A CA 1
ATOM 3483 C C . ALA A 1 435 ? -19.144 -2.448 15.208 1.00 91.75 435 ALA A C 1
ATOM 3485 O O . ALA A 1 435 ? -20.147 -2.743 14.548 1.00 91.75 435 ALA A O 1
ATOM 3486 N N . THR A 1 436 ? -18.007 -3.139 15.112 1.00 94.44 436 THR A N 1
ATOM 3487 C CA . THR A 1 436 ? -17.867 -4.399 14.368 1.00 94.44 436 THR A CA 1
ATOM 3488 C C . THR A 1 436 ? -17.513 -5.520 15.332 1.00 94.44 436 THR A C 1
ATOM 3490 O O . THR A 1 436 ? -16.520 -5.424 16.044 1.00 94.44 436 THR A O 1
ATOM 3493 N N . LEU A 1 437 ? -18.281 -6.605 15.318 1.00 94.62 437 LEU A N 1
ATOM 3494 C CA . LEU A 1 437 ? -17.971 -7.847 16.017 1.00 94.62 437 LEU A CA 1
ATOM 3495 C C . LEU A 1 437 ? -17.340 -8.839 15.048 1.00 94.62 437 LEU A C 1
ATOM 3497 O O . LEU A 1 437 ? -17.880 -9.086 13.969 1.00 94.62 437 LEU A O 1
ATOM 3501 N N . LEU A 1 438 ? -16.222 -9.429 15.458 1.00 96.25 438 LEU A N 1
ATOM 3502 C CA . LEU A 1 438 ? -15.516 -10.468 14.727 1.00 96.25 438 LEU A CA 1
ATOM 3503 C C . LEU A 1 438 ? -15.430 -11.743 15.571 1.00 96.25 438 LEU A C 1
ATOM 3505 O O . LEU A 1 438 ? -14.755 -11.783 16.600 1.00 96.25 438 LEU A O 1
ATOM 3509 N N . VAL A 1 439 ? -16.094 -12.797 15.105 1.00 95.75 439 VAL A N 1
ATOM 3510 C CA . VAL A 1 439 ? -16.037 -14.137 15.693 1.00 95.75 439 VAL A CA 1
ATOM 3511 C C . VAL A 1 439 ? -14.837 -14.895 15.114 1.00 95.75 439 VAL A C 1
ATOM 3513 O O . VAL A 1 439 ? -14.763 -15.120 13.905 1.00 95.75 439 VAL A O 1
ATOM 3516 N N . ASN A 1 440 ? -13.908 -15.329 15.964 1.00 95.62 440 ASN A N 1
ATOM 3517 C CA . ASN A 1 440 ? -12.706 -16.099 15.609 1.00 95.62 440 ASN A CA 1
ATOM 3518 C C . ASN A 1 440 ? -12.973 -17.602 15.387 1.00 95.62 440 ASN A C 1
ATOM 3520 O O . ASN A 1 440 ? -12.092 -18.441 15.598 1.00 95.62 440 ASN A O 1
ATOM 3524 N N . ASP A 1 441 ? -14.169 -17.936 14.911 1.00 94.69 441 ASP A N 1
ATOM 3525 C CA . ASP A 1 441 ? -14.599 -19.294 14.596 1.00 94.69 441 ASP A CA 1
ATOM 3526 C C . ASP A 1 441 ? -15.031 -19.378 13.131 1.00 94.69 441 ASP A C 1
ATOM 3528 O O . ASP A 1 441 ? -15.976 -18.712 12.707 1.00 94.69 441 ASP A O 1
ATOM 3532 N N . LEU A 1 442 ? -14.346 -20.223 12.357 1.00 94.62 442 LEU A N 1
ATOM 3533 C CA . LEU A 1 442 ? -14.671 -20.483 10.953 1.00 94.62 442 LEU A CA 1
ATOM 3534 C C . LEU A 1 442 ? -16.035 -21.170 10.785 1.00 94.62 442 LEU A C 1
ATOM 3536 O O . LEU A 1 442 ? -16.627 -21.080 9.711 1.00 94.62 442 LEU A O 1
ATOM 3540 N N . ALA A 1 443 ? -16.532 -21.850 11.821 1.00 92.12 443 ALA A N 1
ATOM 3541 C CA . ALA A 1 443 ? -17.791 -22.584 11.790 1.00 92.12 443 ALA A CA 1
ATOM 3542 C C . ALA A 1 443 ? -19.012 -21.739 12.191 1.00 92.12 443 ALA A C 1
ATOM 3544 O O . ALA A 1 443 ? -20.135 -22.207 12.016 1.00 92.12 443 ALA A O 1
ATOM 3545 N N . ALA A 1 444 ? -18.825 -20.512 12.695 1.00 90.56 444 ALA A N 1
ATOM 3546 C CA . ALA A 1 444 ? -19.934 -19.684 13.166 1.00 90.56 444 ALA A CA 1
ATOM 3547 C C . ALA A 1 444 ? -20.947 -19.363 12.048 1.00 90.56 444 ALA A C 1
ATOM 3549 O O . ALA A 1 444 ? -20.571 -19.031 10.914 1.00 90.56 444 ALA A O 1
ATOM 3550 N N . THR A 1 445 ? -22.238 -19.440 12.384 1.00 86.56 445 THR A N 1
ATOM 3551 C CA . THR A 1 445 ? -23.353 -19.202 11.460 1.00 86.56 445 THR A CA 1
ATOM 3552 C C . THR A 1 445 ? -24.260 -18.064 11.926 1.00 86.56 445 THR A C 1
ATOM 3554 O O . THR A 1 445 ? -24.185 -17.602 13.062 1.00 86.56 445 THR A O 1
ATOM 3557 N N . SER A 1 446 ? -25.134 -17.596 11.032 1.00 80.62 446 SER A N 1
ATOM 3558 C CA . SER A 1 446 ? -26.111 -16.540 11.323 1.00 80.62 446 SER A CA 1
ATOM 3559 C C . SER A 1 446 ? -27.120 -16.936 12.404 1.00 80.62 446 SER A C 1
ATOM 3561 O O . SER A 1 446 ? -27.579 -16.082 13.152 1.00 80.62 446 SER A O 1
ATOM 3563 N N . ASN A 1 447 ? -27.458 -18.226 12.504 1.00 77.06 447 ASN A N 1
ATOM 3564 C CA . ASN A 1 447 ? -28.424 -18.734 13.483 1.00 77.06 447 ASN A CA 1
ATOM 3565 C C . ASN A 1 447 ? -27.904 -18.638 14.922 1.00 77.06 447 ASN A C 1
ATOM 3567 O O . ASN A 1 447 ? -28.696 -18.624 15.859 1.00 77.06 447 ASN A O 1
ATOM 3571 N N . ASP A 1 448 ? -26.584 -18.557 15.086 1.00 72.31 448 ASP A N 1
ATOM 3572 C CA . ASP A 1 448 ? -25.923 -18.504 16.387 1.00 72.31 448 ASP A CA 1
ATOM 3573 C C . ASP A 1 448 ? -25.876 -17.079 16.966 1.00 72.31 448 ASP A C 1
ATOM 3575 O O . ASP A 1 448 ? -25.333 -16.868 18.052 1.00 72.31 448 ASP A O 1
ATOM 3579 N N . VAL A 1 449 ? -26.394 -16.086 16.233 1.00 77.06 449 VAL A N 1
ATOM 3580 C CA . VAL A 1 449 ? -26.242 -14.666 16.550 1.00 77.06 449 VAL A CA 1
ATOM 3581 C C . VAL A 1 449 ? -27.587 -13.945 16.510 1.00 77.06 449 VAL A C 1
ATOM 3583 O O . VAL A 1 449 ? -28.313 -13.977 15.519 1.00 77.06 449 VAL A O 1
ATOM 3586 N N . HIS A 1 450 ? -27.883 -13.195 17.570 1.00 69.06 450 HIS A N 1
ATOM 3587 C CA . HIS A 1 450 ? -28.970 -12.221 17.585 1.00 69.06 450 HIS A CA 1
ATOM 3588 C C . HIS A 1 450 ? -28.396 -10.826 17.311 1.00 69.06 450 HIS A C 1
ATOM 3590 O O . HIS A 1 450 ? -27.597 -10.305 18.086 1.00 69.06 450 HIS A O 1
ATOM 3596 N N . GLY A 1 451 ? -28.745 -10.249 16.159 1.00 59.94 451 GLY A N 1
ATOM 3597 C CA . GLY A 1 451 ? -28.206 -8.966 15.711 1.00 59.94 451 GLY A CA 1
ATOM 3598 C C . GLY A 1 451 ? -28.781 -7.769 16.473 1.00 59.94 451 GLY A C 1
ATOM 3599 O O . GLY A 1 451 ? -29.978 -7.712 16.756 1.00 59.94 451 GLY A O 1
ATOM 3600 N N . ARG A 1 452 ? -27.932 -6.773 16.741 1.00 68.00 452 ARG A N 1
ATOM 3601 C CA . ARG A 1 452 ? -28.324 -5.441 17.220 1.00 68.00 452 ARG A CA 1
ATOM 3602 C C . ARG A 1 452 ? -28.333 -4.458 16.053 1.00 68.00 452 ARG A C 1
ATOM 3604 O O . ARG A 1 452 ? -27.445 -4.480 15.205 1.00 68.00 452 ARG A O 1
ATOM 3611 N N . ARG A 1 453 ? -29.330 -3.573 16.002 1.00 65.81 453 ARG A N 1
ATOM 3612 C CA . ARG A 1 453 ? -29.488 -2.615 14.898 1.00 65.81 453 ARG A CA 1
ATOM 3613 C C . ARG A 1 453 ? -28.283 -1.663 14.832 1.00 65.81 453 ARG A C 1
ATOM 3615 O O . ARG A 1 453 ? -28.044 -0.915 15.770 1.00 65.81 453 ARG A O 1
ATOM 3622 N N . GLY A 1 454 ? -27.561 -1.681 13.710 1.00 74.69 454 GLY A N 1
ATOM 3623 C CA . GLY A 1 454 ? -26.429 -0.788 13.423 1.00 74.69 454 GLY A CA 1
ATOM 3624 C C . GLY A 1 454 ? -25.050 -1.441 13.552 1.00 74.69 454 GLY A C 1
ATOM 3625 O O . GLY A 1 454 ? -24.116 -0.999 12.893 1.00 74.69 454 GLY A O 1
ATOM 3626 N N . TRP A 1 455 ? -24.919 -2.522 14.321 1.00 87.50 455 TRP A N 1
ATOM 3627 C CA . TRP A 1 455 ? -23.639 -3.213 14.490 1.00 87.50 455 TRP A CA 1
ATOM 3628 C C . TRP A 1 455 ? -23.439 -4.236 13.382 1.00 87.50 455 TRP A C 1
ATOM 3630 O O . TRP A 1 455 ? -24.386 -4.898 12.967 1.00 87.50 455 TRP A O 1
ATOM 3640 N N . ILE A 1 456 ? -22.196 -4.388 12.933 1.00 90.75 456 ILE A N 1
ATOM 3641 C CA . ILE A 1 456 ? -21.836 -5.429 11.968 1.00 90.75 456 ILE A CA 1
ATOM 3642 C C . ILE A 1 456 ? -21.340 -6.635 12.750 1.00 90.75 456 ILE A C 1
ATOM 3644 O O . ILE A 1 456 ? -20.382 -6.503 13.509 1.00 90.75 456 ILE A O 1
ATOM 3648 N N . VAL A 1 457 ? -21.929 -7.809 12.531 1.00 92.62 457 VAL A N 1
ATOM 3649 C CA . VAL A 1 457 ? -21.409 -9.065 13.087 1.00 92.62 457 VAL A CA 1
ATOM 3650 C C . VAL A 1 457 ? -20.885 -9.937 11.960 1.00 92.62 457 VAL A C 1
ATOM 3652 O O . VAL A 1 457 ? -21.604 -10.273 11.024 1.00 92.62 457 VAL A O 1
ATOM 3655 N N . ALA A 1 458 ? -19.620 -10.323 12.052 1.00 94.50 458 ALA A N 1
ATOM 3656 C CA . ALA A 1 458 ? -18.959 -11.175 11.080 1.00 94.50 458 ALA A CA 1
ATOM 3657 C C . ALA A 1 458 ? -18.133 -12.251 11.780 1.00 94.50 458 ALA A C 1
ATOM 3659 O O . ALA A 1 458 ? -17.757 -12.112 12.941 1.00 94.50 458 ALA A O 1
ATOM 3660 N N . ARG A 1 459 ? -17.796 -13.311 11.052 1.00 95.38 459 ARG A N 1
ATOM 3661 C CA . ARG A 1 459 ? -16.754 -14.256 11.457 1.00 95.38 459 ARG A CA 1
ATOM 3662 C C . ARG A 1 459 ? -15.538 -14.150 10.556 1.00 95.38 459 ARG A C 1
ATOM 3664 O O . ARG A 1 459 ? -15.642 -13.672 9.426 1.00 95.38 459 ARG A O 1
ATOM 3671 N N . VAL A 1 460 ? -14.402 -14.645 11.025 1.00 96.69 460 VAL A N 1
ATOM 3672 C CA . VAL A 1 460 ? -13.244 -14.883 10.156 1.00 96.69 460 VAL A CA 1
ATOM 3673 C C . VAL A 1 460 ? -13.598 -15.881 9.044 1.00 96.69 460 VAL A C 1
ATOM 3675 O O . VAL A 1 460 ? -14.454 -16.755 9.211 1.00 96.69 460 VAL A O 1
ATOM 3678 N N . ALA A 1 461 ? -12.949 -15.743 7.892 1.00 95.19 461 ALA A N 1
ATOM 3679 C CA . ALA A 1 461 ? -13.097 -16.641 6.751 1.00 95.19 461 ALA A CA 1
ATOM 3680 C C . ALA A 1 461 ? -11.748 -17.259 6.372 1.00 95.19 461 ALA A C 1
ATOM 3682 O O . ALA A 1 461 ? -10.693 -16.649 6.530 1.00 95.19 461 ALA A O 1
ATOM 3683 N N . SER A 1 462 ? -11.783 -18.490 5.875 1.00 93.81 462 SER A N 1
ATOM 3684 C CA . SER A 1 462 ? -10.611 -19.230 5.412 1.00 93.81 462 SER A CA 1
ATOM 3685 C C . SER A 1 462 ? -10.123 -18.742 4.042 1.00 93.81 462 SER A C 1
ATOM 3687 O O . SER A 1 462 ? -10.847 -18.096 3.282 1.00 93.81 462 SER A O 1
ATOM 3689 N N . GLY A 1 463 ? -8.883 -19.099 3.692 1.00 91.31 463 GLY A N 1
ATOM 3690 C CA . GLY A 1 463 ? -8.338 -18.827 2.357 1.00 91.31 463 GLY A CA 1
ATOM 3691 C C . GLY A 1 463 ? -9.116 -19.542 1.248 1.00 91.31 463 GLY A C 1
ATOM 3692 O O . GLY A 1 463 ? -9.280 -18.984 0.167 1.00 91.31 463 GLY A O 1
ATOM 3693 N N . ASP A 1 464 ? -9.657 -20.728 1.538 1.00 90.94 464 ASP A N 1
ATOM 3694 C CA . ASP A 1 464 ? -10.469 -21.504 0.594 1.00 90.94 464 ASP A CA 1
ATOM 3695 C C . ASP A 1 464 ? -11.837 -20.863 0.348 1.00 90.94 464 ASP A C 1
ATOM 3697 O O . ASP A 1 464 ? -12.339 -20.889 -0.774 1.00 90.94 464 ASP A O 1
ATOM 3701 N N . GLU A 1 465 ? -12.448 -20.274 1.379 1.00 92.19 465 GLU A N 1
ATOM 3702 C CA . GLU A 1 465 ? -13.665 -19.474 1.219 1.00 92.19 465 GLU A CA 1
ATOM 3703 C C . GLU A 1 465 ? -13.405 -18.249 0.343 1.00 92.19 465 GLU A C 1
ATOM 3705 O O . GLU A 1 465 ? -14.151 -18.015 -0.605 1.00 92.19 465 GLU A O 1
ATOM 3710 N N . PHE A 1 466 ? -12.313 -17.520 0.590 1.00 90.38 466 PHE A N 1
ATOM 3711 C CA . PHE A 1 466 ? -11.931 -16.389 -0.254 1.00 90.38 466 PHE A CA 1
ATOM 3712 C C . PHE A 1 466 ? -11.634 -16.808 -1.702 1.00 90.38 466 PHE A C 1
ATOM 3714 O O . PHE A 1 466 ? -12.021 -16.110 -2.632 1.00 90.38 466 PHE A O 1
ATOM 3721 N N . ALA A 1 467 ? -11.005 -17.967 -1.919 1.00 89.38 467 ALA A N 1
ATOM 3722 C CA . ALA A 1 467 ? -10.727 -18.480 -3.262 1.00 89.38 467 ALA A CA 1
ATOM 3723 C C . ALA A 1 467 ? -11.999 -18.793 -4.073 1.00 89.38 467 ALA A C 1
ATOM 3725 O O . ALA A 1 467 ? -11.963 -18.784 -5.303 1.00 89.38 467 ALA A O 1
ATOM 3726 N N . ARG A 1 468 ? -13.132 -19.053 -3.405 1.00 90.06 468 ARG A N 1
ATOM 3727 C CA . ARG A 1 468 ? -14.440 -19.243 -4.056 1.00 90.06 468 ARG A CA 1
ATOM 3728 C C . ARG A 1 468 ? -15.151 -17.926 -4.380 1.00 90.06 468 ARG A C 1
ATOM 3730 O O . ARG A 1 468 ? -16.056 -17.929 -5.215 1.00 90.06 468 ARG A O 1
ATOM 3737 N N . GLU A 1 469 ? -14.741 -16.813 -3.770 1.00 87.44 469 GLU A N 1
ATOM 3738 C CA . GLU A 1 469 ? -15.310 -15.488 -4.022 1.00 87.44 469 GLU A CA 1
ATOM 3739 C C . GLU A 1 469 ? -14.848 -14.953 -5.384 1.00 87.44 469 GLU A C 1
ATOM 3741 O O . GLU A 1 469 ? -13.755 -14.400 -5.548 1.00 87.44 469 GLU A O 1
ATOM 3746 N N . LYS A 1 470 ? -15.709 -15.122 -6.392 1.00 84.25 470 LYS A N 1
ATOM 3747 C CA . LYS A 1 470 ? -15.402 -14.779 -7.785 1.00 84.25 470 LYS A CA 1
ATOM 3748 C C . LYS A 1 470 ? -15.106 -13.296 -7.970 1.00 84.25 470 LYS A C 1
ATOM 3750 O O . LYS A 1 470 ? -14.257 -12.969 -8.796 1.00 84.25 470 LYS A O 1
ATOM 3755 N N . LYS A 1 471 ? -15.769 -12.406 -7.222 1.00 84.25 471 LYS A N 1
ATOM 3756 C CA . LYS A 1 471 ? -15.585 -10.959 -7.386 1.00 84.25 471 LYS A CA 1
ATOM 3757 C C . LYS A 1 471 ? -14.184 -10.523 -6.964 1.00 84.25 471 LYS A C 1
ATOM 3759 O O . LYS A 1 471 ? -13.584 -9.711 -7.651 1.00 84.25 471 LYS A O 1
ATOM 3764 N N . LEU A 1 472 ? -13.674 -11.045 -5.848 1.00 81.62 472 LEU A N 1
ATOM 3765 C CA . LEU A 1 472 ? -12.405 -10.597 -5.260 1.00 81.62 472 LEU A CA 1
ATOM 3766 C C . LEU A 1 472 ? -11.206 -11.454 -5.684 1.00 81.62 472 LEU A C 1
ATOM 3768 O O . LEU A 1 472 ? -10.083 -10.945 -5.744 1.00 81.62 472 LEU A O 1
ATOM 3772 N N . CYS A 1 473 ? -11.425 -12.743 -5.967 1.00 82.50 473 CYS A N 1
ATOM 3773 C CA . CYS A 1 473 ? -10.365 -13.707 -6.265 1.00 82.50 473 CYS A CA 1
ATOM 3774 C C . CYS A 1 473 ? -10.375 -14.218 -7.718 1.00 82.50 473 CYS A C 1
ATOM 3776 O O . CYS A 1 473 ? -9.386 -14.795 -8.149 1.00 82.50 473 CYS A O 1
ATOM 3778 N N . GLY A 1 474 ? -11.419 -13.964 -8.519 1.00 77.38 474 GLY A N 1
ATOM 3779 C CA . GLY A 1 474 ? -11.587 -14.582 -9.846 1.00 77.38 474 GLY A CA 1
ATOM 3780 C C . GLY A 1 474 ? -10.435 -14.378 -10.842 1.00 77.38 474 GLY A C 1
ATOM 3781 O O . GLY A 1 474 ? -10.235 -15.213 -11.719 1.00 77.38 474 GLY A O 1
ATOM 3782 N N . SER A 1 475 ? -9.650 -13.307 -10.701 1.00 72.56 475 SER A N 1
ATOM 3783 C CA . SER A 1 475 ? -8.466 -13.021 -11.528 1.00 72.56 475 SER A CA 1
ATOM 3784 C C . SER A 1 475 ? -7.139 -13.181 -10.771 1.00 72.56 475 SER A C 1
ATOM 3786 O O . SER A 1 475 ? -6.135 -12.566 -11.136 1.00 72.56 475 SER A O 1
ATOM 3788 N N . ARG A 1 476 ? -7.133 -13.923 -9.657 1.00 73.25 476 ARG A N 1
ATOM 3789 C CA . ARG A 1 476 ? -6.017 -14.010 -8.707 1.00 73.25 476 ARG A CA 1
ATOM 3790 C C . ARG A 1 476 ? -5.772 -15.466 -8.284 1.00 73.25 476 ARG A C 1
ATOM 3792 O O . ARG A 1 476 ? -6.703 -16.262 -8.265 1.00 73.25 476 ARG A O 1
ATOM 3799 N N . PRO A 1 477 ? -4.532 -15.840 -7.935 1.00 72.50 477 PRO A N 1
ATOM 3800 C CA . PRO A 1 477 ? -4.230 -17.150 -7.401 1.00 72.50 477 PRO A CA 1
ATOM 3801 C C . PRO A 1 477 ? -4.821 -17.282 -6.000 1.00 72.50 477 PRO A C 1
ATOM 3803 O O . PRO A 1 477 ? -4.910 -16.307 -5.245 1.00 72.50 477 PRO A O 1
ATOM 3806 N N . SER A 1 478 ? -5.159 -18.516 -5.641 1.00 80.00 478 SER A N 1
ATOM 3807 C CA . SER A 1 478 ? -5.649 -18.839 -4.307 1.00 80.00 478 SER A CA 1
ATOM 3808 C C . SER A 1 478 ? -4.642 -18.419 -3.222 1.00 80.00 478 SER A C 1
ATOM 3810 O O . SER A 1 478 ? -3.430 -18.611 -3.401 1.00 80.00 478 SER A O 1
ATOM 3812 N N . PRO A 1 479 ? -5.103 -17.876 -2.080 1.00 82.25 479 PRO A N 1
ATOM 3813 C CA . PRO A 1 479 ? -4.220 -17.462 -0.993 1.00 82.25 479 PRO A CA 1
ATOM 3814 C C . PRO A 1 479 ? -3.401 -18.633 -0.430 1.00 82.25 479 PRO A C 1
ATOM 3816 O O . PRO A 1 479 ? -3.942 -19.564 0.160 1.00 82.25 479 PRO A O 1
ATOM 3819 N N . ALA A 1 480 ? -2.073 -18.572 -0.553 1.00 75.31 480 ALA A N 1
ATOM 3820 C CA . ALA A 1 480 ? -1.173 -19.574 0.019 1.00 75.31 480 ALA A CA 1
ATOM 3821 C C . ALA A 1 480 ? -0.693 -19.171 1.426 1.00 75.31 480 ALA A C 1
ATOM 3823 O O . ALA A 1 480 ? -0.233 -18.046 1.633 1.00 75.31 480 ALA A O 1
ATOM 3824 N N . ASN A 1 481 ? -0.703 -20.116 2.377 1.00 76.62 481 ASN A N 1
ATOM 3825 C CA . ASN A 1 481 ? -0.255 -19.920 3.771 1.00 76.62 481 ASN A CA 1
ATOM 3826 C C . ASN A 1 481 ? -0.989 -18.786 4.514 1.00 76.62 481 ASN A C 1
ATOM 3828 O O . ASN A 1 481 ? -0.384 -18.065 5.313 1.00 76.62 481 ASN A O 1
ATOM 3832 N N . TYR A 1 482 ? -2.271 -18.600 4.213 1.00 86.56 482 TYR A N 1
ATOM 3833 C CA . TYR A 1 482 ? -3.113 -17.599 4.852 1.00 86.56 482 TYR A CA 1
ATOM 3834 C C . TYR A 1 482 ? -3.434 -17.978 6.313 1.00 86.56 482 TYR A C 1
ATOM 3836 O O . TYR A 1 482 ? -3.695 -19.143 6.605 1.00 86.56 482 TYR A O 1
ATOM 3844 N N . ASN A 1 483 ? -3.411 -16.996 7.222 1.00 89.88 483 ASN A N 1
ATOM 3845 C CA . ASN A 1 483 ? -3.779 -17.162 8.631 1.00 89.88 483 ASN A CA 1
ATOM 3846 C C . ASN A 1 483 ? -5.051 -16.353 8.934 1.00 89.88 483 ASN A C 1
ATOM 3848 O O . ASN A 1 483 ? -5.003 -15.122 8.958 1.00 89.88 483 ASN A O 1
ATOM 3852 N N . ALA A 1 484 ? -6.164 -17.045 9.195 1.00 94.50 484 ALA A N 1
ATOM 3853 C CA . ALA A 1 484 ? -7.446 -16.425 9.536 1.00 94.50 484 ALA A CA 1
ATOM 3854 C C . ALA A 1 484 ? -7.428 -15.723 10.907 1.00 94.50 484 ALA A C 1
ATOM 3856 O O . ALA A 1 484 ? -8.124 -14.731 11.099 1.00 94.50 484 ALA A O 1
ATOM 3857 N N . TRP A 1 485 ? -6.583 -16.180 11.835 1.00 94.50 485 TRP A N 1
ATOM 3858 C CA . TRP A 1 485 ? -6.496 -15.667 13.208 1.00 94.50 485 TRP A CA 1
ATOM 3859 C C . TRP A 1 485 ? -5.461 -14.550 13.382 1.00 94.50 485 TRP A C 1
ATOM 3861 O O . TRP A 1 485 ? -5.196 -14.120 14.501 1.00 94.50 485 TRP A O 1
ATOM 3871 N N . ARG A 1 486 ? -4.901 -14.032 12.281 1.00 92.62 486 ARG A N 1
ATOM 3872 C CA . ARG A 1 486 ? -3.802 -13.055 12.298 1.00 92.62 486 ARG A CA 1
ATOM 3873 C C . ARG A 1 486 ? -4.098 -11.804 13.137 1.00 92.62 486 ARG A C 1
ATOM 3875 O O . ARG A 1 486 ? -3.199 -11.324 13.813 1.00 92.62 486 ARG A O 1
ATOM 3882 N N . ILE A 1 487 ? -5.339 -11.299 13.129 1.00 94.44 487 ILE A N 1
ATOM 3883 C CA . ILE A 1 487 ? -5.735 -10.175 13.998 1.00 94.44 487 ILE A CA 1
ATOM 3884 C C . ILE A 1 487 ? -5.510 -10.535 15.471 1.00 94.44 487 ILE A C 1
ATOM 3886 O O . ILE A 1 487 ? -4.865 -9.780 16.189 1.00 94.44 487 ILE A O 1
ATOM 3890 N N . ARG A 1 488 ? -6.000 -11.696 15.918 1.00 92.94 488 ARG A N 1
ATOM 3891 C CA . ARG A 1 488 ? -5.851 -12.148 17.307 1.00 92.94 488 ARG A CA 1
ATOM 3892 C C . ARG A 1 488 ? -4.383 -12.363 17.678 1.00 92.94 488 ARG A C 1
ATOM 3894 O O . ARG A 1 488 ? -3.978 -11.978 18.767 1.00 92.94 488 ARG A O 1
ATOM 3901 N N . ASP A 1 489 ? -3.605 -12.956 16.774 1.00 90.81 489 ASP A N 1
ATOM 3902 C CA . ASP A 1 489 ? -2.209 -13.334 17.028 1.00 90.81 489 ASP A CA 1
ATOM 3903 C C . ASP A 1 489 ? -1.260 -12.123 17.160 1.00 90.81 489 ASP A C 1
ATOM 3905 O O . ASP A 1 489 ? -0.196 -12.237 17.766 1.00 90.81 489 ASP A O 1
ATOM 3909 N N . GLU A 1 490 ? -1.619 -10.969 16.586 1.00 90.69 490 GLU A N 1
ATOM 3910 C CA . GLU A 1 490 ? -0.775 -9.760 16.570 1.00 90.69 490 GLU A CA 1
ATOM 3911 C C . GLU A 1 490 ? -1.163 -8.707 17.622 1.00 90.69 490 GLU A C 1
ATOM 3913 O O . GLU A 1 490 ? -0.394 -7.775 17.896 1.00 90.69 490 GLU A O 1
ATOM 3918 N N . LEU A 1 491 ? -2.350 -8.847 18.215 1.00 93.75 491 LEU A N 1
ATOM 3919 C CA . LEU A 1 491 ? -2.847 -7.991 19.291 1.00 93.75 491 LEU A CA 1
ATOM 3920 C C . LEU A 1 491 ? -2.319 -8.431 20.668 1.00 93.75 491 LEU A C 1
ATOM 3922 O O . LEU A 1 491 ? -1.663 -9.461 20.820 1.00 93.75 491 LEU A O 1
ATOM 3926 N N . LYS A 1 492 ? -2.613 -7.627 21.702 1.00 90.19 492 LYS A N 1
ATOM 3927 C CA . LYS A 1 492 ? -2.413 -8.018 23.109 1.00 90.19 492 LYS A CA 1
ATOM 3928 C C . LYS A 1 492 ? -3.142 -9.346 23.362 1.00 90.19 492 LYS A C 1
ATOM 3930 O O . LYS A 1 492 ? -4.268 -9.535 22.903 1.00 90.19 492 LYS A O 1
ATOM 3935 N N . ALA A 1 493 ? -2.509 -10.256 24.102 1.00 88.88 493 ALA A N 1
ATOM 3936 C CA . ALA A 1 493 ? -3.130 -11.526 24.467 1.00 88.88 493 ALA A CA 1
ATOM 3937 C C . ALA A 1 493 ? -4.480 -11.289 25.166 1.00 88.88 493 ALA A C 1
ATOM 3939 O O . ALA A 1 493 ? -4.581 -10.428 26.040 1.00 88.88 493 ALA A O 1
ATOM 3940 N N . ASN A 1 494 ? -5.499 -12.061 24.779 1.00 91.31 494 ASN A N 1
ATOM 3941 C CA . ASN A 1 494 ? -6.879 -11.951 25.268 1.00 91.31 494 ASN A CA 1
ATOM 3942 C C . ASN A 1 494 ? -7.568 -10.602 24.981 1.00 91.31 494 ASN A C 1
ATOM 3944 O O . ASN A 1 494 ? -8.545 -10.270 25.647 1.00 91.31 494 ASN A O 1
ATOM 3948 N N . ALA A 1 495 ? -7.085 -9.817 24.010 1.00 95.44 495 ALA A N 1
ATOM 3949 C CA . ALA A 1 495 ? -7.783 -8.611 23.577 1.00 95.44 495 ALA A CA 1
ATOM 3950 C C . ALA A 1 495 ? -9.204 -8.945 23.093 1.00 95.44 495 ALA A C 1
ATOM 3952 O O . ALA A 1 495 ? -9.385 -9.739 22.168 1.00 95.44 495 ALA A O 1
ATOM 3953 N N . LYS A 1 496 ? -10.193 -8.301 23.716 1.00 96.00 496 LYS A N 1
ATOM 3954 C CA . LYS A 1 496 ? -11.624 -8.438 23.425 1.00 96.00 496 LYS A CA 1
ATOM 3955 C C . LYS A 1 496 ? -12.187 -7.163 22.805 1.00 96.00 496 LYS A C 1
ATOM 3957 O O . LYS A 1 496 ? -12.921 -7.242 21.828 1.00 96.00 496 LYS A O 1
ATOM 3962 N N . TYR A 1 497 ? -11.810 -5.996 23.321 1.00 95.62 497 TYR A N 1
ATOM 3963 C CA . TYR A 1 497 ? -12.297 -4.692 22.873 1.00 95.62 497 TYR A CA 1
ATOM 3964 C C . TYR A 1 497 ? -11.155 -3.872 22.286 1.00 95.62 497 TYR A C 1
ATOM 3966 O O . TYR A 1 497 ? -10.237 -3.472 22.993 1.00 95.62 497 TYR A O 1
ATOM 3974 N N . VAL A 1 498 ? -11.188 -3.620 20.984 1.00 97.56 498 VAL A N 1
ATOM 3975 C CA . VAL A 1 498 ? -10.094 -2.977 20.258 1.00 97.56 498 VAL A CA 1
ATOM 3976 C C . VAL A 1 498 ? -10.576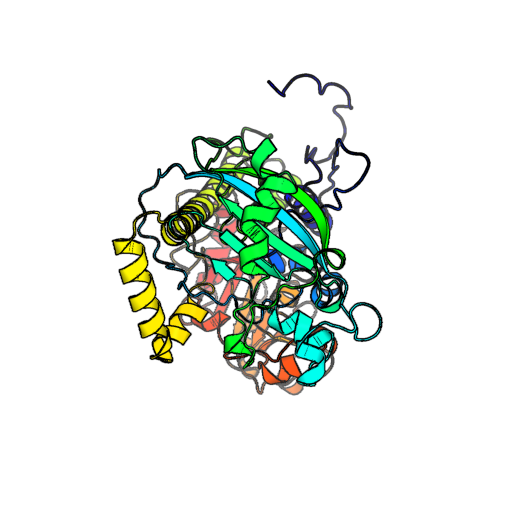 -1.656 19.678 1.00 97.56 498 VAL A C 1
ATOM 3978 O O . VAL A 1 498 ? -11.469 -1.618 18.836 1.00 97.56 498 VAL A O 1
ATOM 3981 N N . LEU A 1 499 ? -9.956 -0.563 20.108 1.00 96.31 499 LEU A N 1
ATOM 3982 C CA . LEU A 1 499 ? -10.164 0.767 19.550 1.00 96.31 499 LEU A CA 1
ATOM 3983 C C . LEU A 1 499 ? -9.177 0.973 18.403 1.00 96.31 499 LEU A C 1
ATOM 3985 O O . LEU A 1 499 ? -7.963 0.974 18.616 1.00 96.31 499 LEU A O 1
ATOM 3989 N N . VAL A 1 500 ? -9.682 1.142 17.183 1.00 96.81 500 VAL A N 1
ATOM 3990 C CA . VAL A 1 500 ? -8.865 1.223 15.965 1.00 96.81 500 VAL A CA 1
ATOM 3991 C C . VAL A 1 500 ? -9.097 2.558 15.277 1.00 96.81 500 VAL A C 1
ATOM 3993 O O . VAL A 1 500 ? -10.219 2.896 14.913 1.00 96.81 500 VAL A O 1
ATOM 3996 N N . ARG A 1 501 ? -8.038 3.334 15.072 1.00 95.19 501 ARG A N 1
ATOM 3997 C CA . ARG A 1 501 ? -8.117 4.615 14.364 1.00 95.19 501 ARG A CA 1
ATOM 3998 C C . ARG A 1 501 ? -8.420 4.398 12.881 1.00 95.19 501 ARG A C 1
ATOM 4000 O O . ARG A 1 501 ? -8.088 3.356 12.322 1.00 95.19 501 ARG A O 1
ATOM 4007 N N . ALA A 1 502 ? -8.964 5.413 12.214 1.00 92.88 502 ALA A N 1
ATOM 4008 C CA . ALA A 1 502 ? -9.246 5.392 10.774 1.00 92.88 502 ALA A CA 1
ATOM 4009 C C . ALA A 1 502 ? -8.006 5.141 9.885 1.00 92.88 502 ALA A C 1
ATOM 4011 O O . ALA A 1 502 ? -8.144 4.724 8.737 1.00 92.88 502 ALA A O 1
ATOM 4012 N N . ASP A 1 503 ? -6.792 5.353 10.406 1.00 94.25 503 ASP A N 1
ATOM 4013 C CA . ASP A 1 503 ? -5.532 4.979 9.750 1.00 94.25 503 ASP A CA 1
ATOM 4014 C C . ASP A 1 503 ? -5.061 3.548 10.058 1.00 94.25 503 ASP A C 1
ATOM 4016 O O . ASP A 1 503 ? -3.939 3.185 9.711 1.00 94.25 503 ASP A O 1
ATOM 4020 N N . LYS A 1 504 ? -5.939 2.730 10.654 1.00 95.31 504 LYS A N 1
ATOM 4021 C CA . LYS A 1 504 ? -5.782 1.295 10.953 1.00 95.31 504 LYS A CA 1
ATOM 4022 C C . LYS A 1 504 ? -4.817 0.987 12.091 1.00 95.31 504 LYS A C 1
ATOM 4024 O O . LYS A 1 504 ? -4.612 -0.179 12.413 1.00 95.31 504 LYS A O 1
ATOM 4029 N N . PHE A 1 505 ? -4.265 2.002 12.746 1.00 96.25 505 PHE A N 1
ATOM 4030 C CA . PHE A 1 505 ? -3.482 1.797 13.956 1.00 96.25 505 PHE A CA 1
ATOM 4031 C C . PHE A 1 505 ? -4.390 1.610 15.168 1.00 96.25 505 PHE A C 1
ATOM 4033 O O . PHE A 1 505 ? -5.358 2.344 15.375 1.00 96.25 505 PHE A O 1
ATOM 4040 N N . VAL A 1 506 ? -4.064 0.612 15.981 1.00 97.44 506 VAL A N 1
ATOM 4041 C CA . VAL A 1 506 ? -4.751 0.326 17.237 1.00 97.44 506 VAL A CA 1
ATOM 4042 C C . VAL A 1 506 ? -4.402 1.412 18.245 1.00 97.44 506 VAL A C 1
ATOM 4044 O O . VAL A 1 506 ? -3.232 1.627 18.564 1.00 97.44 506 VAL A O 1
ATOM 4047 N N . PHE A 1 507 ? -5.427 2.083 18.755 1.00 96.69 507 PHE A N 1
ATOM 4048 C CA . PHE A 1 507 ? -5.318 3.000 19.879 1.00 96.69 507 PHE A CA 1
ATOM 4049 C C . PHE A 1 507 ? -5.128 2.221 21.187 1.00 96.69 507 PHE A C 1
ATOM 4051 O O . PHE A 1 507 ? -4.184 2.491 21.923 1.00 96.69 507 PHE A O 1
ATOM 4058 N N . ALA A 1 508 ? -5.979 1.221 21.433 1.00 96.88 508 ALA A N 1
ATOM 4059 C CA . ALA A 1 508 ? -5.915 0.331 22.591 1.00 96.88 508 ALA A CA 1
ATOM 4060 C C . ALA A 1 508 ? -6.566 -1.025 22.265 1.00 96.88 508 ALA A C 1
ATOM 4062 O O . ALA A 1 508 ? -7.529 -1.085 21.502 1.00 96.88 508 ALA A O 1
ATOM 4063 N N . ALA A 1 509 ? -6.039 -2.104 22.837 1.00 97.44 509 ALA A N 1
ATOM 4064 C CA . ALA A 1 509 ? -6.553 -3.467 22.760 1.00 97.44 509 ALA A CA 1
ATOM 4065 C C . ALA A 1 509 ? -6.829 -3.973 24.186 1.00 97.44 509 ALA A C 1
ATOM 4067 O O . ALA A 1 509 ? -5.944 -4.489 24.867 1.00 97.44 509 ALA A O 1
ATOM 4068 N N . CYS A 1 510 ? -8.061 -3.780 24.636 1.00 96.38 510 CYS A N 1
ATOM 4069 C CA . CYS A 1 510 ? -8.525 -4.001 25.999 1.00 96.38 510 CYS A CA 1
ATOM 4070 C C . CYS A 1 510 ? -9.069 -5.427 26.178 1.00 96.38 510 CYS A C 1
ATOM 4072 O O . CYS A 1 510 ? -9.682 -5.986 25.265 1.00 96.38 510 CYS A O 1
ATOM 4074 N N . ILE A 1 511 ? -8.861 -6.032 27.349 1.00 95.81 511 ILE A N 1
ATOM 4075 C CA . ILE A 1 511 ? -9.290 -7.422 27.623 1.00 95.81 511 ILE A CA 1
ATOM 4076 C C . ILE A 1 511 ? -10.679 -7.519 28.277 1.00 95.81 511 ILE A C 1
ATOM 4078 O O . ILE A 1 511 ? -11.317 -8.568 28.218 1.00 95.81 511 ILE A O 1
ATOM 4082 N N . ASN A 1 512 ? -11.153 -6.437 28.894 1.00 93.19 512 ASN A N 1
ATOM 4083 C CA . ASN A 1 512 ? -12.431 -6.354 29.602 1.00 93.19 512 ASN A CA 1
ATOM 4084 C C . ASN A 1 512 ? -13.042 -4.947 29.473 1.00 93.19 512 ASN A C 1
ATOM 4086 O O . ASN A 1 512 ? -12.468 -4.062 28.829 1.00 93.19 512 ASN A O 1
ATOM 4090 N N . ARG A 1 513 ? -14.231 -4.765 30.056 1.00 91.25 513 ARG A N 1
ATOM 4091 C CA . ARG A 1 513 ? -14.980 -3.507 30.011 1.00 91.25 513 ARG A CA 1
ATOM 4092 C C . ARG A 1 513 ? -14.259 -2.384 30.755 1.00 91.25 513 ARG A C 1
ATOM 4094 O O . ARG A 1 513 ? -14.235 -1.264 30.262 1.00 91.25 513 ARG A O 1
ATOM 4101 N N . GLU A 1 514 ? -13.622 -2.679 31.883 1.00 92.38 514 GLU A N 1
ATOM 4102 C CA . GLU A 1 514 ? -12.914 -1.682 32.688 1.00 92.38 514 GLU A CA 1
ATOM 4103 C C . GLU A 1 514 ? -11.731 -1.076 31.917 1.00 92.38 514 GLU A C 1
ATOM 4105 O O . GLU A 1 514 ? -11.581 0.143 31.859 1.00 92.38 514 GLU A O 1
ATOM 4110 N N . GLU A 1 515 ? -10.913 -1.909 31.258 1.00 94.44 515 GLU A N 1
ATOM 4111 C CA . GLU A 1 515 ? -9.832 -1.429 30.387 1.00 94.44 515 GLU A CA 1
ATOM 4112 C C . GLU A 1 515 ? -10.383 -0.617 29.201 1.00 94.44 515 GLU A C 1
ATOM 4114 O O . GLU A 1 515 ? -9.759 0.358 28.779 1.00 94.44 515 GLU A O 1
ATOM 4119 N N . LEU A 1 516 ? -11.539 -1.003 28.644 1.00 92.38 516 LEU A N 1
ATOM 4120 C CA . LEU A 1 516 ? -12.188 -0.263 27.557 1.00 92.38 516 LEU A CA 1
ATOM 4121 C C . LEU A 1 516 ? -12.641 1.130 28.017 1.00 92.38 516 LEU A C 1
ATOM 4123 O O . LEU A 1 516 ? -12.367 2.110 27.326 1.00 92.38 516 LEU A O 1
ATOM 4127 N N . GLU A 1 517 ? -13.294 1.229 29.174 1.00 91.25 517 GLU A N 1
ATOM 4128 C CA . GLU A 1 517 ? -13.748 2.500 29.747 1.00 91.25 517 GLU A CA 1
ATOM 4129 C C . GLU A 1 517 ? -12.566 3.437 30.030 1.00 91.25 517 GLU A C 1
ATOM 4131 O O . GLU A 1 517 ? -12.606 4.606 29.644 1.00 91.25 517 GLU A O 1
ATOM 4136 N N . VAL A 1 518 ? -11.473 2.920 30.607 1.00 92.38 518 VAL A N 1
ATOM 4137 C CA . VAL A 1 518 ? -10.241 3.700 30.823 1.00 92.38 518 VAL A CA 1
ATOM 4138 C C . VAL A 1 518 ? -9.666 4.200 29.500 1.00 92.38 518 VAL A C 1
ATOM 4140 O O . VAL A 1 518 ? -9.396 5.393 29.358 1.00 92.38 518 VAL A O 1
ATOM 4143 N N . ALA A 1 519 ? -9.519 3.317 28.508 1.00 93.25 519 ALA A N 1
ATOM 4144 C CA . ALA A 1 519 ? -8.965 3.697 27.214 1.00 93.25 519 ALA A CA 1
ATOM 4145 C C . ALA A 1 519 ? -9.812 4.773 26.520 1.00 93.25 519 ALA A C 1
ATOM 4147 O O . ALA A 1 519 ? -9.275 5.719 25.941 1.00 93.25 519 ALA A O 1
ATOM 4148 N N . LEU A 1 520 ? -11.136 4.656 26.599 1.00 91.00 520 LEU A N 1
ATOM 4149 C CA . LEU A 1 520 ? -12.043 5.642 26.038 1.00 91.00 520 LEU A CA 1
ATOM 4150 C C . LEU A 1 520 ? -11.961 6.995 26.760 1.00 91.00 520 LEU A C 1
ATOM 4152 O O . LEU A 1 520 ? -11.899 8.024 26.089 1.00 91.00 520 LEU A O 1
ATOM 4156 N N . LEU A 1 521 ? -11.879 7.012 28.095 1.00 90.06 521 LEU A N 1
ATOM 4157 C CA . LEU A 1 521 ? -11.710 8.246 28.875 1.00 90.06 521 LEU A CA 1
ATOM 4158 C C . LEU A 1 521 ? -10.412 8.987 28.522 1.00 90.06 521 LEU A C 1
ATOM 4160 O O . LEU A 1 521 ? -10.403 10.216 28.471 1.00 90.06 521 LEU A O 1
ATOM 4164 N N . SER A 1 522 ? -9.338 8.259 28.211 1.00 90.31 522 SER A N 1
ATOM 4165 C CA . SER A 1 522 ? -8.066 8.841 27.763 1.00 90.31 522 SER A CA 1
ATOM 4166 C C . SER A 1 522 ? -8.074 9.312 26.302 1.00 90.31 522 SER A C 1
ATOM 4168 O O . SER A 1 522 ? -7.179 10.054 25.887 1.00 90.31 522 SER A O 1
ATOM 4170 N N . LEU A 1 523 ? -9.057 8.894 25.496 1.00 89.56 523 LEU A N 1
ATOM 4171 C CA . LEU A 1 523 ? -9.057 9.100 24.048 1.00 89.56 523 LEU A CA 1
ATOM 4172 C C . LEU A 1 523 ? -9.020 10.586 23.633 1.00 89.56 523 LEU A C 1
ATOM 4174 O O . LEU A 1 523 ? -8.184 10.921 22.788 1.00 89.56 523 LEU A O 1
ATOM 4178 N N . PRO A 1 524 ? -9.848 11.501 24.185 1.00 87.00 524 PRO A N 1
ATOM 4179 C CA . PRO A 1 524 ? -9.846 12.901 23.759 1.00 87.00 524 PRO A CA 1
ATOM 4180 C C . PRO A 1 524 ? -8.508 13.605 24.016 1.00 87.00 524 PRO A C 1
ATOM 4182 O O . PRO A 1 524 ? -8.018 14.328 23.149 1.00 87.00 524 PRO A O 1
ATOM 4185 N N . GLU A 1 525 ? -7.900 13.382 25.183 1.00 85.88 525 GLU A N 1
ATOM 4186 C CA . GLU A 1 525 ? -6.615 13.992 25.546 1.00 85.88 525 GLU A CA 1
ATOM 4187 C C . GLU A 1 525 ? -5.474 13.423 24.699 1.00 85.88 525 GLU A C 1
ATOM 4189 O O . GLU A 1 525 ? -4.712 14.177 24.087 1.00 85.88 525 GLU A O 1
ATOM 4194 N N . CYS A 1 526 ? -5.415 12.096 24.572 1.00 86.81 526 CYS A N 1
ATOM 4195 C CA . CYS A 1 526 ? -4.373 11.407 23.818 1.00 86.81 526 CYS A CA 1
ATOM 4196 C C . CYS A 1 526 ? -4.426 11.762 22.320 1.00 86.81 526 CYS A C 1
ATOM 4198 O O . CYS A 1 526 ? -3.396 12.044 21.703 1.00 86.81 526 CYS A O 1
ATOM 4200 N N . LEU A 1 527 ? -5.628 11.861 21.726 1.00 83.88 527 LEU A N 1
ATOM 4201 C CA . LEU A 1 527 ? -5.790 12.327 20.343 1.00 83.88 527 LEU A CA 1
ATOM 4202 C C . LEU A 1 527 ? -5.312 13.765 20.148 1.00 83.88 527 LEU A C 1
ATOM 4204 O O . LEU A 1 527 ? -4.817 14.082 19.073 1.00 83.88 527 LEU A O 1
ATOM 4208 N N . HIS A 1 528 ? -5.403 14.629 21.159 1.00 81.44 528 HIS A N 1
ATOM 4209 C CA . HIS A 1 528 ? -4.880 15.997 21.100 1.00 81.44 528 HIS A CA 1
ATOM 4210 C C . HIS A 1 528 ? -3.357 16.091 21.289 1.00 81.44 528 HIS A C 1
ATOM 4212 O O . HIS A 1 528 ? -2.805 17.193 21.232 1.00 81.44 528 HIS A O 1
ATOM 4218 N N . GLY A 1 529 ? -2.671 14.958 21.459 1.00 69.38 529 GLY A N 1
ATOM 4219 C CA . GLY A 1 529 ? -1.223 14.895 21.628 1.00 69.38 529 GLY A CA 1
ATOM 4220 C C . GLY A 1 529 ? -0.758 15.351 23.012 1.00 69.38 529 GLY A C 1
ATOM 4221 O O . GLY A 1 529 ? 0.307 15.968 23.105 1.00 69.38 529 GLY A O 1
ATOM 4222 N N . HIS A 1 530 ? -1.576 15.113 24.044 1.00 60.09 530 HIS A N 1
ATOM 4223 C CA . HIS A 1 530 ? -1.213 15.320 25.447 1.00 60.09 530 HIS A CA 1
ATOM 4224 C C . HIS A 1 530 ? -0.427 14.150 26.033 1.00 60.09 530 HIS A C 1
ATOM 4226 O O . HIS A 1 530 ? -0.630 13.005 25.568 1.00 60.09 530 HIS A O 1
#

Solvent-accessible surface area (backbone atoms only — not comparable to full-atom values): 29860 Å² total; per-residue (Å²): 142,88,85,80,88,90,86,88,81,75,96,83,65,98,54,56,84,47,88,32,56,75,44,74,34,37,49,50,25,51,45,40,22,52,70,65,71,38,62,71,54,78,53,59,89,63,97,65,82,85,85,73,84,82,76,85,58,66,51,75,66,34,52,51,47,42,37,71,57,69,44,39,89,76,42,63,84,61,54,54,76,69,86,42,68,53,57,70,60,72,70,71,79,65,94,85,62,78,89,84,74,81,47,77,52,40,29,32,44,32,36,34,40,54,54,74,62,37,71,83,82,42,64,82,49,71,55,55,84,73,70,50,48,45,63,54,51,45,49,70,67,58,40,77,40,38,35,71,42,58,41,49,91,53,27,30,38,38,26,50,39,64,40,86,87,64,36,27,39,38,41,34,35,56,52,55,96,90,55,57,50,70,62,51,30,32,71,72,49,39,45,72,64,47,51,62,71,42,37,45,62,14,68,84,75,78,39,96,54,65,47,62,66,68,66,91,35,52,44,78,78,40,57,41,58,45,81,31,38,50,50,67,59,97,67,47,60,56,80,92,46,73,48,58,28,78,77,28,35,44,49,50,86,45,86,37,44,52,67,28,50,10,35,51,46,23,43,57,42,30,53,52,52,40,49,43,67,78,36,75,84,56,59,54,58,42,34,46,47,24,48,48,55,56,51,47,55,54,46,53,54,50,48,46,46,30,50,53,50,42,58,66,40,57,35,59,49,66,70,61,46,52,53,49,55,52,52,36,56,56,40,69,74,36,69,70,54,43,52,48,46,74,47,49,84,68,68,74,56,61,58,81,90,54,95,17,43,63,43,40,65,94,34,49,19,33,31,45,62,63,78,37,43,21,28,51,43,87,52,64,98,74,54,64,45,49,40,59,59,62,55,65,26,88,88,57,76,40,47,31,30,46,40,35,46,37,68,44,44,81,46,49,60,59,53,49,64,66,52,54,78,64,35,71,78,51,66,70,39,29,46,62,57,45,30,23,37,39,22,70,27,78,81,64,54,45,88,53,51,83,85,57,91,60,48,46,48,27,22,33,31,52,44,70,59,43,51,65,29,57,90,86,23,64,91,53,81,68,62,75,92,67,62,54,57,47,52,65,74,72,47,37,84,70,42,25,41,31,36,28,32,77,62,40,33,24,26,28,31,13,63,49,61,68,52,42,54,53,51,55,71,46,41,70,52,25,59,48,24,89

Sequence (530 aa):
MYFKTFSLISRNAKFLRMYSVVRPTGALLSALLGQLEVPNVVLEREPEITTDPRGIALDEDGIRCIQAAGMYDRIHSQIALCHKMFFISAFLVGADGKTGTNYEETWVALNWHITLPTPKTHPDFPLWQLGYTPEDVYDAFFPPNFRFLCNPARPSVCGRFGLPGDRLWRFEFVVGSAEDPARMATDEETSKIIHPYITHPGSKYGLRHDIRFPTDCIETLRSRPFNFLARSCNYWALNRVLIVGDAAHVFPPFGGQGITSGFRDATGLAWRLCHLYRNPKTDHQKLLRGWYLERKQQLEHSLAATIRNGEFVTNSNFFKAFFRDWVLWAMQLVPSWKRRTDKAGRATTRYHHLPGLPFLPEYGGGVNLAQVYARPLDGPADAVTFTDDLIFGRNKKGIVQLLIIVDKASQVGIAVEEAEGVPELFGDLVREGEATLLVNDLAATSNDVHGRRGWIVARVASGDEFAREKKLCGSRPSPANYNAWRIRDELKANAKYVLVRADKFVFAACINREELEVALLSLPECLHGH

Foldseek 3Di:
DPDDDDDDDDPPDLALEDEDAPDLLSVLLVLLLVLLVHHYDYDHPDPDDDPDCPFQDDDPLLLVSVVLSVCCLVCVLFFDDLVDQPPLPFLPLDQPDDPDDKDKFKKKKWKKFFAFDQCVNCVPQPCVVVVDGSVNLLCVQAPAHKDFDLALVKTKTKHDGTDPVRRMIMIMITDDPPDDQVVCQDPVNVCVVCQVSQWAQLVVVPGPHIGGDDCVRIDTPDIGMDIAIFDADPDQDDPSDGHAQPRGTTAGSPPSVRSSLSSLLSQLVSLLVSVCSVPVPFDNVLLVVLSVLLSVVVSSSVRRSRVVVCCQRNPNDPVSVVVSSVVSVVLVVDVVSVVCSVCSSVDWDFDDDDQQHQADVVQQFRTQFDKAWKFWQPDDPQDIDIPLCLQSPSVDNAQKGKEFEEQALLCQVVLLVLCPPLQPPQPRHYDNLRYEYEHADQPHHSVSHDDDHRYTYIYFHDLVSVCPPCSNPVSHDGDDPDDSCRRQVSGDPQFGIWIAGSSRTTRGRDNGSVSSSVSSVCRVVSSSSD

pLDDT: mean 83.42, std 15.95, range [24.34, 97.69]

Radius of gyration: 25.82 Å; Cα contacts (8 Å, |Δi|>4): 892; chains: 1; bounding box: 64×63×73 Å

Mean predicted aligned error: 8.61 Å

Secondary structure (DSSP, 8-state):
--------S-TT---B-----SSHHHHHHHHHHHHTT--B----SSSS---S-------HHHHHHHHHTT-HHHHTTTS---S----SS---------S-PPPEEEEEEEEEEEPPP-TTT-TT-GGGGGT--HHHHHHHHS-SS-EEE--TTS-EEEEEES-GGG-EEEEEEEPPTTS-HHHHTSHHHHHHHHTTTTEE-GGGGT-SS-EEPPGGGEEEEEEEEEEEE-EE-S-SEETTEE--GGGTEE--SGGGHHHHHHHHHHHHHHHHHHHHHH-TTS-HHHHHHHHHHHHHHHHHHHHHHHHHHHHHHS---HHHHHHHHHHHHHHHT-HHHHHHHHHGGGPPPBPPP-TT-SS-GGGT-SBBPPP-EEEESSS-TT--EEHHHHHT-TT---SEEEEEEESSGGGHHHHHHHHTTSGGGSTTSS-GGG-EEEE--TT--GGG--PPTT-EEEEE--HHHHHH-HHHHTTSPPPSS--TTHHHHHSSTT--EEEEETTSBEEEEESSHHHHHHHHHHHHHHHTT-